Protein AF-0000000084550482 (afdb_homodimer)

pLDDT: mean 95.76, std 6.52, range [37.84, 98.94]

Solvent-accessible surface area (backbone atoms only — not comparable to full-atom values): 25188 Å² total; per-residue (Å²): 133,51,97,85,69,52,56,48,71,39,66,54,60,71,48,69,41,67,67,63,46,85,51,37,60,8,19,20,40,25,27,52,55,69,14,32,31,42,12,34,14,37,78,39,87,45,52,61,76,95,46,61,91,69,49,35,30,46,57,43,40,45,51,46,68,46,40,48,15,34,84,59,74,45,83,48,39,24,80,70,34,40,72,50,70,68,44,50,52,52,13,51,49,42,17,55,56,54,49,73,30,40,43,36,58,59,57,22,51,22,23,38,42,32,41,32,39,29,59,27,53,33,35,50,60,71,27,49,37,39,31,29,37,43,53,6,37,52,44,21,50,51,50,48,33,62,76,66,59,46,92,50,79,32,46,59,44,50,55,28,33,38,30,21,28,27,38,85,87,68,44,58,34,29,47,40,36,41,76,51,58,78,59,27,34,27,44,29,44,42,28,32,34,68,88,69,47,78,75,46,77,49,73,48,48,58,97,37,83,80,50,71,65,56,50,52,50,31,50,53,44,38,53,56,50,34,52,54,52,47,51,52,49,39,63,70,60,30,70,69,54,43,29,58,27,70,64,58,68,124,131,51,95,85,69,50,56,49,72,39,66,54,62,71,47,70,40,69,67,63,45,87,50,38,60,8,18,22,39,24,29,52,55,70,14,32,30,42,14,34,14,38,77,40,88,45,51,61,76,95,45,61,89,68,48,34,29,48,57,41,42,45,53,47,68,47,39,47,15,34,86,58,74,45,80,46,39,26,80,71,34,40,71,50,69,68,44,52,51,50,13,51,49,42,17,56,57,55,50,74,31,38,42,36,57,59,57,23,51,22,23,40,42,33,41,31,38,30,60,25,54,33,34,51,60,70,27,49,37,40,32,28,37,44,52,6,38,52,45,21,50,52,51,47,34,63,76,67,57,46,92,50,80,31,46,59,44,51,56,30,33,38,29,20,26,28,38,84,86,68,45,57,34,28,49,41,38,42,75,49,59,77,59,25,35,28,44,30,44,42,28,32,35,68,89,69,46,80,76,48,77,47,71,48,47,58,97,38,83,78,50,72,66,55,49,53,52,30,50,53,44,36,52,55,51,33,52,54,52,47,50,53,48,40,64,70,59,30,70,68,54,42,30,58,26,70,62,59,69,124

InterPro domains:
  IPR001247 Exoribonuclease, phosphorolytic domain 1 [PF01138] (10-140)
  IPR002381 Ribonuclease PH, bacterial-type [MF_00564] (14-238)
  IPR002381 Ribonuclease PH, bacterial-type [TIGR01966] (2-237)
  IPR002381 Ribonuclease PH, bacterial-type [cd11362] (10-237)
  IPR015847 Exoribonuclease, phosphorolytic domain 2 [PF03725] (158-225)
  IPR018336 Ribonuclease PH, conserved site [PS01277] (116-128)
  IPR020568 Ribosomal protein uS5 domain 2-type superfamily [SSF54211] (1-182)
  IPR027408 PNPase/RNase PH domain superfamily [G3DSA:3.30.230.70] (9-239)
  IPR036345 Exoribonuclease, PH domain 2 superfamily [SSF55666] (154-238)
  IPR050080 Ribonuclease PH [PTHR11953] (2-234)

Organism: NCBI:txid1508404

Radius of gyration: 24.58 Å; Cα contacts (8 Å, |Δi|>4): 1202; chains: 2; bounding box: 58×68×59 Å

Structure (mmCIF, N/CA/C/O backbone):
data_AF-0000000084550482-model_v1
#
loop_
_entity.id
_entity.type
_entity.pdbx_description
1 polymer 'Ribonuclease PH'
#
loop_
_atom_site.group_PDB
_atom_site.id
_atom_site.type_symbol
_atom_site.label_atom_id
_atom_site.label_alt_id
_atom_site.label_comp_id
_atom_site.label_asym_id
_atom_site.label_entity_id
_atom_site.label_seq_id
_atom_site.pdbx_PDB_ins_code
_atom_site.Cartn_x
_atom_site.Cartn_y
_atom_site.Cartn_z
_atom_site.occupancy
_atom_site.B_iso_or_equiv
_atom_site.auth_seq_id
_atom_site.auth_comp_id
_atom_site.auth_asym_id
_atom_site.auth_atom_id
_atom_site.pdbx_PDB_model_num
ATOM 1 N N . MET A 1 1 ? 26.578 20.141 -5.52 1 81.25 1 MET A N 1
ATOM 2 C CA . MET A 1 1 ? 25.391 19.922 -6.336 1 81.25 1 MET A CA 1
ATOM 3 C C . MET A 1 1 ? 24.562 18.75 -5.789 1 81.25 1 MET A C 1
ATOM 5 O O . MET A 1 1 ? 25.125 17.766 -5.309 1 81.25 1 MET A O 1
ATOM 9 N N . ARG A 1 2 ? 23.25 19.031 -5.754 1 91.94 2 ARG A N 1
ATOM 10 C CA . ARG A 1 2 ? 22.375 17.984 -5.227 1 91.94 2 ARG A CA 1
ATOM 11 C C . ARG A 1 2 ? 22.297 16.797 -6.184 1 91.94 2 ARG A C 1
ATOM 13 O O . ARG A 1 2 ? 22.406 16.969 -7.398 1 91.94 2 ARG A O 1
ATOM 20 N N . PRO A 1 3 ? 22.062 15.547 -5.703 1 89.31 3 PRO A N 1
ATOM 21 C CA . PRO A 1 3 ? 22.094 14.344 -6.539 1 89.31 3 PRO A CA 1
ATOM 22 C C . PRO A 1 3 ? 21.062 14.375 -7.66 1 89.31 3 PRO A C 1
ATOM 24 O O . PRO A 1 3 ? 21.281 13.797 -8.727 1 89.31 3 PRO A O 1
ATOM 27 N N . ASP A 1 4 ? 19.938 15.039 -7.496 1 91.44 4 ASP A N 1
ATOM 28 C CA . ASP A 1 4 ? 18.891 15.062 -8.508 1 91.44 4 ASP A CA 1
ATOM 29 C C . ASP A 1 4 ? 18.875 16.391 -9.258 1 91.44 4 ASP A C 1
ATOM 31 O O . ASP A 1 4 ? 17.891 16.719 -9.93 1 91.44 4 ASP A O 1
ATOM 35 N N . GLU A 1 5 ? 19.875 17.266 -9.055 1 92.75 5 GLU A N 1
ATOM 36 C CA . GLU A 1 5 ? 20.172 18.484 -9.797 1 92.75 5 GLU A CA 1
ATOM 37 C C . GLU A 1 5 ? 19.188 19.594 -9.43 1 92.75 5 GLU A C 1
ATOM 39 O O . GLU A 1 5 ? 19.109 20.625 -10.117 1 92.75 5 GLU A O 1
ATOM 44 N N . ARG A 1 6 ? 18.5 19.469 -8.375 1 95.81 6 ARG A N 1
ATOM 45 C CA . ARG A 1 6 ? 17.625 20.531 -7.887 1 95.81 6 ARG A CA 1
ATOM 46 C C . ARG A 1 6 ? 18.438 21.672 -7.301 1 95.81 6 ARG A C 1
ATOM 48 O O . ARG A 1 6 ? 19.531 21.469 -6.77 1 95.81 6 ARG A O 1
ATOM 55 N N . ALA A 1 7 ? 17.812 22.891 -7.473 1 95.69 7 ALA A N 1
ATOM 56 C CA . ALA A 1 7 ? 18.359 24 -6.707 1 95.69 7 ALA A CA 1
ATOM 57 C C . ALA A 1 7 ? 18.172 23.781 -5.207 1 95.69 7 ALA A C 1
ATOM 59 O O . ALA A 1 7 ? 17.359 22.953 -4.789 1 95.69 7 ALA A O 1
ATOM 60 N N . PRO A 1 8 ? 18.953 24.453 -4.328 1 95.31 8 PRO A N 1
ATOM 61 C CA . PRO A 1 8 ? 18.922 24.219 -2.883 1 95.31 8 PRO A CA 1
ATOM 62 C C . PRO A 1 8 ? 17.516 24.344 -2.303 1 95.31 8 PRO A C 1
ATOM 64 O O . PRO A 1 8 ? 17.094 23.531 -1.477 1 95.31 8 PRO A O 1
ATOM 67 N N . SER A 1 9 ? 16.703 25.312 -2.799 1 95.62 9 SER A N 1
ATOM 68 C CA . SER A 1 9 ? 15.383 25.578 -2.234 1 95.62 9 SER A CA 1
ATOM 69 C C . SER A 1 9 ? 14.281 24.969 -3.1 1 95.62 9 SER A C 1
ATOM 71 O O . SER A 1 9 ? 13.094 25.219 -2.881 1 95.62 9 SER A O 1
ATOM 73 N N . GLU A 1 10 ? 14.672 24.172 -4.039 1 97.06 10 GLU A N 1
ATOM 74 C CA . GLU A 1 10 ? 13.703 23.594 -4.961 1 97.06 10 GLU A CA 1
ATOM 75 C C . GLU A 1 10 ? 13.117 22.297 -4.395 1 97.06 10 GLU A C 1
ATOM 77 O O . GLU A 1 10 ? 13.844 21.438 -3.895 1 97.06 10 GLU A O 1
ATOM 82 N N . MET A 1 11 ? 11.812 22.234 -4.414 1 97.81 11 MET A N 1
ATOM 83 C CA . MET A 1 11 ? 11.102 21.031 -3.988 1 97.81 11 MET A CA 1
ATOM 84 C C . MET A 1 11 ? 11.219 19.922 -5.031 1 97.81 11 MET A C 1
ATOM 86 O O . MET A 1 11 ? 11.359 20.203 -6.223 1 97.81 11 MET A O 1
ATOM 90 N N . ARG A 1 12 ? 11.203 18.75 -4.594 1 98.25 12 ARG A N 1
ATOM 91 C CA . ARG A 1 12 ? 10.891 17.672 -5.543 1 98.25 12 ARG A CA 1
ATOM 92 C C . ARG A 1 12 ? 9.492 17.859 -6.125 1 98.25 12 ARG A C 1
ATOM 94 O O . ARG A 1 12 ? 8.695 18.641 -5.605 1 98.25 12 ARG A O 1
ATOM 101 N N . GLN A 1 13 ? 9.234 17.125 -7.246 1 97.94 13 GLN A N 1
ATOM 102 C CA . GLN A 1 13 ? 7.883 17.188 -7.797 1 97.94 13 GLN A CA 1
ATOM 103 C C . GLN A 1 13 ? 6.863 16.625 -6.809 1 97.94 13 GLN A C 1
ATOM 105 O O . GLN A 1 13 ? 7.035 15.531 -6.285 1 97.94 13 GLN A O 1
ATOM 110 N N . ILE A 1 14 ? 5.824 17.359 -6.527 1 98.56 14 ILE A N 1
ATOM 111 C CA . ILE A 1 14 ? 4.77 16.938 -5.609 1 98.56 14 ILE A CA 1
ATOM 112 C C . ILE A 1 14 ? 3.508 16.609 -6.395 1 98.56 14 ILE A C 1
ATOM 114 O O . ILE A 1 14 ? 3.096 17.359 -7.281 1 98.56 14 ILE A O 1
ATOM 118 N N . THR A 1 15 ? 2.945 15.469 -6.129 1 98.5 15 THR A N 1
ATOM 119 C CA . THR A 1 15 ? 1.644 15.102 -6.672 1 98.5 15 THR A CA 1
ATOM 120 C C . THR A 1 15 ? 0.736 14.547 -5.574 1 98.5 15 THR A C 1
ATOM 122 O O . THR A 1 15 ? 1.188 13.805 -4.703 1 98.5 15 THR A O 1
ATOM 125 N N . ILE A 1 16 ? -0.494 14.969 -5.559 1 98.75 16 ILE A N 1
ATOM 126 C CA . ILE A 1 16 ? -1.529 14.43 -4.684 1 98.75 16 ILE A CA 1
ATOM 127 C C . ILE A 1 16 ? -2.703 13.93 -5.523 1 98.75 16 ILE A C 1
ATOM 129 O O . ILE A 1 16 ? -3.4 14.727 -6.16 1 98.75 16 ILE A O 1
ATOM 133 N N . GLU A 1 17 ? -2.873 12.641 -5.566 1 98.69 17 GLU A N 1
ATOM 134 C CA . GLU A 1 17 ? -3.99 12.023 -6.281 1 98.69 17 GLU A CA 1
ATOM 135 C C . GLU A 1 17 ? -5.145 11.711 -5.336 1 98.69 17 GLU A C 1
ATOM 137 O O . GLU A 1 17 ? -5.047 10.797 -4.512 1 98.69 17 GLU A O 1
ATOM 142 N N . LYS A 1 18 ? -6.258 12.445 -5.41 1 98.25 18 LYS A N 1
ATOM 143 C CA . LYS A 1 18 ? -7.383 12.227 -4.508 1 98.25 18 LYS A CA 1
ATOM 144 C C . LYS A 1 18 ? -8.211 11.023 -4.941 1 98.25 18 LYS A C 1
ATOM 146 O O . LYS A 1 18 ? -8.125 10.586 -6.09 1 98.25 18 LYS A O 1
ATOM 151 N N . ASN A 1 19 ? -9.008 10.492 -4.094 1 97.88 19 ASN A N 1
ATOM 152 C CA . ASN A 1 19 ? -9.867 9.336 -4.328 1 97.88 19 ASN A CA 1
ATOM 153 C C . ASN A 1 19 ? -9.086 8.164 -4.902 1 97.88 19 ASN A C 1
ATOM 155 O O . ASN A 1 19 ? -9.523 7.523 -5.859 1 97.88 19 ASN A O 1
ATOM 159 N N . TYR A 1 20 ? -7.938 7.977 -4.363 1 98.62 20 TYR A N 1
ATOM 160 C CA . TYR A 1 20 ? -7.039 6.93 -4.824 1 98.62 20 TYR A CA 1
ATOM 161 C C . TYR A 1 20 ? -7.621 5.547 -4.555 1 98.62 20 TYR A C 1
ATOM 163 O O . TYR A 1 20 ? -7.461 4.629 -5.363 1 98.62 20 TYR A O 1
ATOM 171 N N . LEU A 1 21 ? -8.242 5.293 -3.393 1 98.56 21 LEU A N 1
ATOM 172 C CA . LEU A 1 21 ? -8.906 4.051 -3.014 1 98.56 21 LEU A CA 1
ATOM 173 C C . LEU A 1 21 ? -10.414 4.258 -2.871 1 98.56 21 LEU A C 1
ATOM 175 O O . LEU A 1 21 ? -10.859 5.355 -2.527 1 98.56 21 LEU A O 1
ATOM 179 N N . MET A 1 22 ? -11.141 3.229 -2.961 1 97.62 22 MET A N 1
ATOM 180 C CA . MET A 1 22 ? -12.578 3.404 -3.148 1 97.62 22 MET A CA 1
ATOM 181 C C . MET A 1 22 ? -13.312 3.377 -1.809 1 97.62 22 MET A C 1
ATOM 183 O O . MET A 1 22 ? -14.398 3.938 -1.681 1 97.62 22 MET A O 1
ATOM 187 N N . HIS A 1 23 ? -12.727 2.775 -0.807 1 98.31 23 HIS A N 1
ATOM 188 C CA . HIS A 1 23 ? -13.523 2.459 0.375 1 98.31 23 HIS A CA 1
ATOM 189 C C . HIS A 1 23 ? -13.469 3.596 1.391 1 98.31 23 HIS A C 1
ATOM 191 O O . HIS A 1 23 ? -14.492 3.957 1.975 1 98.31 23 HIS A O 1
ATOM 197 N N . PRO A 1 24 ? -12.297 4.191 1.678 1 98.69 24 PRO A N 1
ATOM 198 C CA . PRO A 1 24 ? -12.227 5.207 2.734 1 98.69 24 PRO A CA 1
ATOM 199 C C . PRO A 1 24 ? -13.047 6.453 2.412 1 98.69 24 PRO A C 1
ATOM 201 O O . PRO A 1 24 ? -13.242 6.781 1.239 1 98.69 24 PRO A O 1
ATOM 204 N N . GLU A 1 25 ? -13.477 7.184 3.434 1 98.75 25 GLU A N 1
ATOM 205 C CA . GLU A 1 25 ? -14.172 8.453 3.234 1 98.75 25 GLU A CA 1
ATOM 206 C C . GLU A 1 25 ? -13.266 9.477 2.555 1 98.75 25 GLU A C 1
ATOM 208 O O . GLU A 1 25 ? -13.734 10.328 1.798 1 98.75 25 GLU A O 1
ATOM 213 N N . GLY A 1 26 ? -12.039 9.461 2.797 1 98.81 26 GLY A N 1
ATOM 214 C CA . GLY A 1 26 ? -11.008 10.219 2.105 1 98.81 26 GLY A CA 1
ATOM 215 C C . GLY A 1 26 ? -9.75 9.406 1.837 1 98.81 26 GLY A C 1
ATOM 216 O O . GLY A 1 26 ? -9.32 8.625 2.686 1 98.81 26 GLY A O 1
ATOM 217 N N . SER A 1 27 ? -9.195 9.523 0.715 1 98.88 27 SER A N 1
ATOM 218 C CA . SER A 1 27 ? -7.969 8.805 0.378 1 98.88 27 SER A CA 1
ATOM 219 C C . SER A 1 27 ? -7.148 9.57 -0.659 1 98.88 27 SER A C 1
ATOM 221 O O . SER A 1 27 ? -7.711 10.172 -1.578 1 98.88 27 SER A O 1
ATOM 223 N N . VAL A 1 28 ? -5.863 9.594 -0.494 1 98.94 28 VAL A N 1
ATOM 224 C CA . VAL A 1 28 ? -4.973 10.195 -1.485 1 98.94 28 VAL A CA 1
ATOM 225 C C . VAL A 1 28 ? -3.715 9.336 -1.63 1 98.94 28 VAL A C 1
ATOM 227 O O . VAL A 1 28 ? -3.342 8.609 -0.708 1 98.94 28 VAL A O 1
ATOM 230 N N . LEU A 1 29 ? -3.131 9.281 -2.77 1 98.94 29 LEU A N 1
ATOM 231 C CA . LEU A 1 29 ? -1.728 8.938 -2.973 1 98.94 29 LEU A CA 1
ATOM 232 C C . LEU A 1 29 ? -0.872 10.195 -3.084 1 98.94 29 LEU A C 1
ATOM 234 O O . LEU A 1 29 ? -1.027 10.977 -4.027 1 98.94 29 LEU A O 1
ATOM 238 N N . VAL A 1 30 ? -0.018 10.469 -2.133 1 98.94 30 VAL A N 1
ATOM 239 C CA . VAL A 1 30 ? 0.851 11.641 -2.158 1 98.94 30 VAL A CA 1
ATOM 240 C C . VAL A 1 30 ? 2.268 11.227 -2.551 1 98.94 30 VAL A C 1
ATOM 242 O O . VAL A 1 30 ? 2.76 10.188 -2.109 1 98.94 30 VAL A O 1
ATOM 245 N N . SER A 1 31 ? 2.863 12.047 -3.363 1 98.81 31 SER A N 1
ATOM 246 C CA . SER A 1 31 ? 4.23 11.781 -3.805 1 98.81 31 SER A CA 1
ATOM 247 C C . SER A 1 31 ? 5.102 13.031 -3.682 1 98.81 31 SER A C 1
ATOM 249 O O . SER A 1 31 ? 4.672 14.133 -4.039 1 98.81 31 SER A O 1
ATOM 251 N N . PHE A 1 32 ? 6.188 12.945 -3.09 1 98.75 32 PHE A N 1
ATOM 252 C CA . PHE A 1 32 ? 7.316 13.867 -3.141 1 98.75 32 PHE A CA 1
ATOM 253 C C . PHE A 1 32 ? 8.508 13.234 -3.855 1 98.75 32 PHE A C 1
ATOM 255 O O . PHE A 1 32 ? 9.281 12.5 -3.244 1 98.75 32 PHE A O 1
ATOM 262 N N . GLY A 1 33 ? 8.672 13.57 -5.199 1 97.94 33 GLY A N 1
ATOM 263 C CA . GLY A 1 33 ? 9.625 12.797 -5.98 1 97.94 33 GLY A CA 1
ATOM 264 C C . GLY A 1 33 ? 9.336 11.305 -5.945 1 97.94 33 GLY A C 1
ATOM 265 O O . GLY A 1 33 ? 8.234 10.867 -6.27 1 97.94 33 GLY A O 1
ATOM 266 N N . ASP A 1 34 ? 10.305 10.547 -5.406 1 98.06 34 ASP A N 1
ATOM 267 C CA . ASP A 1 34 ? 10.188 9.094 -5.406 1 98.06 34 ASP A CA 1
ATOM 268 C C . ASP A 1 34 ? 9.625 8.586 -4.078 1 98.06 34 ASP A C 1
ATOM 270 O O . ASP A 1 34 ? 9.555 7.375 -3.854 1 98.06 34 ASP A O 1
ATOM 274 N N . THR A 1 35 ? 9.273 9.469 -3.203 1 98.75 35 THR A N 1
ATOM 275 C CA . THR A 1 35 ? 8.555 9.078 -1.994 1 98.75 35 THR A CA 1
ATOM 276 C C . THR A 1 35 ? 7.051 9.008 -2.254 1 98.75 35 THR A C 1
ATOM 278 O O . THR A 1 35 ? 6.461 9.961 -2.756 1 98.75 35 THR A O 1
ATOM 281 N N . LYS A 1 36 ? 6.418 7.824 -1.954 1 98.94 36 LYS A N 1
ATOM 282 C CA . LYS A 1 36 ? 4.992 7.609 -2.17 1 98.94 36 LYS A CA 1
ATOM 283 C C . LYS A 1 36 ? 4.32 7.078 -0.908 1 98.94 36 LYS A C 1
ATOM 285 O O . LYS A 1 36 ? 4.773 6.094 -0.324 1 98.94 36 LYS A O 1
ATOM 290 N N . VAL A 1 37 ? 3.252 7.777 -0.494 1 98.94 37 VAL A N 1
ATOM 291 C CA . VAL A 1 37 ? 2.508 7.383 0.696 1 98.94 37 VAL A CA 1
ATOM 292 C C . VAL A 1 37 ? 1.015 7.344 0.383 1 98.94 37 VAL A C 1
ATOM 294 O O . VAL A 1 37 ? 0.462 8.305 -0.161 1 98.94 37 VAL A O 1
ATOM 297 N N . ILE A 1 38 ? 0.369 6.172 0.658 1 98.94 38 ILE A N 1
ATOM 298 C CA . ILE A 1 38 ? -1.088 6.102 0.628 1 98.94 38 ILE A CA 1
ATOM 299 C C . ILE A 1 38 ? -1.655 6.594 1.957 1 98.94 38 ILE A C 1
ATOM 301 O O . ILE A 1 38 ? -1.332 6.051 3.016 1 98.94 38 ILE A O 1
ATOM 305 N N . CYS A 1 39 ? -2.428 7.633 1.913 1 98.94 39 CYS A N 1
ATOM 306 C CA . CYS A 1 39 ? -3.074 8.172 3.105 1 98.94 39 CYS A CA 1
ATOM 307 C C . CYS A 1 39 ? -4.59 8.008 3.025 1 98.94 39 CYS A C 1
ATOM 309 O O . CYS A 1 39 ? -5.215 8.445 2.059 1 98.94 39 CYS A O 1
ATOM 311 N N . THR A 1 40 ? -5.16 7.371 4.023 1 98.94 40 THR A N 1
ATOM 312 C CA . THR A 1 40 ? -6.605 7.199 4.074 1 98.94 40 THR A CA 1
ATOM 313 C C . THR A 1 40 ? -7.176 7.793 5.359 1 98.94 40 THR A C 1
ATOM 315 O O . THR A 1 40 ? -6.512 7.797 6.398 1 98.94 40 THR A O 1
ATOM 318 N N . ALA A 1 41 ? -8.312 8.344 5.297 1 98.94 41 ALA A N 1
ATOM 319 C CA . ALA A 1 41 ? -9.086 8.836 6.434 1 98.94 41 ALA A CA 1
ATOM 320 C C . ALA A 1 41 ? -10.414 8.094 6.559 1 98.94 41 ALA A C 1
ATOM 322 O O . ALA A 1 41 ? -11.234 8.125 5.637 1 98.94 41 ALA A O 1
ATOM 323 N N . SER A 1 42 ? -10.586 7.402 7.633 1 98.81 42 SER A N 1
ATOM 324 C CA . SER A 1 42 ? -11.812 6.688 7.961 1 98.81 42 SER A CA 1
ATOM 325 C C . SER A 1 42 ? -12.555 7.359 9.117 1 98.81 42 SER A C 1
ATOM 327 O O . SER A 1 42 ? -11.945 7.727 10.117 1 98.81 42 SER A O 1
ATOM 329 N N . VAL A 1 43 ? -13.852 7.52 8.961 1 98.62 43 VAL A N 1
ATOM 330 C CA . VAL A 1 43 ? -14.625 8.172 10.008 1 98.62 43 VAL A CA 1
ATOM 331 C C . VAL A 1 43 ? -15.492 7.145 10.727 1 98.62 43 VAL A C 1
ATOM 333 O O . VAL A 1 43 ? -16.25 6.41 10.086 1 98.62 43 VAL A O 1
ATOM 336 N N . GLU A 1 44 ? -15.336 7.094 12.016 1 97.44 44 GLU A N 1
ATOM 337 C CA . GLU A 1 44 ? -16.156 6.254 12.867 1 97.44 44 GLU A CA 1
ATOM 338 C C . GLU A 1 44 ? -17.062 7.098 13.766 1 97.44 44 GLU A C 1
ATOM 340 O O . GLU A 1 44 ? -16.625 8.086 14.352 1 97.44 44 GLU A O 1
ATOM 345 N N . GLU A 1 45 ? -18.328 6.695 13.906 1 96 45 GLU A N 1
ATOM 346 C CA . GLU A 1 45 ? -19.266 7.41 14.758 1 96 45 GLU A CA 1
ATOM 347 C C . GLU A 1 45 ? -19.125 6.969 16.219 1 96 45 GLU A C 1
ATOM 349 O O . GLU A 1 45 ? -20.125 6.613 16.859 1 96 45 GLU A O 1
ATOM 354 N N . ARG A 1 46 ? -18.078 6.938 16.672 1 95.06 46 ARG A N 1
ATOM 355 C CA . ARG A 1 46 ? -17.75 6.637 18.047 1 95.06 46 ARG A CA 1
ATOM 356 C C . ARG A 1 46 ? -16.422 7.281 18.453 1 95.06 46 ARG A C 1
ATOM 358 O O . ARG A 1 46 ? -15.602 7.609 17.594 1 95.06 46 ARG A O 1
ATOM 365 N N . VAL A 1 47 ? -16.219 7.543 19.688 1 96.31 47 VAL A N 1
ATOM 366 C CA . VAL A 1 47 ? -14.992 8.109 20.25 1 96.31 47 VAL A CA 1
ATOM 367 C C . VAL A 1 47 ? -14.422 7.176 21.312 1 96.31 47 VAL A C 1
ATOM 369 O O . VAL A 1 47 ? -15.109 6.258 21.766 1 96.31 47 VAL A O 1
ATOM 372 N N . PRO A 1 48 ? -13.148 7.363 21.656 1 93.19 48 PRO A N 1
ATOM 373 C CA . PRO A 1 48 ? -12.633 6.57 22.766 1 93.19 48 PRO A CA 1
ATOM 374 C C . PRO A 1 48 ? -13.492 6.691 24.031 1 93.19 48 PRO A C 1
ATOM 376 O O . PRO A 1 48 ? -14.109 7.73 24.25 1 93.19 48 PRO A O 1
ATOM 379 N N . PRO A 1 49 ? -13.516 5.676 24.781 1 93.69 49 PRO A N 1
ATOM 380 C CA . PRO A 1 49 ? -14.398 5.633 25.953 1 93.69 49 PRO A CA 1
ATOM 381 C C . PRO A 1 49 ? -14.25 6.855 26.859 1 93.69 49 PRO A C 1
ATOM 383 O O . PRO A 1 49 ? -15.25 7.41 27.312 1 93.69 49 PRO A O 1
ATOM 386 N N . PHE A 1 50 ? -13.078 7.316 27.109 1 92.75 50 PHE A N 1
ATOM 387 C CA . PHE A 1 50 ? -12.828 8.406 28.047 1 92.75 50 PHE A CA 1
ATOM 388 C C . PHE A 1 50 ? -13.367 9.719 27.5 1 92.75 50 PHE A C 1
ATOM 390 O O . PHE A 1 50 ? -13.484 10.703 28.234 1 92.75 50 PHE A O 1
ATOM 397 N N . MET A 1 51 ? -13.766 9.773 26.219 1 94.69 51 MET A N 1
ATOM 398 C CA . MET A 1 51 ? -14.258 10.992 25.578 1 94.69 51 MET A CA 1
ATOM 399 C C . MET A 1 51 ? -15.766 10.938 25.391 1 94.69 51 MET A C 1
ATOM 401 O O . MET A 1 51 ? -16.375 11.922 24.953 1 94.69 51 MET A O 1
ATOM 405 N N . ARG A 1 52 ? -16.375 9.828 25.688 1 94.44 52 ARG A N 1
ATOM 406 C CA . ARG A 1 52 ? -17.797 9.641 25.453 1 94.44 52 ARG A CA 1
ATOM 407 C C . ARG A 1 52 ? -18.625 10.656 26.234 1 94.44 52 ARG A C 1
ATOM 409 O O . ARG A 1 52 ? -18.375 10.875 27.422 1 94.44 52 ARG A O 1
ATOM 416 N N . GLY A 1 53 ? -19.594 11.273 25.547 1 95 53 GLY A N 1
ATOM 417 C CA . GLY A 1 53 ? -20.484 12.203 26.219 1 95 53 GLY A CA 1
ATOM 418 C C . GLY A 1 53 ? -19.969 13.633 26.219 1 95 53 GLY A C 1
ATOM 419 O O . GLY A 1 53 ? -20.688 14.555 26.625 1 95 53 GLY A O 1
ATOM 420 N N . GLN A 1 54 ? -18.781 13.867 25.828 1 95.88 54 GLN A N 1
ATOM 421 C CA . GLN A 1 54 ? -18.172 15.188 25.875 1 95.88 54 GLN A CA 1
ATOM 422 C C . GLN A 1 54 ? -18.531 16.016 24.641 1 95.88 54 GLN A C 1
ATOM 424 O O . GLN A 1 54 ? -18.297 17.219 24.609 1 95.88 54 GLN A O 1
ATOM 429 N N . GLY A 1 55 ? -19.047 15.375 23.594 1 95.19 55 GLY A N 1
ATOM 430 C CA . GLY A 1 55 ? -19.453 16.078 22.391 1 95.19 55 GLY A CA 1
ATOM 431 C C . GLY A 1 55 ? -18.297 16.469 21.484 1 95.19 55 GLY A C 1
ATOM 432 O O . GLY A 1 55 ? -18.469 17.234 20.547 1 95.19 55 GLY A O 1
ATOM 433 N N . LYS A 1 56 ? -17.156 15.93 21.766 1 96.5 56 LYS A N 1
ATOM 434 C CA . LYS A 1 56 ? -15.938 16.266 21.031 1 96.5 56 LYS A CA 1
ATOM 435 C C . LYS A 1 56 ? -15.461 15.094 20.188 1 96.5 56 LYS A C 1
ATOM 437 O O . LYS A 1 56 ? -15.57 13.938 20.594 1 96.5 56 LYS A O 1
ATOM 442 N N . GLY A 1 57 ? -14.922 15.406 19.031 1 97.88 57 GLY A N 1
ATOM 443 C CA . GLY A 1 57 ? -14.352 14.375 18.172 1 97.88 57 GLY A CA 1
ATOM 444 C C . GLY A 1 57 ? -12.891 14.094 18.484 1 97.88 57 GLY A C 1
ATOM 445 O O . GLY A 1 57 ? -12.328 14.648 19.422 1 97.88 57 GLY A O 1
ATOM 446 N N . TRP A 1 58 ? -12.352 13.188 17.703 1 98.25 58 TRP A N 1
ATOM 447 C CA . TRP A 1 58 ? -10.953 12.805 17.875 1 98.25 58 TRP A CA 1
ATOM 448 C C . TRP A 1 58 ? -10.305 12.453 16.547 1 98.25 58 TRP A C 1
ATOM 450 O O . TRP A 1 58 ? -10.992 12.016 15.609 1 98.25 58 TRP A O 1
ATOM 460 N N . ILE A 1 59 ? -9.031 12.727 16.469 1 98.69 59 ILE A N 1
ATOM 461 C CA . ILE A 1 59 ? -8.234 12.344 15.305 1 98.69 59 ILE A CA 1
ATOM 462 C C . ILE A 1 59 ? -7.016 11.539 15.75 1 98.69 59 ILE A C 1
ATOM 464 O O . ILE A 1 59 ? -6.273 11.969 16.641 1 98.69 59 ILE A O 1
ATOM 468 N N . THR A 1 60 ? -6.836 10.422 15.258 1 98.25 60 THR A N 1
ATOM 469 C CA . THR A 1 60 ? -5.68 9.578 15.547 1 98.25 60 THR A CA 1
ATOM 470 C C . THR A 1 60 ? -5.109 8.977 14.266 1 98.25 60 THR A C 1
ATOM 472 O O . THR A 1 60 ? -5.766 9 13.219 1 98.25 60 THR A O 1
ATOM 475 N N . ALA A 1 61 ? -3.852 8.578 14.336 1 98.75 61 ALA A N 1
ATOM 476 C CA . ALA A 1 61 ? -3.182 8.156 13.109 1 98.75 61 ALA A CA 1
ATOM 477 C C . ALA A 1 61 ? -2.359 6.895 13.344 1 98.75 61 ALA A C 1
ATOM 479 O O . ALA A 1 61 ? -1.872 6.656 14.453 1 98.75 61 ALA A O 1
ATOM 480 N N . GLU A 1 62 ? -2.262 6.094 12.352 1 98.69 62 GLU A N 1
ATOM 481 C CA . GLU A 1 62 ? -1.297 5 12.258 1 98.69 62 GLU A CA 1
ATOM 482 C C . GLU A 1 62 ? -0.379 5.184 11.055 1 98.69 62 GLU A C 1
ATOM 484 O O . GLU A 1 62 ? -0.768 5.793 10.055 1 98.69 62 GLU A O 1
ATOM 489 N N . TYR A 1 63 ? 0.777 4.73 11.195 1 98.69 63 TYR A N 1
ATOM 490 C CA . TYR A 1 63 ? 1.844 4.832 10.203 1 98.69 63 TYR A CA 1
ATOM 491 C C . TYR A 1 63 ? 2.512 3.48 9.977 1 98.69 63 TYR A C 1
ATOM 493 O O . TYR A 1 63 ? 2.748 2.734 10.93 1 98.69 63 TYR A O 1
ATOM 501 N N . ALA A 1 64 ? 2.74 3.156 8.742 1 98.38 64 ALA A N 1
ATOM 502 C CA . ALA A 1 64 ? 3.457 1.922 8.438 1 98.38 64 ALA A CA 1
ATOM 503 C C . ALA A 1 64 ? 4.281 2.066 7.156 1 98.38 64 ALA A C 1
ATOM 505 O O . ALA A 1 64 ? 3.902 2.814 6.25 1 98.38 64 ALA A O 1
ATOM 506 N N . MET A 1 65 ? 5.355 1.384 7.133 1 98 65 MET A N 1
ATOM 507 C CA . MET A 1 65 ? 6.145 1.231 5.914 1 98 65 MET A CA 1
ATOM 508 C C . MET A 1 65 ? 6.059 -0.195 5.383 1 98 65 MET A C 1
ATOM 510 O O . MET A 1 65 ? 6.234 -1.154 6.137 1 98 65 MET A O 1
ATOM 514 N N . LEU A 1 66 ? 5.688 -0.345 4.102 1 98.38 66 LEU A N 1
ATOM 515 C CA . LEU A 1 66 ? 5.695 -1.68 3.514 1 98.38 66 LEU A CA 1
ATOM 516 C C . LEU A 1 66 ? 7.098 -2.273 3.529 1 98.38 66 LEU A C 1
ATOM 518 O O . LEU A 1 66 ? 8.086 -1.54 3.512 1 98.38 66 LEU A O 1
ATOM 522 N N . PRO A 1 67 ? 7.273 -3.57 3.52 1 97.94 67 PRO A N 1
ATOM 523 C CA . PRO A 1 67 ? 8.57 -4.219 3.729 1 97.94 67 PRO A CA 1
ATOM 524 C C . PRO A 1 67 ? 9.633 -3.748 2.734 1 97.94 67 PRO A C 1
ATOM 526 O O . PRO A 1 67 ? 10.797 -3.594 3.102 1 97.94 67 PRO A O 1
ATOM 529 N N . ARG A 1 68 ? 9.266 -3.547 1.548 1 98.25 68 ARG A N 1
ATOM 530 C CA . ARG A 1 68 ? 10.266 -3.203 0.545 1 98.25 68 ARG A CA 1
ATOM 531 C C . ARG A 1 68 ? 10.078 -1.773 0.051 1 98.25 68 ARG A C 1
ATOM 533 O O . ARG A 1 68 ? 10.391 -1.463 -1.102 1 98.25 68 ARG A O 1
ATOM 540 N N . ALA A 1 69 ? 9.562 -0.942 0.891 1 98.38 69 ALA A N 1
ATOM 541 C CA . ALA A 1 69 ? 9.43 0.477 0.572 1 98.38 69 ALA A CA 1
ATOM 542 C C . ALA A 1 69 ? 10.797 1.14 0.426 1 98.38 69 ALA A C 1
ATOM 544 O O . ALA A 1 69 ? 10.922 2.18 -0.226 1 98.38 69 ALA A O 1
ATOM 545 N N . THR A 1 70 ? 11.805 0.571 1.023 1 97.38 70 THR A N 1
ATOM 546 C CA . THR A 1 70 ? 13.156 1.128 1.016 1 97.38 70 THR A CA 1
ATOM 547 C C . THR A 1 70 ? 14.102 0.246 0.204 1 97.38 70 THR A C 1
ATOM 549 O O . THR A 1 70 ? 13.68 -0.771 -0.353 1 97.38 70 THR A O 1
ATOM 552 N N . GLY A 1 71 ? 15.328 0.654 0.164 1 95.88 71 GLY A N 1
ATOM 553 C CA . GLY A 1 71 ? 16.344 -0.043 -0.621 1 95.88 71 GLY A CA 1
ATOM 554 C C . GLY A 1 71 ? 16.562 -1.477 -0.174 1 95.88 71 GLY A C 1
ATOM 555 O O . GLY A 1 71 ? 16.875 -2.344 -0.987 1 95.88 71 GLY A O 1
ATOM 556 N N . GLN A 1 72 ? 16.375 -1.714 1.06 1 96.12 72 GLN A N 1
ATOM 557 C CA . GLN A 1 72 ? 16.469 -3.053 1.635 1 96.12 72 GLN A CA 1
ATOM 558 C C . GLN A 1 72 ? 15.133 -3.467 2.262 1 96.12 72 GLN A C 1
ATOM 560 O O . GLN A 1 72 ? 14.461 -2.65 2.893 1 96.12 72 GLN A O 1
ATOM 565 N N . ARG A 1 73 ? 14.789 -4.754 2.064 1 97.81 73 ARG A N 1
ATOM 566 C CA . ARG A 1 73 ? 13.539 -5.242 2.645 1 97.81 73 ARG A CA 1
ATOM 567 C C . ARG A 1 73 ? 13.602 -5.238 4.168 1 97.81 73 ARG A C 1
ATOM 569 O O . ARG A 1 73 ? 14.609 -5.648 4.754 1 97.81 73 ARG A O 1
ATOM 576 N N . THR A 1 74 ? 12.586 -4.812 4.758 1 96.94 74 THR A N 1
ATOM 577 C CA . THR A 1 74 ? 12.492 -4.82 6.215 1 96.94 74 THR A CA 1
ATOM 578 C C . THR A 1 74 ? 11.453 -5.832 6.684 1 96.94 74 THR A C 1
ATOM 580 O O . THR A 1 74 ? 10.5 -6.133 5.961 1 96.94 74 THR A O 1
ATOM 583 N N . ILE A 1 75 ? 11.641 -6.332 7.832 1 95.94 75 ILE A N 1
ATOM 584 C CA . ILE A 1 75 ? 10.68 -7.262 8.414 1 95.94 75 ILE A CA 1
ATOM 585 C C . ILE A 1 75 ? 9.391 -6.516 8.766 1 95.94 75 ILE A C 1
ATOM 587 O O . ILE A 1 75 ? 9.438 -5.438 9.359 1 95.94 75 ILE A O 1
ATOM 591 N N . ARG A 1 76 ? 8.258 -7.098 8.383 1 96.12 76 ARG A N 1
ATOM 592 C CA . ARG A 1 76 ? 6.969 -6.508 8.742 1 96.12 76 ARG A CA 1
ATOM 593 C C . ARG A 1 76 ? 6.82 -6.391 10.25 1 96.12 76 ARG A C 1
ATOM 595 O O . ARG A 1 76 ? 7.117 -7.336 10.984 1 96.12 76 ARG A O 1
ATOM 602 N N . GLU A 1 77 ? 6.297 -5.266 10.68 1 95.88 77 GLU A N 1
ATOM 603 C CA . GLU A 1 77 ? 6.086 -5.086 12.109 1 95.88 77 GLU A CA 1
ATOM 604 C C . GLU A 1 77 ? 5.074 -6.094 12.648 1 95.88 77 GLU A C 1
ATOM 606 O O . GLU A 1 77 ? 5.172 -6.516 13.805 1 95.88 77 GLU A O 1
ATOM 611 N N . SER A 1 78 ? 4.09 -6.48 11.797 1 95.88 78 SER A N 1
ATOM 612 C CA . SER A 1 78 ? 3.137 -7.508 12.211 1 95.88 78 SER A CA 1
ATOM 613 C C . SER A 1 78 ? 3.838 -8.828 12.5 1 95.88 78 SER A C 1
ATOM 615 O O . SER A 1 78 ? 3.475 -9.539 13.438 1 95.88 78 SER A O 1
ATOM 617 N N . SER A 1 79 ? 4.812 -9.195 11.68 1 94.88 79 SER A N 1
ATOM 618 C CA . SER A 1 79 ? 5.586 -10.414 11.875 1 94.88 79 SER A CA 1
ATOM 619 C C . SER A 1 79 ? 6.488 -10.312 13.102 1 94.88 79 SER A C 1
ATOM 621 O O . SER A 1 79 ? 6.727 -11.305 13.789 1 94.88 79 SER A O 1
ATOM 623 N N . LYS A 1 80 ? 6.98 -9.07 13.359 1 93.44 80 LYS A N 1
ATOM 624 C CA . LYS A 1 80 ? 7.789 -8.82 14.547 1 93.44 80 LYS A CA 1
ATOM 625 C C . LYS A 1 80 ? 6.941 -8.867 15.812 1 93.44 80 LYS A C 1
ATOM 627 O O . LYS A 1 80 ? 7.453 -9.117 16.906 1 93.44 80 LYS A O 1
ATOM 632 N N . GLY A 1 81 ? 5.691 -8.555 15.703 1 92.5 81 GLY A N 1
ATOM 633 C CA . GLY A 1 81 ? 4.75 -8.625 16.812 1 92.5 81 GLY A CA 1
ATOM 634 C C . GLY A 1 81 ? 4.633 -7.328 17.594 1 92.5 81 GLY A C 1
ATOM 635 O O . GLY A 1 81 ? 4.062 -7.301 18.672 1 92.5 81 GLY A O 1
ATOM 636 N N . LYS A 1 82 ? 5.309 -6.309 17.031 1 93 82 LYS A N 1
ATOM 637 C CA . LYS A 1 82 ? 5.215 -5.027 17.734 1 93 82 LYS A CA 1
ATOM 638 C C . LYS A 1 82 ? 5.512 -3.865 16.781 1 93 82 LYS A C 1
ATOM 640 O O . LYS A 1 82 ? 6.238 -4.027 15.805 1 93 82 LYS A O 1
ATOM 645 N N . VAL A 1 83 ? 4.945 -2.754 17.141 1 95.06 83 VAL A N 1
ATOM 646 C CA . VAL A 1 83 ? 5.223 -1.503 16.438 1 95.06 83 VAL A CA 1
ATOM 647 C C . VAL A 1 83 ? 6.531 -0.903 16.969 1 95.06 83 VAL A C 1
ATOM 649 O O . VAL A 1 83 ? 6.762 -0.857 18.172 1 95.06 83 VAL A O 1
ATOM 652 N N . SER A 1 84 ? 7.363 -0.508 16.172 1 96.25 84 SER A N 1
ATOM 653 C CA . SER A 1 84 ? 8.648 0.055 16.562 1 96.25 84 SER A CA 1
ATOM 654 C C . SER A 1 84 ? 8.484 1.438 17.188 1 96.25 84 SER A C 1
ATOM 656 O O . SER A 1 84 ? 7.445 2.08 17.016 1 96.25 84 SER A O 1
ATOM 658 N N . GLY A 1 85 ? 9.477 1.876 17.938 1 96.06 85 GLY A N 1
ATOM 659 C CA . GLY A 1 85 ? 9.461 3.205 18.516 1 96.06 85 GLY A CA 1
ATOM 660 C C . GLY A 1 85 ? 9.312 4.312 17.5 1 96.06 85 GLY A C 1
ATOM 661 O O . GLY A 1 85 ? 8.531 5.246 17.688 1 96.06 85 GLY A O 1
ATOM 662 N N . ARG A 1 86 ? 10.023 4.238 16.422 1 95.56 86 ARG A N 1
ATOM 663 C CA . ARG A 1 86 ? 9.938 5.246 15.367 1 95.56 86 ARG A CA 1
ATOM 664 C C . ARG A 1 86 ? 8.531 5.328 14.797 1 95.56 86 ARG A C 1
ATOM 666 O O . ARG A 1 86 ? 7.988 6.422 14.625 1 95.56 86 ARG A O 1
ATOM 673 N N . THR A 1 87 ? 7.949 4.156 14.469 1 97.5 87 THR A N 1
ATOM 674 C CA . THR A 1 87 ? 6.582 4.102 13.961 1 97.5 87 THR A CA 1
ATOM 675 C C . THR A 1 87 ? 5.613 4.762 14.938 1 97.5 87 THR A C 1
ATOM 677 O O . THR A 1 87 ? 4.777 5.574 14.539 1 97.5 87 THR A O 1
ATOM 680 N N . MET A 1 88 ? 5.801 4.512 16.203 1 97.69 88 MET A N 1
ATOM 681 C CA . MET A 1 88 ? 4.945 5.094 17.234 1 97.69 88 MET A CA 1
ATOM 682 C C . MET A 1 88 ? 5.078 6.613 17.25 1 97.69 88 MET A C 1
ATOM 684 O O . MET A 1 88 ? 4.078 7.328 17.328 1 97.69 88 MET A O 1
ATOM 688 N N . GLU A 1 89 ? 6.242 7.008 17.25 1 97.31 89 GLU A N 1
ATOM 689 C CA . GLU A 1 89 ? 6.516 8.445 17.266 1 97.31 89 GLU A CA 1
ATOM 690 C C . GLU A 1 89 ? 5.855 9.148 16.094 1 97.31 89 GLU A C 1
ATOM 692 O O . GLU A 1 89 ? 5.227 10.195 16.25 1 97.31 89 GLU A O 1
ATOM 697 N N . ILE A 1 90 ? 5.965 8.633 14.922 1 98 90 ILE A N 1
ATOM 698 C CA . ILE A 1 90 ? 5.449 9.258 13.711 1 98 90 ILE A CA 1
ATOM 699 C C . ILE A 1 90 ? 3.924 9.289 13.75 1 98 90 ILE A C 1
ATOM 701 O O . ILE A 1 90 ? 3.305 10.297 13.406 1 98 90 ILE A O 1
ATOM 705 N N . GLN A 1 91 ? 3.344 8.18 14.242 1 98.25 91 GLN A N 1
ATOM 706 C CA . GLN A 1 91 ? 1.891 8.117 14.367 1 98.25 91 GLN A CA 1
ATOM 707 C C . GLN A 1 91 ? 1.374 9.227 15.273 1 98.25 91 GLN A C 1
ATOM 709 O O . GLN A 1 91 ? 0.409 9.914 14.938 1 98.25 91 GLN A O 1
ATOM 714 N N . ARG A 1 92 ? 1.993 9.375 16.312 1 97.88 92 ARG A N 1
ATOM 715 C CA . ARG A 1 92 ? 1.589 10.383 17.281 1 97.88 92 ARG A CA 1
ATOM 716 C C . ARG A 1 92 ? 1.737 11.789 16.703 1 97.88 92 ARG A C 1
ATOM 718 O O . ARG A 1 92 ? 0.866 12.641 16.891 1 97.88 92 ARG A O 1
ATOM 725 N N . LEU A 1 93 ? 2.844 12.008 16.016 1 98.12 93 LEU A N 1
ATOM 726 C CA . LEU A 1 93 ? 3.102 13.297 15.383 1 98.12 93 LEU A CA 1
ATOM 727 C C . LEU A 1 93 ? 2.01 13.641 14.375 1 98.12 93 LEU A C 1
ATOM 729 O O . LEU A 1 93 ? 1.501 14.766 14.367 1 98.12 93 LEU A O 1
ATOM 733 N N . ILE A 1 94 ? 1.651 12.695 13.523 1 98.81 94 ILE A N 1
ATOM 734 C CA . ILE A 1 94 ? 0.62 12.922 12.516 1 98.81 94 ILE A CA 1
ATOM 735 C C . ILE A 1 94 ? -0.693 13.305 13.195 1 98.81 94 ILE A C 1
ATOM 737 O O . ILE A 1 94 ? -1.321 14.305 12.836 1 98.81 94 ILE A O 1
ATOM 741 N N . GLY A 1 95 ? -1.09 12.531 14.195 1 98.62 95 GLY A N 1
ATOM 742 C CA . GLY A 1 95 ? -2.32 12.812 14.922 1 98.62 95 GLY A CA 1
ATOM 743 C C . GLY A 1 95 ? -2.332 14.188 15.555 1 98.62 95 GLY A C 1
ATOM 744 O O . GLY A 1 95 ? -3.295 14.945 15.398 1 98.62 95 GLY A O 1
ATOM 745 N N . ARG A 1 96 ? -1.265 14.508 16.281 1 98.31 96 ARG A N 1
ATOM 746 C CA . ARG A 1 96 ? -1.153 15.797 16.953 1 98.31 96 ARG A CA 1
ATOM 747 C C . ARG A 1 96 ? -1.202 16.938 15.945 1 98.31 96 ARG A C 1
ATOM 749 O O . ARG A 1 96 ? -1.88 17.953 16.172 1 98.31 96 ARG A O 1
ATOM 756 N N . ALA A 1 97 ? -0.477 16.797 14.859 1 98.69 97 ALA A N 1
ATOM 757 C CA . ALA A 1 97 ? -0.423 17.844 13.836 1 98.69 97 ALA A CA 1
ATOM 758 C C . ALA A 1 97 ? -1.809 18.109 13.258 1 98.69 97 ALA A C 1
ATOM 760 O O . ALA A 1 97 ? -2.221 19.266 13.133 1 98.69 97 ALA A O 1
ATOM 761 N N . LEU A 1 98 ? -2.518 17.062 12.93 1 98.88 98 LEU A N 1
ATOM 762 C CA . LEU A 1 98 ? -3.824 17.219 12.297 1 98.88 98 LEU A CA 1
ATOM 763 C C . LEU A 1 98 ? -4.828 17.828 13.273 1 98.88 98 LEU A C 1
ATOM 765 O O . LEU A 1 98 ? -5.66 18.656 12.875 1 98.88 98 LEU A O 1
ATOM 769 N N . ARG A 1 99 ? -4.773 17.438 14.523 1 98.62 99 ARG A N 1
ATOM 770 C CA . ARG A 1 99 ? -5.699 17.969 15.516 1 98.62 99 ARG A CA 1
ATOM 771 C C . ARG A 1 99 ? -5.504 19.469 15.695 1 98.62 99 ARG A C 1
ATOM 773 O O . ARG A 1 99 ? -6.434 20.172 16.094 1 98.62 99 ARG A O 1
ATOM 780 N N . ALA A 1 100 ? -4.379 20.016 15.375 1 98.38 100 ALA A N 1
ATOM 781 C CA . ALA A 1 100 ? -4.07 21.422 15.555 1 98.38 100 ALA A CA 1
ATOM 782 C C . ALA A 1 100 ? -4.914 22.297 14.633 1 98.38 100 ALA A C 1
ATOM 784 O O . ALA A 1 100 ? -5.051 23.5 14.859 1 98.38 100 ALA A O 1
ATOM 785 N N . VAL A 1 101 ? -5.473 21.688 13.602 1 98.62 101 VAL A N 1
ATOM 786 C CA . VAL A 1 101 ? -6.164 22.531 12.633 1 98.62 101 VAL A CA 1
ATOM 787 C C . VAL A 1 101 ? -7.621 22.094 12.516 1 98.62 101 VAL A C 1
ATOM 789 O O . VAL A 1 101 ? -8.297 22.422 11.539 1 98.62 101 VAL A O 1
ATOM 792 N N . VAL A 1 102 ? -8.125 21.328 13.406 1 98.69 102 VAL A N 1
ATOM 793 C CA . VAL A 1 102 ? -9.508 20.844 13.367 1 98.69 102 VAL A CA 1
ATOM 794 C C . VAL A 1 102 ? -10.234 21.266 14.641 1 98.69 102 VAL A C 1
ATOM 796 O O . VAL A 1 102 ? -9.688 21.156 15.742 1 98.69 102 VAL A O 1
ATOM 799 N N . ASP A 1 103 ? -11.359 21.891 14.5 1 98.25 103 ASP A N 1
ATOM 800 C CA . ASP A 1 103 ? -12.242 22.125 15.633 1 98.25 103 ASP A CA 1
ATOM 801 C C . ASP A 1 103 ? -12.953 20.844 16.062 1 98.25 103 ASP A C 1
ATOM 803 O O . ASP A 1 103 ? -13.969 20.453 15.469 1 98.25 103 ASP A O 1
ATOM 807 N N . LEU A 1 104 ? -12.492 20.219 17.094 1 98 104 LEU A N 1
ATOM 808 C CA . LEU A 1 104 ? -12.961 18.891 17.5 1 98 104 LEU A CA 1
ATOM 809 C C . LEU A 1 104 ? -14.383 18.969 18.047 1 98 104 LEU A C 1
ATOM 811 O O . LEU A 1 104 ? -15.109 17.969 18.031 1 98 104 LEU A O 1
ATOM 815 N N . ASP A 1 105 ? -14.773 20.109 18.578 1 97.5 105 ASP A N 1
ATOM 816 C CA . ASP A 1 105 ? -16.156 20.297 19.016 1 97.5 105 ASP A CA 1
ATOM 817 C C . ASP A 1 105 ? -17.109 20.25 17.828 1 97.5 105 ASP A C 1
ATOM 819 O O . ASP A 1 105 ? -18.141 19.562 17.891 1 97.5 105 ASP A O 1
ATOM 823 N N . SER A 1 106 ? -16.766 20.891 16.781 1 97.44 106 SER A N 1
ATOM 824 C CA . SER A 1 106 ? -17.609 20.938 15.594 1 97.44 106 SER A CA 1
ATOM 825 C C . SER A 1 106 ? -17.641 19.578 14.898 1 97.44 106 SER A C 1
ATOM 827 O O . SER A 1 106 ? -18.594 19.266 14.18 1 97.44 106 SER A O 1
ATOM 829 N N . LEU A 1 107 ? -16.625 18.766 15.047 1 97.75 107 LEU A N 1
ATOM 830 C CA . LEU A 1 107 ? -16.562 17.438 14.469 1 97.75 107 LEU A CA 1
ATOM 831 C C . LEU A 1 107 ? -17.578 16.516 15.133 1 97.75 107 LEU A C 1
ATOM 833 O O . LEU A 1 107 ? -18.078 15.578 14.5 1 97.75 107 LEU A O 1
ATOM 837 N N . GLY A 1 108 ? -17.953 16.875 16.391 1 96.69 108 GLY A N 1
ATOM 838 C CA . GLY A 1 108 ? -18.844 16 17.141 1 96.69 108 GLY A CA 1
ATOM 839 C C . GLY A 1 108 ? -18.203 14.688 17.547 1 96.69 108 GLY A C 1
ATOM 840 O O . GLY A 1 108 ? -17.031 14.453 17.266 1 96.69 108 GLY A O 1
ATOM 841 N N . GLU A 1 109 ? -18.938 13.812 18.172 1 97.06 109 GLU A N 1
ATOM 842 C CA . GLU A 1 109 ? -18.391 12.57 18.688 1 97.06 109 GLU A CA 1
ATOM 843 C C . GLU A 1 109 ? -18.125 11.57 17.562 1 97.06 109 GLU A C 1
ATOM 845 O O . GLU A 1 109 ? -18.859 10.578 17.422 1 97.06 109 GLU A O 1
ATOM 850 N N . ARG A 1 110 ? -17.094 11.852 16.875 1 97.94 110 ARG A N 1
ATOM 851 C CA . ARG A 1 110 ? -16.594 11.016 15.781 1 97.94 110 ARG A CA 1
ATOM 852 C C . ARG A 1 110 ? -15.078 10.883 15.852 1 97.94 110 ARG A C 1
ATOM 854 O O . ARG A 1 110 ? -14.391 11.773 16.359 1 97.94 110 ARG A O 1
ATOM 861 N N . THR A 1 111 ? -14.625 9.797 15.445 1 98.56 111 THR A N 1
ATOM 862 C CA . THR A 1 111 ? -13.188 9.609 15.328 1 98.56 111 THR A CA 1
ATOM 863 C C . THR A 1 111 ? -12.766 9.547 13.867 1 98.56 111 THR A C 1
ATOM 865 O O . THR A 1 111 ? -13.367 8.82 13.07 1 98.56 111 THR A O 1
ATOM 868 N N . VAL A 1 112 ? -11.867 10.383 13.484 1 98.81 112 VAL A N 1
ATOM 869 C CA . VAL A 1 112 ? -11.219 10.25 12.188 1 98.81 112 VAL A CA 1
ATOM 870 C C . VAL A 1 112 ? -9.922 9.461 12.336 1 98.81 112 VAL A C 1
ATOM 872 O O . VAL A 1 112 ? -8.984 9.906 13 1 98.81 112 VAL A O 1
ATOM 875 N N . TRP A 1 113 ? -9.859 8.242 11.773 1 98.81 113 TRP A N 1
ATOM 876 C CA . TRP A 1 113 ? -8.672 7.395 11.75 1 98.81 113 TRP A CA 1
ATOM 877 C C . TRP A 1 113 ? -7.848 7.648 10.492 1 98.81 113 TRP A C 1
ATOM 879 O O . TRP A 1 113 ? -8.328 7.465 9.375 1 98.81 113 TRP A O 1
ATOM 889 N N . ILE A 1 114 ? -6.648 8.055 10.719 1 98.94 114 ILE A N 1
ATOM 890 C CA . ILE A 1 114 ? -5.734 8.289 9.602 1 98.94 114 ILE A CA 1
ATOM 891 C C . ILE A 1 114 ? -4.777 7.105 9.469 1 98.94 114 ILE A C 1
ATOM 893 O O . ILE A 1 114 ? -4.137 6.707 10.445 1 98.94 114 ILE A O 1
ATOM 897 N N . ASP A 1 115 ? -4.723 6.52 8.32 1 98.94 115 ASP A N 1
ATOM 898 C CA . ASP A 1 115 ? -3.721 5.5 8.023 1 98.94 115 ASP A CA 1
ATOM 899 C C . ASP A 1 115 ? -2.758 5.973 6.938 1 98.94 115 ASP A C 1
ATOM 901 O O . ASP A 1 115 ? -3.184 6.32 5.832 1 98.94 115 ASP A O 1
ATOM 905 N N . CYS A 1 116 ? -1.497 6.055 7.234 1 98.94 1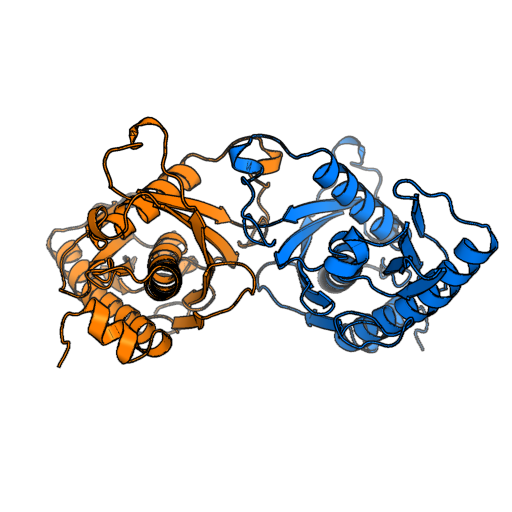16 CYS A N 1
ATOM 906 C CA . CYS A 1 116 ? -0.449 6.402 6.281 1 98.94 116 CYS A CA 1
ATOM 907 C C . CYS A 1 116 ? 0.448 5.203 5.996 1 98.94 116 CYS A C 1
ATOM 909 O O . CYS A 1 116 ? 1.148 4.719 6.887 1 98.94 116 CYS A O 1
ATOM 911 N N . ASP A 1 117 ? 0.438 4.715 4.82 1 98.88 117 ASP A N 1
ATOM 912 C CA . ASP A 1 117 ? 1.224 3.555 4.406 1 98.88 117 ASP A CA 1
ATOM 913 C C . ASP A 1 117 ? 2.264 3.941 3.359 1 98.88 117 ASP A C 1
ATOM 915 O O . ASP A 1 117 ? 1.919 4.23 2.211 1 98.88 117 ASP A O 1
ATOM 919 N N . VAL A 1 118 ? 3.537 3.932 3.75 1 98.88 118 VAL A N 1
ATOM 920 C CA . VAL A 1 118 ? 4.625 4.246 2.832 1 98.88 118 VAL A CA 1
ATOM 921 C C . VAL A 1 118 ? 4.875 3.061 1.901 1 98.88 118 VAL A C 1
ATOM 923 O O . VAL A 1 118 ? 5.277 1.983 2.352 1 98.88 118 VAL A O 1
ATOM 926 N N . ILE A 1 119 ? 4.637 3.268 0.592 1 98.88 119 ILE A N 1
ATOM 927 C CA . ILE A 1 119 ? 4.812 2.156 -0.339 1 98.88 119 ILE A CA 1
ATOM 928 C C . ILE A 1 119 ? 6.156 2.287 -1.052 1 98.88 119 ILE A C 1
ATOM 930 O O . ILE A 1 119 ? 6.688 1.303 -1.573 1 98.88 119 ILE A O 1
ATOM 934 N N . GLN A 1 120 ? 6.711 3.463 -1.053 1 98.88 120 GLN A N 1
ATOM 935 C CA . GLN A 1 120 ? 8.039 3.76 -1.587 1 98.88 120 GLN A CA 1
ATOM 936 C C . GLN A 1 120 ? 8.695 4.898 -0.815 1 98.88 120 GLN A C 1
ATOM 938 O O . GLN A 1 120 ? 8.078 5.934 -0.575 1 98.88 120 GLN A O 1
ATOM 943 N N . ALA A 1 121 ? 9.953 4.695 -0.43 1 98.62 121 ALA A N 1
ATOM 944 C CA . ALA A 1 121 ? 10.609 5.684 0.421 1 98.62 121 ALA A CA 1
ATOM 945 C C . ALA A 1 121 ? 11.898 6.191 -0.227 1 98.62 121 ALA A C 1
ATOM 947 O O . ALA A 1 121 ? 12.773 5.406 -0.589 1 98.62 121 ALA A O 1
ATOM 948 N N . ASP A 1 122 ? 12.031 7.508 -0.379 1 98.06 122 ASP A N 1
ATOM 949 C CA . ASP A 1 122 ? 13.242 8.188 -0.829 1 98.06 122 ASP A CA 1
ATOM 950 C C . ASP A 1 122 ? 13.469 9.477 -0.046 1 98.06 122 ASP A C 1
ATOM 952 O O . ASP A 1 122 ? 13.719 10.531 -0.636 1 98.06 122 ASP A O 1
ATOM 956 N N . GLY A 1 123 ? 13.211 9.422 1.272 1 96.94 123 GLY A N 1
ATOM 957 C CA . GLY A 1 123 ? 13.367 10.57 2.143 1 96.94 123 GLY A CA 1
ATOM 958 C C . GLY A 1 123 ? 12.07 11.32 2.379 1 96.94 123 GLY A C 1
ATOM 959 O O . GLY A 1 123 ? 11.211 11.383 1.495 1 96.94 123 GLY A O 1
ATOM 960 N N . GLY A 1 124 ? 11.906 11.836 3.607 1 97.31 124 GLY A N 1
ATOM 961 C CA . GLY A 1 124 ? 10.789 12.719 3.912 1 97.31 124 GLY A CA 1
ATOM 962 C C . GLY A 1 124 ? 9.469 11.984 4.043 1 97.31 124 GLY A C 1
ATOM 963 O O . GLY A 1 124 ? 8.414 12.539 3.723 1 97.31 124 GLY A O 1
ATOM 964 N N . THR A 1 125 ? 9.445 10.695 4.41 1 98.5 125 THR A N 1
ATOM 965 C CA . THR A 1 125 ? 8.203 9.93 4.5 1 98.5 125 THR A CA 1
ATOM 966 C C . THR A 1 125 ? 7.301 10.5 5.59 1 98.5 125 THR A C 1
ATOM 968 O O . THR A 1 125 ? 6.078 10.555 5.422 1 98.5 125 THR A O 1
ATOM 971 N N . ARG A 1 126 ? 7.914 10.945 6.695 1 98.19 126 ARG A N 1
ATOM 972 C CA . ARG A 1 126 ? 7.176 11.539 7.809 1 98.19 126 ARG A CA 1
ATOM 973 C C . ARG A 1 126 ? 6.418 12.781 7.359 1 98.19 126 ARG A C 1
ATOM 975 O O . ARG A 1 126 ? 5.215 12.906 7.605 1 98.19 126 ARG A O 1
ATOM 982 N N . THR A 1 127 ? 7.082 13.688 6.727 1 98.75 127 THR A N 1
ATOM 983 C CA . THR A 1 127 ? 6.477 14.953 6.32 1 98.75 127 THR A CA 1
ATOM 984 C C . THR A 1 127 ? 5.492 14.742 5.172 1 98.75 127 THR A C 1
ATOM 986 O O . THR A 1 127 ? 4.438 15.375 5.125 1 98.75 127 THR A O 1
ATOM 989 N N . ALA A 1 128 ? 5.848 13.82 4.223 1 98.88 128 ALA A N 1
ATOM 990 C CA . ALA A 1 128 ? 4.902 13.469 3.166 1 98.88 128 ALA A CA 1
ATOM 991 C C . ALA A 1 128 ? 3.602 12.93 3.754 1 98.88 128 ALA A C 1
ATOM 993 O O . ALA A 1 128 ? 2.514 13.266 3.281 1 98.88 128 ALA A O 1
ATOM 994 N N . SER A 1 129 ? 3.678 12.109 4.754 1 98.94 129 SER A N 1
ATOM 995 C CA . SER A 1 129 ? 2.518 11.523 5.414 1 98.94 129 SER A CA 1
ATOM 996 C C . SER A 1 129 ? 1.626 12.602 6.023 1 98.94 129 SER A C 1
ATOM 998 O O . SER A 1 129 ? 0.402 12.555 5.883 1 98.94 129 SER A O 1
ATOM 1000 N N . ILE A 1 130 ? 2.238 13.547 6.711 1 98.94 130 ILE A N 1
ATOM 1001 C CA . ILE A 1 130 ? 1.47 14.617 7.344 1 98.94 130 ILE A CA 1
ATOM 1002 C C . ILE A 1 130 ? 0.702 15.398 6.281 1 98.94 130 ILE A C 1
ATOM 1004 O O . ILE A 1 130 ? -0.497 15.648 6.43 1 98.94 130 ILE A O 1
ATOM 1008 N N . SER A 1 131 ? 1.373 15.766 5.207 1 98.94 131 SER A N 1
ATOM 1009 C CA . SER A 1 131 ? 0.771 16.578 4.152 1 98.94 131 SER A CA 1
ATOM 1010 C C . SER A 1 131 ? -0.33 15.82 3.428 1 98.94 131 SER A C 1
ATOM 1012 O O . SER A 1 131 ? -1.388 16.375 3.129 1 98.94 131 SER A O 1
ATOM 1014 N N . GLY A 1 132 ? -0.032 14.555 3.098 1 98.94 132 GLY A N 1
ATOM 1015 C CA . GLY A 1 132 ? -1.05 13.719 2.482 1 98.94 132 GLY A CA 1
ATOM 1016 C C . GLY A 1 132 ? -2.221 13.422 3.402 1 98.94 132 GLY A C 1
ATOM 1017 O O . GLY A 1 132 ? -3.373 13.414 2.967 1 98.94 132 GLY A O 1
ATOM 1018 N N . ALA A 1 133 ? -1.941 13.156 4.648 1 98.94 133 ALA A N 1
ATOM 1019 C CA . ALA A 1 133 ? -2.967 12.867 5.648 1 98.94 133 ALA A CA 1
ATOM 1020 C C . ALA A 1 133 ? -3.939 14.039 5.793 1 98.94 133 ALA A C 1
ATOM 1022 O O . ALA A 1 133 ? -5.145 13.828 5.945 1 98.94 133 ALA A O 1
ATOM 1023 N N . PHE A 1 134 ? -3.416 15.258 5.773 1 98.94 134 PHE A N 1
ATOM 1024 C CA . PHE A 1 134 ? -4.289 16.422 5.84 1 98.94 134 PHE A CA 1
ATOM 1025 C C . PHE A 1 134 ? -5.305 16.406 4.703 1 98.94 134 PHE A C 1
ATOM 1027 O O . PHE A 1 134 ? -6.5 16.609 4.93 1 98.94 134 PHE A O 1
ATOM 1034 N N . ALA A 1 135 ? -4.801 16.172 3.465 1 98.94 135 ALA A N 1
ATOM 1035 C CA . ALA A 1 135 ? -5.684 16.156 2.305 1 98.94 135 ALA A CA 1
ATOM 1036 C C . ALA A 1 135 ? -6.754 15.078 2.436 1 98.94 135 ALA A C 1
ATOM 1038 O O . ALA A 1 135 ? -7.938 15.336 2.195 1 98.94 135 ALA A O 1
ATOM 1039 N N . ALA A 1 136 ? -6.332 13.883 2.818 1 98.94 136 ALA A N 1
ATOM 1040 C CA . ALA A 1 136 ? -7.273 12.789 3.018 1 98.94 136 ALA A CA 1
ATOM 1041 C C . ALA A 1 136 ? -8.312 13.141 4.078 1 98.94 136 ALA A C 1
ATOM 1043 O O . ALA A 1 136 ? -9.508 12.883 3.9 1 98.94 136 ALA A O 1
ATOM 1044 N N . MET A 1 137 ? -7.852 13.727 5.129 1 98.94 137 MET A N 1
ATOM 1045 C CA . MET A 1 137 ? -8.727 14.102 6.234 1 98.94 137 MET A CA 1
ATOM 1046 C C . MET A 1 137 ? -9.75 15.141 5.785 1 98.94 137 MET A C 1
ATOM 1048 O O . MET A 1 137 ? -10.938 15.031 6.102 1 98.94 137 MET A O 1
ATOM 1052 N N . ALA A 1 138 ? -9.289 16.141 5.094 1 98.94 138 ALA A N 1
ATOM 1053 C CA . ALA A 1 138 ? -10.18 17.203 4.617 1 98.94 138 ALA A CA 1
ATOM 1054 C C . ALA A 1 138 ? -11.281 16.625 3.732 1 98.94 138 ALA A C 1
ATOM 1056 O O . ALA A 1 138 ? -12.445 17 3.855 1 98.94 138 ALA A O 1
ATOM 1057 N N . LEU A 1 139 ? -10.906 15.719 2.857 1 98.88 139 LEU A N 1
ATOM 1058 C CA . LEU A 1 139 ? -11.883 15.062 1.992 1 98.88 139 LEU A CA 1
ATOM 1059 C C . LEU A 1 139 ? -12.898 14.273 2.816 1 98.88 139 LEU A C 1
ATOM 1061 O O . LEU A 1 139 ? -14.102 14.344 2.557 1 98.88 139 LEU A O 1
ATOM 1065 N N . ALA A 1 140 ? -12.422 13.547 3.791 1 98.88 140 ALA A N 1
ATOM 1066 C CA . ALA A 1 140 ? -13.281 12.719 4.633 1 98.88 140 ALA A CA 1
ATOM 1067 C C . ALA A 1 140 ? -14.266 13.578 5.426 1 98.88 140 ALA A C 1
ATOM 1069 O O . ALA A 1 140 ? -15.453 13.273 5.496 1 98.88 140 ALA A O 1
ATOM 1070 N N . ILE A 1 141 ? -13.727 14.617 6.035 1 98.75 141 ILE A N 1
ATOM 1071 C CA . ILE A 1 141 ? -14.562 15.477 6.863 1 98.75 141 ILE A CA 1
ATOM 1072 C C . ILE A 1 141 ? -15.594 16.188 5.992 1 98.75 141 ILE A C 1
ATOM 1074 O O . ILE A 1 141 ? -16.734 16.406 6.41 1 98.75 141 ILE A O 1
ATOM 1078 N N . GLN A 1 142 ? -15.203 16.609 4.793 1 98.62 142 GLN A N 1
ATOM 1079 C CA . GLN A 1 142 ? -16.172 17.188 3.865 1 98.62 142 GLN A CA 1
ATOM 1080 C C . GLN A 1 142 ? -17.312 16.234 3.59 1 98.62 142 GLN A C 1
ATOM 1082 O O . GLN A 1 142 ? -18.484 16.625 3.621 1 98.62 142 GLN A O 1
ATOM 1087 N N . LYS A 1 143 ? -17 15.031 3.309 1 98.12 143 LYS A N 1
ATOM 1088 C CA . LYS A 1 143 ? -18.016 14.016 3.045 1 98.12 143 LYS A CA 1
ATOM 1089 C C . LYS A 1 143 ? -18.969 13.875 4.23 1 98.12 143 LYS A C 1
ATOM 1091 O O . LYS A 1 143 ? -20.188 13.852 4.055 1 98.12 143 LYS A O 1
ATOM 1096 N N . VAL A 1 144 ? -18.438 13.789 5.391 1 97.81 144 VAL A N 1
ATOM 1097 C CA . VAL A 1 144 ? -19.219 13.602 6.605 1 97.81 144 VAL A CA 1
ATOM 1098 C C . VAL A 1 144 ? -20.062 14.844 6.871 1 97.81 144 VAL A C 1
ATOM 1100 O O . VAL A 1 144 ? -21.219 14.742 7.324 1 97.81 144 VAL A O 1
ATOM 1103 N N . THR A 1 145 ? -19.484 16.016 6.66 1 97.81 145 THR A N 1
ATOM 1104 C CA . THR A 1 145 ? -20.203 17.266 6.859 1 97.81 145 THR A CA 1
ATOM 1105 C C . THR A 1 145 ? -21.469 17.312 6.004 1 97.81 145 THR A C 1
ATOM 1107 O O . THR A 1 145 ? -22.531 17.719 6.48 1 97.81 145 THR A O 1
ATOM 1110 N N . VAL A 1 146 ? -21.359 16.906 4.809 1 97.44 146 VAL A N 1
ATOM 1111 C CA . VAL A 1 146 ? -22.5 16.906 3.895 1 97.44 146 VAL A CA 1
ATOM 1112 C C . VAL A 1 146 ? -23.5 15.828 4.316 1 97.44 146 VAL A C 1
ATOM 1114 O O . VAL A 1 146 ? -24.688 16.094 4.445 1 97.44 146 VAL A O 1
ATOM 1117 N N . GLU A 1 147 ? -23.031 14.664 4.559 1 97.19 147 GLU A N 1
ATOM 1118 C CA . GLU A 1 147 ? -23.875 13.516 4.875 1 97.19 147 GLU A CA 1
ATOM 1119 C C . GLU A 1 147 ? -24.641 13.742 6.18 1 97.19 147 GLU A C 1
ATOM 1121 O O . GLU A 1 147 ? -25.797 13.336 6.301 1 97.19 147 GLU A O 1
ATOM 1126 N N . LYS A 1 148 ? -23.984 14.359 7.145 1 96.44 148 LYS A N 1
ATOM 1127 C CA . LYS A 1 148 ? -24.562 14.5 8.469 1 96.44 148 LYS A CA 1
ATOM 1128 C C . LYS A 1 148 ? -25.062 15.93 8.695 1 96.44 148 LYS A C 1
ATOM 1130 O O . LYS A 1 148 ? -25.531 16.266 9.789 1 96.44 148 LYS A O 1
ATOM 1135 N N . GLU A 1 149 ? -24.906 16.719 7.672 1 95.94 149 GLU A N 1
ATOM 1136 C CA . GLU A 1 149 ? -25.344 18.109 7.715 1 95.94 149 GLU A CA 1
ATOM 1137 C C . GLU A 1 149 ? -24.781 18.844 8.93 1 95.94 149 GLU A C 1
ATOM 1139 O O . GLU A 1 149 ? -25.516 19.438 9.703 1 95.94 149 GLU A O 1
ATOM 1144 N N . LEU A 1 150 ? -23.516 18.75 9.094 1 95.94 150 LEU A N 1
ATOM 1145 C CA . LEU A 1 150 ? -22.875 19.453 10.195 1 95.94 150 LEU A CA 1
ATOM 1146 C C . LEU A 1 150 ? -23.047 20.969 10.055 1 95.94 150 LEU A C 1
ATOM 1148 O O . LEU A 1 150 ? -22.984 21.5 8.945 1 95.94 150 LEU A O 1
ATOM 1152 N N . PRO A 1 151 ? -23.266 21.609 11.148 1 94.19 151 PRO A N 1
ATOM 1153 C CA . PRO A 1 151 ? -23.547 23.047 11.078 1 94.19 151 PRO A CA 1
ATOM 1154 C C . PRO A 1 151 ? -22.328 23.859 10.656 1 94.19 151 PRO A C 1
ATOM 1156 O O . PRO A 1 151 ? -22.469 24.906 10.008 1 94.19 151 PRO A O 1
ATOM 1159 N N . VAL A 1 152 ? -21.172 23.422 11.086 1 95.38 152 VAL A N 1
ATOM 1160 C CA . VAL A 1 152 ? -19.922 24.109 10.781 1 95.38 152 VAL A CA 1
ATOM 1161 C C . VAL A 1 152 ? -18.906 23.125 10.234 1 95.38 152 VAL A C 1
ATOM 1163 O O . VAL A 1 152 ? -18.797 21.984 10.727 1 95.38 152 VAL A O 1
ATOM 1166 N N . PHE A 1 153 ? -18.156 23.578 9.203 1 97.94 153 PHE A N 1
ATOM 1167 C CA . PHE A 1 153 ? -17.078 22.734 8.719 1 97.94 153 PHE A CA 1
ATOM 1168 C C . PHE A 1 153 ? -15.914 22.719 9.711 1 97.94 153 PHE A C 1
ATOM 1170 O O . PHE A 1 153 ? -15.359 23.766 10.047 1 97.94 153 PHE A O 1
ATOM 1177 N N . PRO A 1 154 ? -15.469 21.547 10.133 1 98.38 154 PRO A N 1
ATOM 1178 C CA . PRO A 1 154 ? -14.594 21.453 11.305 1 98.38 154 PRO A CA 1
ATOM 1179 C C . PRO A 1 154 ? -13.148 21.844 10.984 1 98.38 154 PRO A C 1
ATOM 1181 O O . PRO A 1 154 ? -12.391 22.203 11.891 1 98.38 154 PRO A O 1
ATOM 1184 N N . VAL A 1 155 ? -12.68 21.719 9.758 1 98.81 155 VAL A N 1
ATOM 1185 C CA . VAL A 1 155 ? -11.289 22.016 9.43 1 98.81 155 VAL A CA 1
ATOM 1186 C C . VAL A 1 155 ? -11.086 23.531 9.344 1 98.81 155 VAL A C 1
ATOM 1188 O O . VAL A 1 155 ? -11.75 24.203 8.547 1 98.81 155 VAL A O 1
ATOM 1191 N N . LYS A 1 156 ? -10.086 24.062 10.102 1 98.12 156 LYS A N 1
ATOM 1192 C CA . LYS A 1 156 ? -10.031 25.5 10.312 1 98.12 156 LYS A CA 1
ATOM 1193 C C . LYS A 1 156 ? -8.867 26.125 9.547 1 98.12 156 LYS A C 1
ATOM 1195 O O . LYS A 1 156 ? -8.789 27.344 9.406 1 98.12 156 LYS A O 1
ATOM 1200 N N . ASP A 1 157 ? -7.934 25.281 9.156 1 98.56 157 ASP A N 1
ATOM 1201 C CA . ASP A 1 157 ? -6.75 25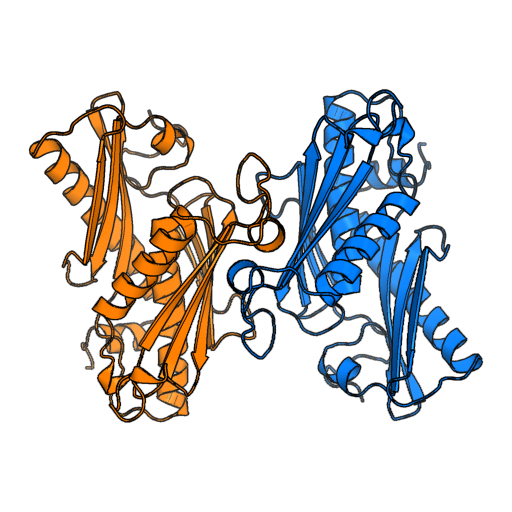.766 8.445 1 98.56 157 ASP A CA 1
ATOM 1202 C C . ASP A 1 157 ? -6.078 24.641 7.672 1 98.56 157 ASP A C 1
ATOM 1204 O O . ASP A 1 157 ? -6.371 23.469 7.902 1 98.56 157 ASP A O 1
ATOM 1208 N N . PHE A 1 158 ? -5.281 25.031 6.688 1 98.81 158 PHE A N 1
ATOM 1209 C CA . PHE A 1 158 ? -4.438 24.062 5.996 1 98.81 158 PHE A CA 1
ATOM 1210 C C . PHE A 1 158 ? -3.271 23.641 6.875 1 98.81 158 PHE A C 1
ATOM 1212 O O . PHE A 1 158 ? -2.936 24.312 7.848 1 98.81 158 PHE A O 1
ATOM 1219 N N . LEU A 1 159 ? -2.67 22.562 6.562 1 98.88 159 LEU A N 1
ATOM 1220 C CA . LEU A 1 159 ? -1.522 22 7.273 1 98.88 159 LEU A CA 1
ATOM 1221 C C . LEU A 1 159 ? -0.594 21.266 6.316 1 98.88 159 LEU A C 1
ATOM 1223 O O . LEU A 1 159 ? -1.051 20.469 5.496 1 98.88 159 LEU A O 1
ATOM 1227 N N . ALA A 1 160 ? 0.644 21.516 6.43 1 98.94 160 ALA A N 1
ATOM 1228 C CA . ALA A 1 160 ? 1.634 20.812 5.613 1 98.94 160 ALA A CA 1
ATOM 1229 C C . ALA A 1 160 ? 2.957 20.672 6.359 1 98.94 160 ALA A C 1
ATOM 1231 O O . ALA A 1 160 ? 3.172 21.312 7.387 1 98.94 160 ALA A O 1
ATOM 1232 N N . ALA A 1 161 ? 3.764 19.781 5.883 1 98.88 161 ALA A N 1
ATOM 1233 C CA . ALA A 1 161 ? 5.074 19.531 6.473 1 98.88 161 ALA A CA 1
ATOM 1234 C C . ALA A 1 161 ? 6.125 19.297 5.391 1 98.88 161 ALA A C 1
ATOM 1236 O O . ALA A 1 161 ? 5.816 18.797 4.312 1 98.88 161 ALA A O 1
ATOM 1237 N N . VAL A 1 162 ? 7.359 19.688 5.723 1 98.75 162 VAL A N 1
ATOM 1238 C CA . VAL A 1 162 ? 8.461 19.484 4.785 1 98.75 162 VAL A CA 1
ATOM 1239 C C . VAL A 1 162 ? 9.781 19.375 5.551 1 98.75 162 VAL A C 1
ATOM 1241 O O . VAL A 1 162 ? 9.875 19.828 6.695 1 98.75 162 VAL A O 1
ATOM 1244 N N . SER A 1 163 ? 10.703 18.719 4.953 1 98 163 SER A N 1
ATOM 1245 C CA . SER A 1 163 ? 12.031 18.609 5.547 1 98 163 SER A CA 1
ATOM 1246 C C . SER A 1 163 ? 12.961 19.688 5.008 1 98 163 SER A C 1
ATOM 1248 O O . SER A 1 163 ? 12.789 20.156 3.881 1 98 163 SER A O 1
ATOM 1250 N N . ALA A 1 164 ? 13.859 20.094 5.777 1 97.62 164 ALA A N 1
ATOM 1251 C CA . ALA A 1 164 ? 14.977 20.969 5.43 1 97.62 164 ALA A CA 1
ATOM 1252 C C . ALA A 1 164 ? 16.266 20.531 6.125 1 97.62 164 ALA A C 1
ATOM 1254 O O . ALA A 1 164 ? 16.219 19.781 7.105 1 97.62 164 ALA A O 1
ATOM 1255 N N . GLY A 1 165 ? 17.359 20.859 5.547 1 95.81 165 GLY A N 1
ATOM 1256 C CA . GLY A 1 165 ? 18.641 20.5 6.152 1 95.81 165 GLY A CA 1
ATOM 1257 C C . GLY A 1 165 ? 19.781 21.391 5.719 1 95.81 165 GLY A C 1
ATOM 1258 O O . GLY A 1 165 ? 19.578 22.344 4.957 1 95.81 165 GLY A O 1
ATOM 1259 N N . ILE A 1 166 ? 20.922 21.203 6.395 1 94.75 166 ILE A N 1
ATOM 1260 C CA . ILE A 1 166 ? 22.172 21.828 5.996 1 94.75 166 ILE A CA 1
ATOM 1261 C C . ILE A 1 166 ? 23.125 20.766 5.445 1 94.75 166 ILE A C 1
ATOM 1263 O O . ILE A 1 166 ? 23.438 19.781 6.129 1 94.75 166 ILE A O 1
ATOM 1267 N N . ASN A 1 167 ? 23.5 20.938 4.184 1 92.06 167 ASN A N 1
ATOM 1268 C CA . ASN A 1 167 ? 24.375 19.938 3.598 1 92.06 167 ASN A CA 1
ATOM 1269 C C . ASN A 1 167 ? 25.812 20.094 4.082 1 92.06 167 ASN A C 1
ATOM 1271 O O . ASN A 1 167 ? 26.094 20.953 4.91 1 92.06 167 ASN A O 1
ATOM 1275 N N . ALA A 1 168 ? 26.688 19.234 3.645 1 87.25 168 ALA A N 1
ATOM 1276 C CA . ALA A 1 168 ? 28.078 19.188 4.098 1 87.25 168 ALA A CA 1
ATOM 1277 C C . ALA A 1 168 ? 28.781 20.5 3.781 1 87.25 168 ALA A C 1
ATOM 1279 O O . ALA A 1 168 ? 29.75 20.875 4.453 1 87.25 168 ALA A O 1
ATOM 1280 N N . GLU A 1 169 ? 28.344 21.25 2.799 1 89.19 169 GLU A N 1
ATOM 1281 C CA . GLU A 1 169 ? 28.953 22.516 2.385 1 89.19 169 GLU A CA 1
ATOM 1282 C C . GLU A 1 169 ? 28.375 23.688 3.166 1 89.19 169 GLU A C 1
ATOM 1284 O O . GLU A 1 169 ? 28.734 24.844 2.922 1 89.19 169 GLU A O 1
ATOM 1289 N N . GLY A 1 170 ? 27.453 23.406 4.02 1 89.88 170 GLY A N 1
ATOM 1290 C CA . GLY A 1 170 ? 26.875 24.453 4.848 1 89.88 170 GLY A CA 1
ATOM 1291 C C . GLY A 1 170 ? 25.688 25.156 4.188 1 89.88 170 GLY A C 1
ATOM 1292 O O . GLY A 1 170 ? 25.25 26.203 4.652 1 89.88 170 GLY A O 1
ATOM 1293 N N . GLN A 1 171 ? 25.188 24.641 3.17 1 93.75 171 GLN A N 1
ATOM 1294 C CA . GLN A 1 171 ? 24.094 25.234 2.424 1 93.75 171 GLN A CA 1
ATOM 1295 C C . GLN A 1 171 ? 22.75 24.656 2.857 1 93.75 171 GLN A C 1
ATOM 1297 O O . GLN A 1 171 ? 22.609 23.438 2.967 1 93.75 171 GLN A O 1
ATOM 1302 N N . PRO A 1 172 ? 21.781 25.578 3.139 1 96.44 172 PRO A N 1
ATOM 1303 C CA . PRO A 1 172 ? 20.438 25.062 3.408 1 96.44 172 PRO A CA 1
ATOM 1304 C C . PRO A 1 172 ? 19.812 24.406 2.186 1 96.44 172 PRO A C 1
ATOM 1306 O O . PRO A 1 172 ? 19.891 24.938 1.078 1 96.44 172 PRO A O 1
ATOM 1309 N N . ILE A 1 173 ? 19.219 23.203 2.41 1 97.38 173 ILE A N 1
ATOM 1310 C CA . ILE A 1 173 ? 18.547 22.5 1.318 1 97.38 173 ILE A CA 1
ATOM 1311 C C . ILE A 1 173 ? 17.141 22.094 1.753 1 97.38 173 ILE A C 1
ATOM 1313 O O . ILE A 1 173 ? 16.922 21.781 2.926 1 97.38 173 ILE A O 1
ATOM 1317 N N . LEU A 1 174 ? 16.219 22.109 0.787 1 98.12 174 LEU A N 1
ATOM 1318 C CA . LEU A 1 174 ? 14.812 21.844 1.03 1 98.12 174 LEU A CA 1
ATOM 1319 C C . LEU A 1 174 ? 14.43 20.453 0.519 1 98.12 174 LEU A C 1
ATOM 1321 O O . LEU A 1 174 ? 14.914 20.016 -0.528 1 98.12 174 LEU A O 1
ATOM 1325 N N . ASP A 1 175 ? 13.484 19.766 1.277 1 98.25 175 ASP A N 1
ATOM 1326 C CA . ASP A 1 175 ? 12.852 18.531 0.799 1 98.25 175 ASP A CA 1
ATOM 1327 C C . ASP A 1 175 ? 13.906 17.484 0.438 1 98.25 175 ASP A C 1
ATOM 1329 O O . ASP A 1 175 ? 14.031 17.109 -0.727 1 98.25 175 ASP A O 1
ATOM 1333 N N . LEU A 1 176 ? 14.539 17.031 1.457 1 96.81 176 LEU A N 1
ATOM 1334 C CA . LEU A 1 176 ? 15.68 16.141 1.295 1 96.81 176 LEU A CA 1
ATOM 1335 C C . LEU A 1 176 ? 15.227 14.773 0.798 1 96.81 176 LEU A C 1
ATOM 1337 O O . LEU A 1 176 ? 14.266 14.203 1.318 1 96.81 176 LEU A O 1
ATOM 1341 N N . ASN A 1 177 ? 15.875 14.258 -0.247 1 96.25 177 ASN A N 1
ATOM 1342 C CA . ASN A 1 177 ? 15.734 12.836 -0.54 1 96.25 177 ASN A CA 1
ATOM 1343 C C . ASN A 1 177 ? 16.609 11.984 0.382 1 96.25 177 ASN A C 1
ATOM 1345 O O . ASN A 1 177 ? 17.266 12.508 1.285 1 96.25 177 ASN A O 1
ATOM 1349 N N . TYR A 1 178 ? 16.562 10.695 0.145 1 94.94 178 TYR A N 1
ATOM 1350 C CA . TYR A 1 178 ? 17.234 9.797 1.075 1 94.94 178 TYR A CA 1
ATOM 1351 C C . TYR A 1 178 ? 18.75 10.047 1.086 1 94.94 178 TYR A C 1
ATOM 1353 O O . TYR A 1 178 ? 19.359 10.133 2.152 1 94.94 178 TYR A O 1
ATOM 1361 N N . ALA A 1 179 ? 19.391 10.133 -0.046 1 93.69 179 ALA A N 1
ATOM 1362 C CA . ALA A 1 179 ? 20.828 10.344 -0.16 1 93.69 179 ALA A CA 1
ATOM 1363 C C . ALA A 1 179 ? 21.266 11.617 0.563 1 93.69 179 ALA A C 1
ATOM 1365 O O . ALA A 1 179 ? 22.281 11.633 1.242 1 93.69 179 ALA A O 1
ATOM 1366 N N . GLU A 1 180 ? 20.516 12.648 0.438 1 93.38 180 GLU A N 1
ATOM 1367 C CA . GLU A 1 180 ? 20.797 13.922 1.088 1 93.38 180 GLU A CA 1
ATOM 1368 C C . GLU A 1 180 ? 20.609 13.82 2.6 1 93.38 180 GLU A C 1
ATOM 1370 O O . GLU A 1 180 ? 21.438 14.328 3.365 1 93.38 180 GLU A O 1
ATOM 1375 N N . ASP A 1 181 ? 19.5 13.219 3.027 1 90.38 181 ASP A N 1
ATOM 1376 C CA . ASP A 1 181 ? 19.172 13.078 4.445 1 90.38 181 ASP A CA 1
ATOM 1377 C C . ASP A 1 181 ? 20.25 12.281 5.18 1 90.38 181 ASP A C 1
ATOM 1379 O O . ASP A 1 181 ? 20.609 12.617 6.309 1 90.38 181 ASP A O 1
ATOM 1383 N N . SER A 1 182 ? 20.812 11.273 4.523 1 88.5 182 SER A N 1
ATOM 1384 C CA . SER A 1 182 ? 21.797 10.383 5.137 1 88.5 182 SER A CA 1
ATOM 1385 C C . SER A 1 182 ? 23.156 11.062 5.273 1 88.5 182 SER A C 1
ATOM 1387 O O . SER A 1 182 ? 24 10.617 6.043 1 88.5 182 SER A O 1
ATOM 1389 N N . THR A 1 183 ? 23.328 12.156 4.574 1 87.06 183 THR A N 1
ATOM 1390 C CA . THR A 1 183 ? 24.641 12.773 4.574 1 87.06 183 THR A CA 1
ATOM 1391 C C . THR A 1 183 ? 24.578 14.188 5.145 1 87.06 183 THR A C 1
ATOM 1393 O O . THR A 1 183 ? 25.609 14.828 5.359 1 87.06 183 THR A O 1
ATOM 1396 N N . ALA A 1 184 ? 23.359 14.664 5.348 1 87.69 184 ALA A N 1
ATOM 1397 C CA . ALA A 1 184 ? 23.188 16.031 5.832 1 87.69 184 ALA A CA 1
ATOM 1398 C C . ALA A 1 184 ? 23.75 16.188 7.25 1 87.69 184 ALA A C 1
ATOM 1400 O O . ALA A 1 184 ? 23.594 15.281 8.078 1 87.69 184 ALA A O 1
ATOM 1401 N N . ASP A 1 185 ? 24.281 17.328 7.559 1 88.56 185 ASP A N 1
ATOM 1402 C CA . ASP A 1 185 ? 24.797 17.625 8.891 1 88.56 185 ASP A CA 1
ATOM 1403 C C . ASP A 1 185 ? 23.656 17.828 9.883 1 88.56 185 ASP A C 1
ATOM 1405 O O . ASP A 1 185 ? 23.766 17.453 11.055 1 88.56 185 ASP A O 1
ATOM 1409 N N . VAL A 1 186 ? 22.672 18.484 9.352 1 90.25 186 VAL A N 1
ATOM 1410 C CA . VAL A 1 186 ? 21.469 18.781 10.133 1 90.25 186 VAL A CA 1
ATOM 1411 C C . VAL A 1 186 ? 20.219 18.516 9.289 1 90.25 186 VAL A C 1
ATOM 1413 O O . VAL A 1 186 ? 20.219 18.781 8.086 1 90.25 186 VAL A O 1
ATOM 1416 N N . ASP A 1 187 ? 19.219 17.906 9.922 1 91.94 187 ASP A N 1
ATOM 1417 C CA . ASP A 1 187 ? 17.906 17.766 9.273 1 91.94 187 ASP A CA 1
ATOM 1418 C C . ASP A 1 187 ? 16.797 18.266 10.188 1 91.94 187 ASP A C 1
ATOM 1420 O O . ASP A 1 187 ? 16.922 18.234 11.414 1 91.94 187 ASP A O 1
ATOM 1424 N N . MET A 1 188 ? 15.781 18.781 9.578 1 95.56 188 MET A N 1
ATOM 1425 C CA . MET A 1 188 ? 14.672 19.359 10.328 1 95.56 188 MET A CA 1
ATOM 1426 C C . MET A 1 188 ? 13.344 19.062 9.633 1 95.56 188 MET A C 1
ATOM 1428 O O . MET A 1 188 ? 13.234 19.188 8.414 1 95.56 188 MET A O 1
ATOM 1432 N N . ASN A 1 189 ? 12.398 18.609 10.391 1 97.44 189 ASN A N 1
ATOM 1433 C CA . ASN A 1 189 ? 11.016 18.531 9.93 1 97.44 189 ASN A CA 1
ATOM 1434 C C . ASN A 1 189 ? 10.203 19.734 10.367 1 97.44 189 ASN A C 1
ATOM 1436 O O . ASN A 1 189 ? 10.172 20.078 11.547 1 97.44 189 ASN A O 1
ATOM 1440 N N . ILE A 1 190 ? 9.602 20.359 9.484 1 98.44 190 ILE A N 1
ATOM 1441 C CA . ILE A 1 190 ? 8.859 21.594 9.734 1 98.44 190 ILE A CA 1
ATOM 1442 C C . ILE A 1 190 ? 7.379 21.359 9.43 1 98.44 190 ILE A C 1
ATOM 1444 O O . ILE A 1 190 ? 7.016 20.969 8.32 1 98.44 190 ILE A O 1
ATOM 1448 N N . VAL A 1 191 ? 6.504 21.547 10.367 1 98.81 191 VAL A N 1
ATOM 1449 C CA . VAL A 1 191 ? 5.055 21.469 10.211 1 98.81 191 VAL A CA 1
ATOM 1450 C C . VAL A 1 191 ? 4.426 22.828 10.445 1 98.81 191 VAL A C 1
ATOM 1452 O O . VAL A 1 191 ? 4.617 23.438 11.5 1 98.81 191 VAL A O 1
ATOM 1455 N N . MET A 1 192 ? 3.705 23.344 9.492 1 98.69 192 MET A N 1
ATOM 1456 C CA . MET A 1 192 ? 3.113 24.672 9.602 1 98.69 192 MET A CA 1
ATOM 1457 C C . MET A 1 192 ? 1.672 24.672 9.102 1 98.69 192 MET A C 1
ATOM 1459 O O . MET A 1 192 ? 1.297 23.828 8.281 1 98.69 192 MET A O 1
ATOM 1463 N N . THR A 1 193 ? 0.921 25.625 9.586 1 98.5 193 THR A N 1
ATOM 1464 C CA . THR A 1 193 ? -0.438 25.828 9.102 1 98.5 193 THR A CA 1
ATOM 1465 C C . THR A 1 193 ? -0.438 26.719 7.867 1 98.5 193 THR A C 1
ATOM 1467 O O . THR A 1 193 ? 0.578 27.344 7.539 1 98.5 193 THR A O 1
ATOM 1470 N N . GLY A 1 194 ? -1.569 26.766 7.199 1 97.5 194 GLY A N 1
ATOM 1471 C CA . GLY A 1 194 ? -1.738 27.656 6.059 1 97.5 194 GLY A CA 1
ATOM 1472 C C . GLY A 1 194 ? -1.566 29.125 6.418 1 97.5 194 GLY A C 1
ATOM 1473 O O . GLY A 1 194 ? -1.173 29.938 5.574 1 97.5 194 GLY A O 1
ATOM 1474 N N . SER A 1 195 ? -1.842 29.469 7.602 1 96.25 195 SER A N 1
ATOM 1475 C CA . SER A 1 195 ? -1.739 30.844 8.078 1 96.25 195 SER A CA 1
ATOM 1476 C C . SER A 1 195 ? -0.308 31.188 8.477 1 96.25 195 SER A C 1
ATOM 1478 O O . SER A 1 195 ? -0.023 32.312 8.875 1 96.25 195 SER A O 1
ATOM 1480 N N . GLY A 1 196 ? 0.541 30.156 8.438 1 95.69 196 GLY A N 1
ATOM 1481 C CA . GLY A 1 196 ? 1.954 30.422 8.648 1 95.69 196 GLY A CA 1
ATOM 1482 C C . GLY A 1 196 ? 2.402 30.172 10.078 1 95.69 196 GLY A C 1
ATOM 1483 O O . GLY A 1 196 ? 3.506 30.562 10.461 1 95.69 196 GLY A O 1
ATOM 1484 N N . GLU A 1 197 ? 1.584 29.531 10.867 1 96.81 197 GLU A N 1
ATOM 1485 C CA . GLU A 1 197 ? 1.953 29.188 12.242 1 96.81 197 GLU A CA 1
ATOM 1486 C C . GLU A 1 197 ? 2.674 27.844 12.305 1 96.81 197 GLU A C 1
ATOM 1488 O O . GLU A 1 197 ? 2.324 26.906 11.578 1 96.81 197 GLU A O 1
ATOM 1493 N N . PHE A 1 198 ? 3.635 27.75 13.195 1 97.31 198 PHE A N 1
ATOM 1494 C CA . PHE A 1 198 ? 4.336 26.484 13.414 1 97.31 198 PHE A CA 1
ATOM 1495 C C . PHE A 1 198 ? 3.518 25.547 14.305 1 97.31 198 PHE A C 1
ATOM 1497 O O . PHE A 1 198 ? 3 25.969 15.336 1 97.31 198 PHE A O 1
ATOM 1504 N N . VAL A 1 199 ? 3.369 24.359 13.891 1 97.19 199 VAL A N 1
ATOM 1505 C CA . VAL A 1 199 ? 2.723 23.344 14.703 1 97.19 199 VAL A CA 1
ATOM 1506 C C . VAL A 1 199 ? 3.783 22.5 15.414 1 97.19 199 VAL A C 1
ATOM 1508 O O . VAL A 1 199 ? 3.627 22.156 16.594 1 97.19 199 VAL A O 1
ATOM 1511 N N . GLU A 1 200 ? 4.824 22.156 14.688 1 95.25 200 GLU A N 1
ATOM 1512 C CA . GLU A 1 200 ? 5.922 21.375 15.258 1 95.25 200 GLU A CA 1
ATOM 1513 C C . GLU A 1 200 ? 7.215 21.594 14.477 1 95.25 200 GLU A C 1
ATOM 1515 O O . GLU A 1 200 ? 7.195 21.734 13.258 1 95.25 200 GLU A O 1
ATOM 1520 N N . LEU A 1 201 ? 8.273 21.703 15.172 1 94.81 201 LEU A N 1
ATOM 1521 C CA . LEU A 1 201 ? 9.633 21.719 14.633 1 94.81 201 LEU A CA 1
ATOM 1522 C C . LEU A 1 201 ? 10.484 20.641 15.289 1 94.81 201 LEU A C 1
ATOM 1524 O O . LEU A 1 201 ? 10.508 20.5 16.516 1 94.81 201 LEU A O 1
ATOM 1528 N N . GLN A 1 202 ? 11.023 19.906 14.484 1 92.62 202 GLN A N 1
ATOM 1529 C CA . GLN A 1 202 ? 11.945 18.891 14.992 1 92.62 202 GLN A CA 1
ATOM 1530 C C . GLN A 1 202 ? 13.266 18.906 14.227 1 92.62 202 GLN A C 1
ATOM 1532 O O . GLN A 1 202 ? 13.312 18.562 13.047 1 92.62 202 GLN A O 1
ATOM 1537 N N . GLY A 1 203 ? 14.258 19.344 14.867 1 90.44 203 GLY A N 1
ATOM 1538 C CA . GLY A 1 203 ? 15.578 19.406 14.258 1 90.44 203 GLY A CA 1
ATOM 1539 C C . GLY A 1 203 ? 16.625 18.609 15.016 1 90.44 203 GLY A C 1
ATOM 1540 O O . GLY A 1 203 ? 16.625 18.594 16.25 1 90.44 203 GLY A O 1
ATOM 1541 N N . THR A 1 204 ? 17.406 17.891 14.297 1 84.69 204 THR A N 1
ATOM 1542 C CA . THR A 1 204 ? 18.469 17.109 14.922 1 84.69 204 THR A CA 1
ATOM 1543 C C . THR A 1 204 ? 19.797 17.297 14.18 1 84.69 204 THR A C 1
ATOM 1545 O O . THR A 1 204 ? 19.828 17.219 12.945 1 84.69 204 THR A O 1
ATOM 1548 N N . GLY A 1 205 ? 20.828 17.688 14.883 1 82.81 205 GLY A N 1
ATOM 1549 C CA . GLY A 1 205 ? 22.172 17.625 14.336 1 82.81 205 GLY A CA 1
ATOM 1550 C C . GLY A 1 205 ? 22.781 16.234 14.383 1 82.81 205 GLY A C 1
ATOM 1551 O O . GLY A 1 205 ? 22.844 15.617 15.445 1 82.81 205 GLY A O 1
ATOM 1552 N N . GLU A 1 206 ? 22.953 15.633 13.156 1 72.56 206 GLU A N 1
ATOM 1553 C CA . GLU A 1 206 ? 23.672 14.359 13.172 1 72.56 206 GLU A CA 1
ATOM 1554 C C . GLU A 1 206 ? 25.156 14.578 13.469 1 72.56 206 GLU A C 1
ATOM 1556 O O . GLU A 1 206 ? 25.906 15.062 12.609 1 72.56 206 GLU A O 1
ATOM 1561 N N . GLU A 1 207 ? 25.641 14.266 14.508 1 69.62 207 GLU A N 1
ATOM 1562 C CA . GLU A 1 207 ? 27 14.461 14.969 1 69.62 207 GLU A CA 1
ATOM 1563 C C . GLU A 1 207 ? 27.438 15.914 14.812 1 69.62 207 GLU A C 1
ATOM 1565 O O . GLU A 1 207 ? 28.625 16.188 14.625 1 69.62 207 GLU A O 1
ATOM 1570 N N . ALA A 1 208 ? 2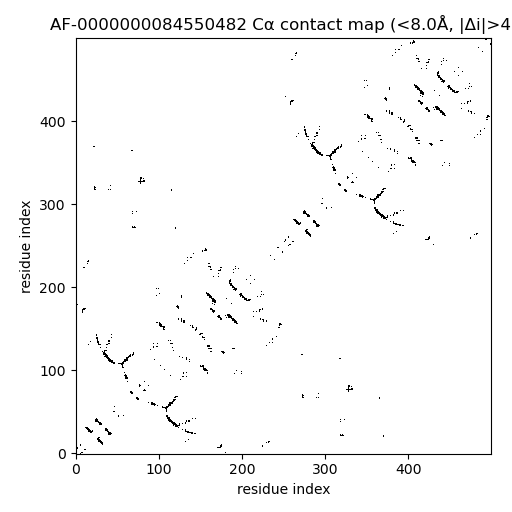6.547 16.781 14.547 1 76 208 ALA A N 1
ATOM 1571 C CA . ALA A 1 208 ? 26.875 18.203 14.391 1 76 208 ALA A CA 1
ATOM 1572 C C . ALA A 1 208 ? 25.859 19.078 15.117 1 76 208 ALA A C 1
ATOM 1574 O O . ALA A 1 208 ? 24.812 18.594 15.547 1 76 208 ALA A O 1
ATOM 1575 N N . SER A 1 209 ? 26.25 20.219 15.469 1 83.69 209 SER A N 1
ATOM 1576 C CA . SER A 1 209 ? 25.359 21.281 15.938 1 83.69 209 SER A CA 1
ATOM 1577 C C . SER A 1 209 ? 25.047 22.281 14.82 1 83.69 209 SER A C 1
ATOM 1579 O O . SER A 1 209 ? 25.578 22.156 13.711 1 83.69 209 SER A O 1
ATOM 1581 N N . PHE A 1 210 ? 24 23.016 14.953 1 89.31 210 PHE A N 1
ATOM 1582 C CA . PHE A 1 210 ? 23.703 24.047 13.961 1 89.31 210 PHE A CA 1
ATOM 1583 C C . PHE A 1 210 ? 23.484 25.391 14.633 1 89.31 210 PHE A C 1
ATOM 1585 O O . PHE A 1 210 ? 23.094 25.453 15.805 1 89.31 210 PHE A O 1
ATOM 1592 N N . THR A 1 211 ? 23.766 26.422 13.922 1 91.62 211 THR A N 1
ATOM 1593 C CA . THR A 1 211 ? 23.719 27.781 14.453 1 91.62 211 THR A CA 1
ATOM 1594 C C . THR A 1 211 ? 22.297 28.344 14.375 1 91.62 211 THR A C 1
ATOM 1596 O O . THR A 1 211 ? 21.438 27.781 13.68 1 91.62 211 THR A O 1
ATOM 1599 N N . HIS A 1 212 ? 22.172 29.391 15.117 1 94.56 212 HIS A N 1
ATOM 1600 C CA . HIS A 1 212 ? 20.906 30.125 15.047 1 94.56 212 HIS A CA 1
ATOM 1601 C C . HIS A 1 212 ? 20.609 30.562 13.617 1 94.56 212 HIS A C 1
ATOM 1603 O O . HIS A 1 212 ? 19.469 30.469 13.148 1 94.56 212 HIS A O 1
ATOM 1609 N N . GLN A 1 213 ? 21.609 31.062 12.961 1 95 213 GLN A N 1
ATOM 1610 C CA . GLN A 1 213 ? 21.422 31.516 11.586 1 95 213 GLN A CA 1
ATOM 1611 C C . GLN A 1 213 ? 21.016 30.359 10.68 1 95 213 GLN A C 1
ATOM 1613 O O . GLN A 1 213 ? 20.156 30.516 9.82 1 95 213 GLN A O 1
ATOM 1618 N N . GLU A 1 214 ? 21.656 29.25 10.836 1 92.75 214 GLU A N 1
ATOM 1619 C CA . GLU A 1 214 ? 21.297 28.062 10.062 1 92.75 214 GLU A CA 1
ATOM 1620 C C . GLU A 1 214 ? 19.828 27.672 10.305 1 92.75 214 GLU A C 1
ATOM 1622 O O . GLU A 1 214 ? 19.141 27.266 9.375 1 92.75 214 GLU A O 1
ATOM 1627 N N . LEU A 1 215 ? 19.438 27.75 11.539 1 94.5 215 LEU A N 1
ATOM 1628 C CA . LEU A 1 215 ? 18.031 27.5 11.867 1 94.5 215 LEU A CA 1
ATOM 1629 C C . LEU A 1 215 ? 17.125 28.438 11.094 1 94.5 215 LEU A C 1
ATOM 1631 O O . LEU A 1 215 ? 16.156 27.984 10.453 1 94.5 215 LEU A O 1
ATOM 1635 N N . LEU A 1 216 ? 17.438 29.672 11.109 1 96.44 216 LEU A N 1
ATOM 1636 C CA . LEU A 1 216 ? 16.609 30.672 10.422 1 96.44 216 LEU A CA 1
ATOM 1637 C C . LEU A 1 216 ? 16.562 30.391 8.922 1 96.44 216 LEU A C 1
ATOM 1639 O O . LEU A 1 216 ? 15.508 30.516 8.297 1 96.44 216 LEU A O 1
ATOM 1643 N N . ASP A 1 217 ? 17.688 30.078 8.375 1 96.62 217 ASP A N 1
ATOM 1644 C CA . ASP A 1 217 ? 17.766 29.766 6.949 1 96.62 217 ASP A CA 1
ATOM 1645 C C . ASP A 1 217 ? 16.891 28.562 6.598 1 96.62 217 ASP A C 1
ATOM 1647 O O . ASP A 1 217 ? 16.172 28.562 5.594 1 96.62 217 ASP A O 1
ATOM 1651 N N . MET A 1 218 ? 16.922 27.484 7.426 1 96.5 218 MET A N 1
ATOM 1652 C CA . MET A 1 218 ? 16.109 26.297 7.215 1 96.5 218 MET A CA 1
ATOM 1653 C C . MET A 1 218 ? 14.625 26.625 7.316 1 96.5 218 MET A C 1
ATOM 1655 O O . MET A 1 218 ? 13.82 26.156 6.52 1 96.5 218 MET A O 1
ATOM 1659 N N . LEU A 1 219 ? 14.312 27.469 8.289 1 97.38 219 LEU A N 1
ATOM 1660 C CA . LEU A 1 219 ? 12.914 27.859 8.477 1 97.38 219 LEU A CA 1
ATOM 1661 C C . LEU A 1 219 ? 12.406 28.656 7.281 1 97.38 219 LEU A C 1
ATOM 1663 O O . LEU A 1 219 ? 11.258 28.484 6.855 1 97.38 219 LEU A O 1
ATOM 1667 N N . GLN A 1 220 ? 13.242 29.516 6.781 1 97.5 220 GLN A N 1
ATOM 1668 C CA . GLN A 1 220 ? 12.852 30.328 5.641 1 97.5 220 GLN A CA 1
ATOM 1669 C C . GLN A 1 220 ? 12.547 29.469 4.422 1 97.5 220 GLN A C 1
ATOM 1671 O O . GLN A 1 220 ? 11.484 29.609 3.805 1 97.5 220 GLN A O 1
ATOM 1676 N N . ILE A 1 221 ? 13.43 28.594 4.031 1 97.56 221 ILE A N 1
ATOM 1677 C CA . ILE A 1 221 ? 13.203 27.766 2.852 1 97.56 221 ILE A CA 1
ATOM 1678 C C . ILE A 1 221 ? 12.07 26.781 3.117 1 97.56 221 ILE A C 1
ATOM 1680 O O . ILE A 1 221 ? 11.32 26.438 2.203 1 97.56 221 ILE A O 1
ATOM 1684 N N . GLY A 1 222 ? 11.93 26.344 4.406 1 97.94 222 GLY A N 1
ATOM 1685 C CA . GLY A 1 222 ? 10.82 25.484 4.789 1 97.94 222 GLY A CA 1
ATOM 1686 C C . GLY A 1 222 ? 9.469 26.141 4.578 1 97.94 222 GLY A C 1
ATOM 1687 O O . GLY A 1 222 ? 8.539 25.5 4.074 1 97.94 222 GLY A O 1
ATOM 1688 N N . GLN A 1 223 ? 9.414 27.375 5 1 97.94 223 GLN A N 1
ATOM 1689 C CA . GLN A 1 223 ? 8.172 28.125 4.84 1 97.94 223 GLN A CA 1
ATOM 1690 C C . GLN A 1 223 ? 7.777 28.234 3.371 1 97.94 223 GLN A C 1
ATOM 1692 O O . GLN A 1 223 ? 6.602 28.094 3.025 1 97.94 223 GLN A O 1
ATOM 1697 N N . GLU A 1 224 ? 8.734 28.484 2.547 1 97.38 224 GLU A N 1
ATOM 1698 C CA . GLU A 1 224 ? 8.477 28.547 1.111 1 97.38 224 GLU A CA 1
ATOM 1699 C C . GLU A 1 224 ? 7.992 27.203 0.576 1 97.38 224 GLU A C 1
ATOM 1701 O O . GLU A 1 224 ? 7.066 27.141 -0.233 1 97.38 224 GLU A O 1
ATOM 1706 N N . GLY A 1 225 ? 8.617 26.125 0.994 1 98.31 225 GLY A N 1
ATOM 1707 C CA . GLY A 1 225 ? 8.195 24.781 0.604 1 98.31 225 GLY A CA 1
ATOM 1708 C C . GLY A 1 225 ? 6.781 24.453 1.05 1 98.31 225 GLY A C 1
ATOM 1709 O O . GLY A 1 225 ? 5.996 23.891 0.279 1 98.31 225 GLY A O 1
ATOM 1710 N N . ILE A 1 226 ? 6.469 24.859 2.254 1 98.62 226 ILE A N 1
ATOM 1711 C CA . ILE A 1 226 ? 5.141 24.609 2.809 1 98.62 226 ILE A CA 1
ATOM 1712 C C . ILE A 1 226 ? 4.09 25.312 1.953 1 98.62 226 ILE A C 1
ATOM 1714 O O . ILE A 1 226 ? 3.033 24.75 1.67 1 98.62 226 ILE A O 1
ATOM 1718 N N . GLY A 1 227 ? 4.402 26.516 1.603 1 98.25 227 GLY A N 1
ATOM 1719 C CA . GLY A 1 227 ? 3.506 27.234 0.713 1 98.25 227 GLY A CA 1
ATOM 1720 C C . GLY A 1 227 ? 3.191 26.469 -0.561 1 98.25 227 GLY A C 1
ATOM 1721 O O . GLY A 1 227 ? 2.037 26.422 -0.993 1 98.25 227 GLY A O 1
ATOM 1722 N N . ARG A 1 228 ? 4.145 25.875 -1.172 1 98.25 228 ARG A N 1
ATOM 1723 C CA . ARG A 1 228 ? 3.969 25.109 -2.402 1 98.25 228 ARG A CA 1
ATOM 1724 C C . ARG A 1 228 ? 3.107 23.875 -2.16 1 98.25 228 ARG A C 1
ATOM 1726 O O . ARG A 1 228 ? 2.26 23.531 -2.984 1 98.25 228 ARG A O 1
ATOM 1733 N N . ILE A 1 229 ? 3.344 23.172 -1.067 1 98.88 229 ILE A N 1
ATOM 1734 C CA . ILE A 1 229 ? 2.572 21.984 -0.713 1 98.88 229 ILE A CA 1
ATOM 1735 C C . ILE A 1 229 ? 1.104 22.359 -0.532 1 98.88 229 ILE A C 1
ATOM 1737 O O . ILE A 1 229 ? 0.215 21.672 -1.044 1 98.88 229 ILE A O 1
ATOM 1741 N N . ILE A 1 230 ? 0.879 23.469 0.158 1 98.75 230 ILE A N 1
ATOM 1742 C CA . ILE A 1 230 ? -0.483 23.922 0.435 1 98.75 230 ILE A CA 1
ATOM 1743 C C . ILE A 1 230 ? -1.181 24.281 -0.871 1 98.75 230 ILE A C 1
ATOM 1745 O O . ILE A 1 230 ? -2.375 24.031 -1.039 1 98.75 230 ILE A O 1
ATOM 1749 N N . GLN A 1 231 ? -0.44 24.859 -1.774 1 98.38 231 GLN A N 1
ATOM 1750 C CA . GLN A 1 231 ? -1.019 25.156 -3.08 1 98.38 231 GLN A CA 1
ATOM 1751 C C . GLN A 1 231 ? -1.463 23.875 -3.789 1 98.38 231 GLN A C 1
ATOM 1753 O O . GLN A 1 231 ? -2.523 23.844 -4.418 1 98.38 231 GLN A O 1
ATOM 1758 N N . GLU A 1 232 ? -0.656 22.859 -3.748 1 98.56 232 GLU A N 1
ATOM 1759 C CA . GLU A 1 232 ? -1.039 21.578 -4.332 1 98.56 232 GLU A CA 1
ATOM 1760 C C . GLU A 1 232 ? -2.275 21.016 -3.646 1 98.56 232 GLU A C 1
ATOM 1762 O O . GLU A 1 232 ? -3.168 20.484 -4.309 1 98.56 232 GLU A O 1
ATOM 1767 N N . GLN A 1 233 ? -2.336 21.094 -2.305 1 98.81 233 GLN A N 1
ATOM 1768 C CA . GLN A 1 233 ? -3.504 20.656 -1.548 1 98.81 233 GLN A CA 1
ATOM 1769 C C . GLN A 1 233 ? -4.762 21.391 -2.006 1 98.81 233 GLN A C 1
ATOM 1771 O O . GLN A 1 233 ? -5.797 20.766 -2.246 1 98.81 233 GLN A O 1
ATOM 1776 N N . LYS A 1 234 ? -4.641 22.703 -2.129 1 98.56 234 LYS A N 1
ATOM 1777 C CA . LYS A 1 234 ? -5.77 23.516 -2.584 1 98.56 234 LYS A CA 1
ATOM 1778 C C . LYS A 1 234 ? -6.242 23.078 -3.965 1 98.56 234 LYS A C 1
ATOM 1780 O O . LYS A 1 234 ? -7.445 22.984 -4.219 1 98.56 234 LYS A O 1
ATOM 1785 N N . SER A 1 235 ? -5.32 22.844 -4.801 1 98.38 235 SER A N 1
ATOM 1786 C CA . SER A 1 235 ? -5.633 22.453 -6.172 1 98.38 235 SER A CA 1
ATOM 1787 C C . SER A 1 235 ? -6.48 21.188 -6.211 1 98.38 235 SER A C 1
ATOM 1789 O O . SER A 1 235 ? -7.477 21.125 -6.934 1 98.38 235 SER A O 1
ATOM 1791 N N . ILE A 1 236 ? -6.164 20.188 -5.445 1 98.12 236 ILE A N 1
ATOM 1792 C CA . ILE A 1 236 ? -6.855 18.906 -5.531 1 98.12 236 ILE A CA 1
ATOM 1793 C C . ILE A 1 236 ? -8.164 18.969 -4.742 1 98.12 236 ILE A C 1
ATOM 1795 O O . ILE A 1 236 ? -9.125 18.281 -5.066 1 98.12 236 ILE A O 1
ATOM 1799 N N . LEU A 1 237 ? -8.211 19.781 -3.682 1 98.38 237 LEU A N 1
ATOM 1800 C CA . LEU A 1 237 ? -9.406 19.891 -2.852 1 98.38 237 LEU A CA 1
ATOM 1801 C C . LEU A 1 237 ? -10.469 20.75 -3.531 1 98.38 237 LEU A C 1
ATOM 1803 O O . LEU A 1 237 ? -11.664 20.609 -3.248 1 98.38 237 LEU A O 1
ATOM 1807 N N . GLY A 1 238 ? -10.016 21.734 -4.371 1 97.88 238 GLY A N 1
ATOM 1808 C CA . GLY A 1 238 ? -10.945 22.562 -5.125 1 97.88 238 GLY A CA 1
ATOM 1809 C C . GLY A 1 238 ? -11.312 23.844 -4.41 1 97.88 238 GLY A C 1
ATOM 1810 O O . GLY A 1 238 ? -11.109 23.969 -3.199 1 97.88 238 GLY A O 1
ATOM 1811 N N . GLU A 1 239 ? -11.93 24.719 -5.129 1 97 239 GLU A N 1
ATOM 1812 C CA . GLU A 1 239 ? -12.211 26.062 -4.652 1 97 239 GLU A CA 1
ATOM 1813 C C . GLU A 1 239 ? -13.234 26.062 -3.516 1 97 239 GLU A C 1
ATOM 1815 O O . GLU A 1 239 ? -13.086 26.797 -2.537 1 97 239 GLU A O 1
ATOM 1820 N N . GLU A 1 240 ? -14.195 25.234 -3.66 1 96.19 240 GLU A N 1
ATOM 1821 C CA . GLU A 1 240 ? -15.266 25.203 -2.668 1 96.19 240 GLU A CA 1
ATOM 1822 C C . GLU A 1 240 ? -14.742 24.766 -1.305 1 96.19 240 GLU A C 1
ATOM 1824 O O . GLU A 1 240 ? -14.977 25.438 -0.297 1 96.19 240 GLU A O 1
ATOM 1829 N N . LEU A 1 241 ? -14.031 23.641 -1.258 1 97.69 241 LEU A N 1
ATOM 1830 C CA . LEU A 1 241 ? -13.5 23.141 0.001 1 97.69 241 LEU A CA 1
ATOM 1831 C C . LEU A 1 241 ? -12.422 24.062 0.547 1 97.69 241 LEU A C 1
ATOM 1833 O O . LEU A 1 241 ? -12.328 24.281 1.76 1 97.69 241 LEU A O 1
ATOM 1837 N N . THR A 1 242 ? -11.625 24.656 -0.305 1 97.94 242 THR A N 1
ATOM 1838 C CA . THR A 1 242 ? -10.617 25.625 0.096 1 97.94 242 THR A CA 1
ATOM 1839 C C . THR A 1 242 ? -11.266 26.812 0.794 1 97.94 242 THR A C 1
ATOM 1841 O O . THR A 1 242 ? -10.773 27.281 1.825 1 97.94 242 THR A O 1
ATOM 1844 N N . ALA A 1 243 ? -12.344 27.25 0.233 1 96.81 243 ALA A N 1
ATOM 1845 C CA . ALA A 1 243 ? -13.055 28.391 0.809 1 96.81 243 ALA A CA 1
ATOM 1846 C C . ALA A 1 243 ? -13.602 28.047 2.191 1 96.81 243 ALA A C 1
ATOM 1848 O O . ALA A 1 243 ? -13.586 28.875 3.098 1 96.81 243 ALA A O 1
ATOM 1849 N N . LYS A 1 244 ? -14.078 26.859 2.314 1 96.38 244 LYS A N 1
ATOM 1850 C CA . LYS A 1 244 ? -14.586 26.422 3.611 1 96.38 244 LYS A CA 1
ATOM 1851 C C . LYS A 1 244 ? -13.492 26.438 4.672 1 96.38 244 LYS A C 1
ATOM 1853 O O . LYS A 1 244 ? -13.727 26.844 5.812 1 96.38 244 LYS A O 1
ATOM 1858 N N . ILE A 1 245 ? -12.328 26.031 4.297 1 97.62 245 ILE A N 1
ATOM 1859 C CA . ILE A 1 245 ? -11.219 25.891 5.23 1 97.62 245 ILE A CA 1
ATOM 1860 C C . ILE A 1 245 ? -10.672 27.281 5.582 1 97.62 245 ILE A C 1
ATOM 1862 O O . ILE A 1 245 ? -10.328 27.547 6.738 1 97.62 245 ILE A O 1
ATOM 1866 N N . THR A 1 246 ? -10.586 28.219 4.641 1 93.62 246 THR A N 1
ATOM 1867 C CA . THR A 1 246 ? -9.977 29.516 4.859 1 93.62 246 THR A CA 1
ATOM 1868 C C . THR A 1 246 ? -11.008 30.516 5.402 1 93.62 246 THR A C 1
ATOM 1870 O O . THR A 1 246 ? -10.648 31.594 5.871 1 93.62 246 THR A O 1
ATOM 1873 N N . GLY A 1 247 ? -12.234 30.141 5.555 1 85 247 GLY A N 1
ATOM 1874 C CA . GLY A 1 247 ? -13.289 31.016 6.039 1 85 247 GLY A CA 1
ATOM 1875 C C . GLY A 1 247 ? -13.656 32.125 5.055 1 85 247 GLY A C 1
ATOM 1876 O O . GLY A 1 247 ? -14.25 33.125 5.438 1 85 247 GLY A O 1
ATOM 1877 N N . GLU A 1 248 ? -13.086 32.156 3.863 1 67.12 248 GLU A N 1
ATOM 1878 C CA . GLU A 1 248 ? -13.43 33.188 2.877 1 67.12 248 GLU A CA 1
ATOM 1879 C C . GLU A 1 248 ? -14.828 32.969 2.314 1 67.12 248 GLU A C 1
ATOM 1881 O O . GLU A 1 248 ? -15.195 33.531 1.293 1 67.12 248 GLU A O 1
ATOM 1886 N N . GLN A 1 249 ? -15.688 32.344 2.887 1 48.94 249 GLN A N 1
ATOM 1887 C CA . GLN A 1 249 ? -17.047 32.25 2.355 1 48.94 249 GLN A CA 1
ATOM 1888 C C . GLN A 1 249 ? -17.562 33.656 1.956 1 48.94 249 GLN A C 1
ATOM 1890 O O . GLN A 1 249 ? -17.484 34.594 2.738 1 48.94 249 GLN A O 1
ATOM 1895 N N . SER A 1 250 ? -17.406 33.844 0.585 1 38.06 250 SER A N 1
ATOM 1896 C CA . SER A 1 250 ? -18.172 34.938 0.042 1 38.06 250 SER A CA 1
ATOM 1897 C C . SER A 1 250 ? -19.609 34.938 0.556 1 38.06 250 SER A C 1
ATOM 1899 O O . SER A 1 250 ? -20.172 33.844 0.796 1 38.06 250 SER A O 1
ATOM 1901 N N . MET B 1 1 ? -28.781 -12.008 -12.344 1 81.06 1 MET B N 1
ATOM 1902 C CA . MET B 1 1 ? -27.812 -11.109 -12.969 1 81.06 1 MET B CA 1
ATOM 1903 C C . MET B 1 1 ? -26.766 -10.672 -11.953 1 81.06 1 MET B C 1
ATOM 1905 O O . MET B 1 1 ? -27.062 -10.445 -10.781 1 81.06 1 MET B O 1
ATOM 1909 N N . ARG B 1 2 ? -25.516 -10.734 -12.453 1 91.94 2 ARG B N 1
ATOM 1910 C CA . ARG B 1 2 ? -24.422 -10.352 -11.555 1 91.94 2 ARG B CA 1
ATOM 1911 C C . ARG B 1 2 ? -24.453 -8.852 -11.273 1 91.94 2 ARG B C 1
ATOM 1913 O O . ARG B 1 2 ? -24.859 -8.062 -12.133 1 91.94 2 ARG B O 1
ATOM 1920 N N . PRO B 1 3 ? -23.969 -8.359 -10.094 1 89.12 3 PRO B N 1
ATOM 1921 C CA . PRO B 1 3 ? -24.062 -6.953 -9.703 1 89.12 3 PRO B CA 1
ATOM 1922 C C . PRO B 1 3 ? -23.328 -6.016 -10.656 1 89.12 3 PRO B C 1
ATOM 1924 O O . PRO B 1 3 ? -23.734 -4.859 -10.828 1 89.12 3 PRO B O 1
ATOM 1927 N N . ASP B 1 4 ? -22.297 -6.445 -11.32 1 91.25 4 ASP B N 1
ATOM 1928 C CA . ASP B 1 4 ? -21.516 -5.582 -12.211 1 91.25 4 ASP B CA 1
ATOM 1929 C C . ASP B 1 4 ? -21.828 -5.887 -13.672 1 91.25 4 ASP B C 1
ATOM 1931 O O . ASP B 1 4 ? -21.078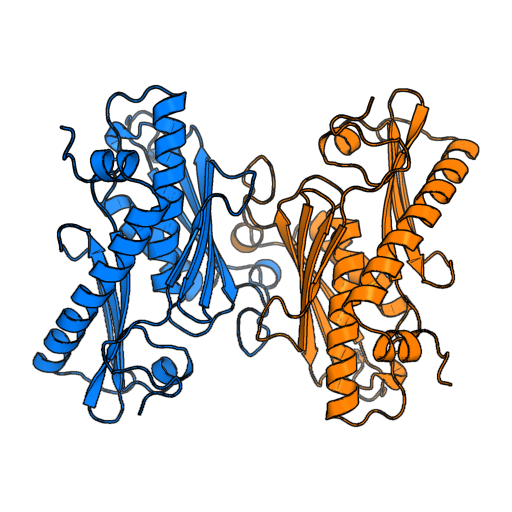 -5.492 -14.57 1 91.25 4 ASP B O 1
ATOM 1935 N N . GLU B 1 5 ? -22.844 -6.703 -13.969 1 92.56 5 GLU B N 1
ATOM 1936 C CA . GLU B 1 5 ? -23.438 -6.973 -15.273 1 92.56 5 GLU B CA 1
ATOM 1937 C C . GLU B 1 5 ? -22.516 -7.859 -16.109 1 92.56 5 GLU B C 1
ATOM 1939 O O . GLU B 1 5 ? -22.719 -7.992 -17.328 1 92.56 5 GLU B O 1
ATOM 1944 N N . ARG B 1 6 ? -21.594 -8.5 -15.516 1 95.75 6 ARG B N 1
ATOM 1945 C CA . ARG B 1 6 ? -20.75 -9.469 -16.219 1 95.75 6 ARG B CA 1
ATOM 1946 C C . ARG B 1 6 ? -21.531 -10.742 -16.531 1 95.75 6 ARG B C 1
ATOM 1948 O O . ARG B 1 6 ? -22.438 -11.125 -15.789 1 95.75 6 ARG B O 1
ATOM 1955 N N . ALA B 1 7 ? -21.094 -11.328 -17.703 1 95.69 7 ALA B N 1
ATOM 1956 C CA . ALA B 1 7 ? -21.562 -12.695 -17.938 1 95.69 7 ALA B CA 1
ATOM 1957 C C . ALA B 1 7 ? -21.016 -13.656 -16.891 1 95.69 7 ALA B C 1
ATOM 1959 O O . ALA B 1 7 ? -20.031 -13.344 -16.219 1 95.69 7 ALA B O 1
ATOM 1960 N N . PRO B 1 8 ? -21.641 -14.852 -16.672 1 95.25 8 PRO B N 1
ATOM 1961 C CA . PRO B 1 8 ? -21.234 -15.773 -15.609 1 95.25 8 PRO B CA 1
ATOM 1962 C C . PRO B 1 8 ? -19.75 -16.141 -15.688 1 95.25 8 PRO B C 1
ATOM 1964 O O . PRO B 1 8 ? -19.062 -16.188 -14.656 1 95.25 8 PRO B O 1
ATOM 1967 N N . SER B 1 9 ? -19.188 -16.312 -16.906 1 95.56 9 SER B N 1
ATOM 1968 C CA . SER B 1 9 ? -17.797 -16.75 -17.062 1 95.56 9 SER B CA 1
ATOM 1969 C C . SER B 1 9 ? -16.891 -15.578 -17.406 1 95.56 9 SER B C 1
ATOM 1971 O O . SER B 1 9 ? -15.719 -15.781 -17.75 1 95.56 9 SER B O 1
ATOM 1973 N N . GLU B 1 10 ? -17.406 -14.406 -17.312 1 97 10 GLU B N 1
ATOM 1974 C CA . GLU B 1 10 ? -16.625 -13.219 -17.656 1 97 10 GLU B CA 1
ATOM 1975 C C . GLU B 1 10 ? -15.781 -12.742 -16.484 1 97 10 GLU B C 1
ATOM 1977 O O . GLU B 1 10 ? -16.281 -12.641 -15.359 1 97 10 GLU B O 1
ATOM 1982 N N . MET B 1 11 ? -14.523 -12.539 -16.75 1 97.75 11 MET B N 1
ATOM 1983 C CA . MET B 1 11 ? -13.602 -12 -15.758 1 97.75 11 MET B CA 1
ATOM 1984 C C . MET B 1 11 ? -13.844 -10.516 -15.539 1 97.75 11 MET B C 1
ATOM 1986 O O . MET B 1 11 ? -14.281 -9.812 -16.453 1 97.75 11 MET B O 1
ATOM 1990 N N . ARG B 1 12 ? -13.586 -10.062 -14.383 1 98.25 12 ARG B N 1
ATOM 1991 C CA . ARG B 1 12 ? -13.391 -8.625 -14.234 1 98.25 12 ARG B CA 1
ATOM 1992 C C . ARG B 1 12 ? -12.203 -8.141 -15.062 1 98.25 12 ARG B C 1
ATOM 1994 O O . ARG B 1 12 ? -11.391 -8.953 -15.523 1 98.25 12 ARG B O 1
ATOM 2001 N N . GLN B 1 13 ? -12.141 -6.805 -15.258 1 97.94 13 GLN B N 1
ATOM 2002 C CA . GLN B 1 13 ? -10.977 -6.277 -15.961 1 97.94 13 GLN B CA 1
ATOM 2003 C C . GLN B 1 13 ? -9.695 -6.547 -15.188 1 97.94 13 GLN B C 1
ATOM 2005 O O . GLN B 1 13 ? -9.609 -6.254 -13.992 1 97.94 13 GLN B O 1
ATOM 2010 N N . ILE B 1 14 ? -8.703 -7.117 -15.812 1 98.56 14 ILE B N 1
ATOM 2011 C CA . ILE B 1 14 ? -7.422 -7.418 -15.188 1 98.56 14 ILE B CA 1
ATOM 2012 C C . ILE B 1 14 ? -6.352 -6.461 -15.703 1 98.56 14 ILE B C 1
ATOM 2014 O O . ILE B 1 14 ? -6.25 -6.23 -16.922 1 98.56 14 ILE B O 1
ATOM 2018 N N . THR B 1 15 ? -5.629 -5.863 -14.828 1 98.5 15 THR B N 1
ATOM 2019 C CA . THR B 1 15 ? -4.461 -5.062 -15.188 1 98.5 15 THR B CA 1
ATOM 2020 C C . THR B 1 15 ? -3.266 -5.43 -14.312 1 98.5 15 THR B C 1
ATOM 2022 O O . THR B 1 15 ? -3.414 -5.652 -13.109 1 98.5 15 THR B O 1
ATOM 2025 N N . ILE B 1 16 ? -2.119 -5.586 -14.914 1 98.75 16 ILE B N 1
ATOM 2026 C CA . ILE B 1 16 ? -0.853 -5.777 -14.211 1 98.75 16 ILE B CA 1
ATOM 2027 C C . ILE B 1 16 ? 0.137 -4.691 -14.633 1 98.75 16 ILE B C 1
ATOM 2029 O O . ILE B 1 16 ? 0.573 -4.652 -15.781 1 98.75 16 ILE B O 1
ATOM 2033 N N . GLU B 1 17 ? 0.426 -3.801 -13.727 1 98.69 17 GLU B N 1
ATOM 2034 C CA . GLU B 1 17 ? 1.4 -2.74 -13.961 1 98.69 17 GLU B CA 1
ATOM 2035 C C . GLU B 1 17 ? 2.775 -3.121 -13.422 1 98.69 17 GLU B C 1
ATOM 2037 O O . GLU B 1 17 ? 2.98 -3.16 -12.211 1 98.69 17 GLU B O 1
ATOM 2042 N N . LYS B 1 18 ? 3.746 -3.424 -14.289 1 98.25 18 LYS B N 1
ATOM 2043 C CA . LYS B 1 18 ? 5.07 -3.84 -13.836 1 98.25 18 LYS B CA 1
ATOM 2044 C C . LYS B 1 18 ? 5.902 -2.639 -13.398 1 98.25 18 LYS B C 1
ATOM 2046 O O . LYS B 1 18 ? 5.598 -1.499 -13.758 1 98.25 18 LYS B O 1
ATOM 2051 N N . ASN B 1 19 ? 6.93 -2.84 -12.664 1 97.94 19 ASN B N 1
ATOM 2052 C CA . ASN B 1 19 ? 7.832 -1.819 -12.141 1 97.94 19 ASN B CA 1
ATOM 2053 C C . ASN B 1 19 ? 7.074 -0.709 -11.422 1 97.94 19 ASN B C 1
ATOM 2055 O O . ASN B 1 19 ? 7.348 0.474 -11.633 1 97.94 19 ASN B O 1
ATOM 2059 N N . TYR B 1 20 ? 6.117 -1.122 -10.688 1 98.62 20 TYR B N 1
ATOM 2060 C CA . TYR B 1 20 ? 5.254 -0.192 -9.969 1 98.62 20 TYR B CA 1
ATOM 2061 C C . TYR B 1 20 ? 6.035 0.562 -8.898 1 98.62 20 TYR B C 1
ATOM 2063 O O . TYR B 1 20 ? 5.793 1.749 -8.664 1 98.62 20 TYR B O 1
ATOM 2071 N N . LEU B 1 21 ? 6.938 -0.086 -8.148 1 98.62 21 LEU B N 1
ATOM 2072 C CA . LEU B 1 21 ? 7.805 0.505 -7.141 1 98.62 21 LEU B CA 1
ATOM 2073 C C . LEU B 1 21 ? 9.266 0.425 -7.562 1 98.62 21 LEU B C 1
ATOM 2075 O O . LEU B 1 21 ? 9.656 -0.497 -8.281 1 98.62 21 LEU B O 1
ATOM 2079 N N . MET B 1 22 ? 10.07 1.249 -7.012 1 97.62 22 MET B N 1
ATOM 2080 C CA . MET B 1 22 ? 11.391 1.436 -7.598 1 97.62 22 MET B CA 1
ATOM 2081 C C . MET B 1 22 ? 12.414 0.523 -6.934 1 97.62 22 MET B C 1
ATOM 2083 O O . MET B 1 22 ? 13.438 0.182 -7.535 1 97.62 22 MET B O 1
ATOM 2087 N N . HIS B 1 23 ? 12.156 0.089 -5.719 1 98.31 23 HIS B N 1
ATOM 2088 C CA . HIS B 1 23 ? 13.242 -0.504 -4.945 1 98.31 23 HIS B CA 1
ATOM 2089 C C . HIS B 1 23 ? 13.312 -2.014 -5.16 1 98.31 23 HIS B C 1
ATOM 2091 O O . HIS B 1 23 ? 14.398 -2.572 -5.312 1 98.31 23 HIS B O 1
ATOM 2097 N N . PRO B 1 24 ? 12.18 -2.74 -5.156 1 98.69 24 PRO B N 1
ATOM 2098 C CA . PRO B 1 24 ? 12.25 -4.199 -5.254 1 98.69 24 PRO B CA 1
ATOM 2099 C C . PRO B 1 24 ? 12.828 -4.676 -6.586 1 98.69 24 PRO B C 1
ATOM 2101 O O . PRO B 1 24 ? 12.703 -3.984 -7.598 1 98.69 24 PRO B O 1
ATOM 2104 N N . GLU B 1 25 ? 13.406 -5.871 -6.605 1 98.75 25 GLU B N 1
ATOM 2105 C CA . GLU B 1 25 ? 13.891 -6.469 -7.848 1 98.75 25 GLU B CA 1
ATOM 2106 C C . GLU B 1 25 ? 12.734 -6.719 -8.82 1 98.75 25 GLU B C 1
ATOM 2108 O O . GLU B 1 25 ? 12.922 -6.652 -10.039 1 98.75 25 GLU B O 1
ATOM 2113 N N . GLY B 1 26 ? 11.617 -7.023 -8.367 1 98.81 26 GLY B N 1
ATOM 2114 C CA . GLY B 1 26 ? 10.375 -7.105 -9.117 1 98.81 26 GLY B CA 1
ATOM 2115 C C . GLY B 1 26 ? 9.188 -6.52 -8.375 1 98.81 26 GLY B C 1
ATOM 2116 O O . GLY B 1 26 ? 9.055 -6.703 -7.164 1 98.81 26 GLY B O 1
ATOM 2117 N N . SER B 1 27 ? 8.367 -5.805 -9.023 1 98.88 27 SER B N 1
ATOM 2118 C CA . SER B 1 27 ? 7.184 -5.223 -8.398 1 98.88 27 SER B CA 1
ATOM 2119 C C . SER B 1 27 ? 6.062 -5.031 -9.414 1 98.88 27 SER B C 1
ATOM 2121 O O . SER B 1 27 ? 6.32 -4.664 -10.57 1 98.88 27 SER B O 1
ATOM 2123 N N . VAL B 1 28 ? 4.859 -5.312 -9.023 1 98.94 28 VAL B N 1
ATOM 2124 C CA . VAL B 1 28 ? 3.697 -5.055 -9.867 1 98.94 28 VAL B CA 1
ATOM 2125 C C . VAL B 1 28 ? 2.543 -4.535 -9.016 1 98.94 28 VAL B C 1
ATOM 2127 O O . VAL B 1 28 ? 2.484 -4.797 -7.812 1 98.94 28 VAL B O 1
ATOM 2130 N N . LEU B 1 29 ? 1.713 -3.709 -9.539 1 98.94 29 LEU B N 1
ATOM 2131 C CA . LEU B 1 29 ? 0.348 -3.492 -9.07 1 98.94 29 LEU B CA 1
ATOM 2132 C C . LEU B 1 29 ? -0.643 -4.32 -9.883 1 98.94 29 LEU B C 1
ATOM 2134 O O . LEU B 1 29 ? -0.801 -4.098 -11.086 1 98.94 29 LEU B O 1
ATOM 2138 N N . VAL B 1 30 ? -1.261 -5.309 -9.297 1 98.94 30 VAL B N 1
ATOM 2139 C CA . VAL B 1 30 ? -2.234 -6.145 -9.992 1 98.94 30 VAL B CA 1
ATOM 2140 C C . VAL B 1 30 ? -3.648 -5.738 -9.586 1 98.94 30 VAL B C 1
ATOM 2142 O O . VAL B 1 30 ? -3.906 -5.453 -8.414 1 98.94 30 VAL B O 1
ATOM 2145 N N . SER B 1 31 ? -4.508 -5.727 -10.562 1 98.81 31 SER B N 1
ATOM 2146 C CA . SER B 1 31 ? -5.902 -5.371 -10.312 1 98.81 31 SER B CA 1
ATOM 2147 C C . SER B 1 31 ? -6.852 -6.367 -10.969 1 98.81 31 SER B C 1
ATOM 2149 O O . SER B 1 31 ? -6.645 -6.77 -12.117 1 98.81 31 SER B O 1
ATOM 2151 N N . PHE B 1 32 ? -7.758 -6.875 -10.289 1 98.75 32 PHE B N 1
ATOM 2152 C CA . PHE B 1 32 ? -8.961 -7.562 -10.742 1 98.75 32 PHE B CA 1
ATOM 2153 C C . PHE B 1 32 ? -10.203 -6.742 -10.422 1 98.75 32 PHE B C 1
ATOM 2155 O O . PHE B 1 32 ? -10.727 -6.812 -9.312 1 98.75 32 PHE B O 1
ATOM 2162 N N . GLY B 1 33 ? -10.727 -5.977 -11.469 1 97.88 33 GLY B N 1
ATOM 2163 C CA . GLY B 1 33 ? -11.742 -4.988 -11.141 1 97.88 33 GLY B CA 1
ATOM 2164 C C . GLY B 1 33 ? -11.305 -4.016 -10.062 1 97.88 33 GLY B C 1
ATOM 2165 O O . GLY B 1 33 ? -10.266 -3.363 -10.195 1 97.88 33 GLY B O 1
ATOM 2166 N N . ASP B 1 34 ? -12.016 -4.043 -8.922 1 98 34 ASP B N 1
ATOM 2167 C CA . ASP B 1 34 ? -11.75 -3.086 -7.855 1 98 34 ASP B CA 1
ATOM 2168 C C . ASP B 1 34 ? -10.844 -3.697 -6.789 1 98 34 ASP B C 1
ATOM 2170 O O . ASP B 1 34 ? -10.594 -3.082 -5.75 1 98 34 ASP B O 1
ATOM 2174 N N . THR B 1 35 ? -10.375 -4.891 -7.008 1 98.75 35 THR B N 1
ATOM 2175 C CA . THR B 1 35 ? -9.359 -5.469 -6.141 1 98.75 35 THR B CA 1
ATOM 2176 C C . THR B 1 35 ? -7.961 -5.059 -6.602 1 98.75 35 THR B C 1
ATOM 2178 O O . THR B 1 35 ? -7.613 -5.238 -7.773 1 98.75 35 THR B O 1
ATOM 2181 N N . LYS B 1 36 ? -7.148 -4.441 -5.68 1 98.94 36 LYS B N 1
ATOM 2182 C CA . LYS B 1 36 ? -5.801 -3.979 -5.992 1 98.94 36 LYS B CA 1
ATOM 2183 C C . LYS B 1 36 ? -4.789 -4.508 -4.977 1 98.94 36 LYS B C 1
ATOM 2185 O O . LYS B 1 36 ? -4.984 -4.359 -3.766 1 98.94 36 LYS B O 1
ATOM 2190 N N . VAL B 1 37 ? -3.74 -5.152 -5.496 1 98.94 37 VAL B N 1
ATOM 2191 C CA . VAL B 1 37 ? -2.695 -5.707 -4.645 1 98.94 37 VAL B CA 1
ATOM 2192 C C . VAL B 1 37 ? -1.324 -5.281 -5.16 1 98.94 37 VAL B C 1
ATOM 2194 O O . VAL B 1 37 ? -1.027 -5.43 -6.348 1 98.94 37 VAL B O 1
ATOM 2197 N N . ILE B 1 38 ? -0.506 -4.656 -4.266 1 98.94 38 ILE B N 1
ATOM 2198 C CA . ILE B 1 38 ? 0.9 -4.426 -4.578 1 98.94 38 ILE B CA 1
ATOM 2199 C C . ILE B 1 38 ? 1.71 -5.684 -4.27 1 98.94 38 ILE B C 1
ATOM 2201 O O . ILE B 1 38 ? 1.712 -6.16 -3.131 1 98.94 38 ILE B O 1
ATOM 2205 N N . CYS B 1 39 ? 2.334 -6.242 -5.254 1 98.94 39 CYS B N 1
ATOM 2206 C CA . CYS B 1 39 ? 3.184 -7.414 -5.078 1 98.94 39 CYS B CA 1
ATOM 2207 C C . CYS B 1 39 ? 4.641 -7.078 -5.367 1 98.94 39 CYS B C 1
ATOM 2209 O O . CYS B 1 39 ? 4.965 -6.57 -6.441 1 98.94 39 CYS B O 1
ATOM 2211 N N . THR B 1 40 ? 5.496 -7.348 -4.406 1 98.94 40 THR B N 1
ATOM 2212 C CA . THR B 1 40 ? 6.922 -7.109 -4.586 1 98.94 40 THR B CA 1
ATOM 2213 C C . THR B 1 40 ? 7.715 -8.398 -4.383 1 98.94 40 THR B C 1
ATOM 2215 O O . THR B 1 40 ? 7.32 -9.258 -3.586 1 98.94 40 THR B O 1
ATOM 2218 N N . ALA B 1 41 ? 8.734 -8.586 -5.105 1 98.94 41 ALA B N 1
ATOM 2219 C CA . ALA B 1 41 ? 9.695 -9.672 -4.965 1 98.94 41 ALA B CA 1
ATOM 2220 C C . ALA B 1 41 ? 11.086 -9.141 -4.648 1 98.94 41 ALA B C 1
ATOM 2222 O O . ALA B 1 41 ? 11.656 -8.375 -5.426 1 98.94 41 ALA B O 1
ATOM 2223 N N . SER B 1 42 ? 11.586 -9.484 -3.506 1 98.81 42 SER B N 1
ATOM 2224 C CA . SER B 1 42 ? 12.93 -9.133 -3.062 1 98.81 42 SER B CA 1
ATOM 2225 C C . SER B 1 42 ? 13.836 -10.352 -3.035 1 98.81 42 SER B C 1
ATOM 2227 O O . SER B 1 42 ? 13.445 -11.422 -2.562 1 98.81 42 SER B O 1
ATOM 2229 N N . VAL B 1 43 ? 15.039 -10.195 -3.549 1 98.62 43 VAL B N 1
ATOM 2230 C CA . VAL B 1 43 ? 15.961 -11.32 -3.584 1 98.62 43 VAL B CA 1
ATOM 2231 C C . VAL B 1 43 ? 17.094 -11.102 -2.58 1 98.62 43 VAL B C 1
ATOM 2233 O O . VAL B 1 43 ? 17.75 -10.055 -2.598 1 98.62 43 VAL B O 1
ATOM 2236 N N . GLU B 1 44 ? 17.25 -12.055 -1.715 1 97.5 44 GLU B N 1
ATOM 2237 C CA . GLU B 1 44 ? 18.344 -12.062 -0.756 1 97.5 44 GLU B CA 1
ATOM 2238 C C . GLU B 1 44 ? 19.328 -13.18 -1.056 1 97.5 44 GLU B C 1
ATOM 2240 O O . GLU B 1 44 ? 18.938 -14.312 -1.343 1 97.5 44 GLU B O 1
ATOM 2245 N N . GLU B 1 45 ? 20.625 -12.891 -0.959 1 95.94 45 GLU B N 1
ATOM 2246 C CA . GLU B 1 45 ? 21.656 -13.891 -1.188 1 95.94 45 GLU B CA 1
ATOM 2247 C C . GLU B 1 45 ? 21.922 -14.711 0.074 1 95.94 45 GLU B C 1
ATOM 2249 O O . GLU B 1 45 ? 23.062 -14.844 0.508 1 95.94 45 GLU B O 1
ATOM 2254 N N . ARG B 1 46 ? 21.016 -15.148 0.617 1 95.19 46 ARG B N 1
ATOM 2255 C CA . ARG B 1 46 ? 21.047 -16.031 1.78 1 95.19 46 ARG B CA 1
ATOM 2256 C C . ARG B 1 46 ? 19.797 -16.906 1.848 1 95.19 46 ARG B C 1
ATOM 2258 O O . ARG B 1 46 ? 18.781 -16.562 1.257 1 95.19 46 ARG B O 1
ATOM 2265 N N . VAL B 1 47 ? 19.875 -18.031 2.467 1 96.25 47 VAL B N 1
ATOM 2266 C CA . VAL B 1 47 ? 18.766 -18.953 2.666 1 96.25 47 VAL B CA 1
ATOM 2267 C C . VAL B 1 47 ? 18.578 -19.219 4.16 1 96.25 47 VAL B C 1
ATOM 2269 O O . VAL B 1 47 ? 19.438 -18.891 4.969 1 96.25 47 VAL B O 1
ATOM 2272 N N . PRO B 1 48 ? 17.391 -19.734 4.523 1 93.12 48 PRO B N 1
ATOM 2273 C CA . PRO B 1 48 ? 17.25 -20.109 5.93 1 93.12 48 PRO B CA 1
ATOM 2274 C C . PRO B 1 48 ? 18.359 -21.047 6.406 1 93.12 48 PRO B C 1
ATOM 2276 O O . PRO B 1 48 ? 18.906 -21.828 5.617 1 93.12 48 PRO B O 1
ATOM 2279 N N . PRO B 1 49 ? 18.688 -20.953 7.629 1 93.56 49 PRO B N 1
ATOM 2280 C CA . PRO B 1 49 ? 19.828 -21.688 8.164 1 93.56 49 PRO B CA 1
ATOM 2281 C C . PRO B 1 49 ? 19.766 -23.188 7.836 1 93.56 49 PRO B C 1
ATOM 2283 O O . PRO B 1 49 ? 20.781 -23.781 7.469 1 93.56 49 PRO B O 1
ATOM 2286 N N . PHE B 1 50 ? 18.641 -23.812 7.91 1 92.62 50 PHE B N 1
ATOM 2287 C CA . PHE B 1 50 ? 18.5 -25.25 7.719 1 92.62 50 PHE B CA 1
ATOM 2288 C C . PHE B 1 50 ? 18.75 -25.625 6.262 1 92.62 50 PHE B C 1
ATOM 2290 O O . PHE B 1 50 ? 18.922 -26.812 5.941 1 92.62 50 PHE B O 1
ATOM 2297 N N . MET B 1 51 ? 18.828 -24.656 5.344 1 94.56 51 MET B N 1
ATOM 2298 C CA . MET B 1 51 ? 19.016 -24.906 3.918 1 94.56 51 MET B CA 1
ATOM 2299 C C . MET B 1 51 ? 20.438 -24.547 3.484 1 94.56 51 MET B C 1
ATOM 2301 O O . MET B 1 51 ? 20.812 -24.797 2.338 1 94.56 51 MET B O 1
ATOM 2305 N N . ARG B 1 52 ? 21.203 -23.984 4.355 1 94.19 52 ARG B N 1
ATOM 2306 C CA . ARG B 1 52 ? 22.547 -23.531 4.016 1 94.19 52 ARG B CA 1
ATOM 2307 C C . ARG B 1 52 ? 23.422 -24.688 3.539 1 94.19 52 ARG B C 1
ATOM 2309 O O . ARG B 1 52 ? 23.438 -25.75 4.16 1 94.19 52 ARG B O 1
ATOM 2316 N N . GLY B 1 53 ? 24.109 -24.453 2.434 1 94.88 53 GLY B N 1
ATOM 2317 C CA . GLY B 1 53 ? 25.031 -25.453 1.922 1 94.88 53 GLY B CA 1
ATOM 2318 C C . GLY B 1 53 ? 24.391 -26.438 0.975 1 94.88 53 GLY B C 1
ATOM 2319 O O . GLY B 1 53 ? 25.062 -27.266 0.358 1 94.88 53 GLY B O 1
ATOM 2320 N N . GLN B 1 54 ? 23.125 -26.438 0.837 1 95.81 54 GLN B N 1
ATOM 2321 C CA . GLN B 1 54 ? 22.406 -27.406 0.022 1 95.81 54 GLN B CA 1
ATOM 2322 C C . GLN B 1 54 ? 22.359 -26.984 -1.441 1 95.81 54 GLN B C 1
ATOM 2324 O O . GLN B 1 54 ? 22 -27.766 -2.314 1 95.81 54 GLN B O 1
ATOM 2329 N N . GLY B 1 55 ? 22.688 -25.719 -1.721 1 95.12 55 GLY B N 1
ATOM 2330 C CA . GLY B 1 55 ? 22.719 -25.234 -3.09 1 95.12 55 GLY B CA 1
ATOM 2331 C C . GLY B 1 55 ? 21.344 -24.938 -3.654 1 95.12 55 GLY B C 1
ATOM 2332 O O . GLY B 1 55 ? 21.188 -24.719 -4.859 1 95.12 55 GLY B O 1
ATOM 2333 N N . LYS B 1 56 ? 20.359 -24.922 -2.816 1 96.5 56 LYS B N 1
ATOM 2334 C CA . LYS B 1 56 ? 18.969 -24.719 -3.225 1 96.5 56 LYS B CA 1
ATOM 2335 C C . LYS B 1 56 ? 18.438 -23.375 -2.744 1 96.5 56 LYS B C 1
ATOM 2337 O O . LYS B 1 56 ? 18.766 -22.938 -1.641 1 96.5 56 LYS B O 1
ATOM 2342 N N . GLY B 1 57 ? 17.609 -22.781 -3.551 1 97.88 57 GLY B N 1
ATOM 2343 C CA . GLY B 1 57 ? 16.969 -21.531 -3.158 1 97.88 57 GLY B CA 1
ATOM 2344 C C . GLY B 1 57 ? 15.664 -21.734 -2.418 1 97.88 57 GLY B C 1
ATOM 2345 O O . GLY B 1 57 ? 15.281 -22.875 -2.119 1 97.88 57 GLY B O 1
ATOM 2346 N N . TRP B 1 58 ? 15.055 -20.625 -2.102 1 98.25 58 TRP B N 1
ATOM 2347 C CA . TRP B 1 58 ? 13.797 -20.672 -1.369 1 98.25 58 TRP B CA 1
ATOM 2348 C C . TRP B 1 58 ? 12.891 -19.5 -1.772 1 98.25 58 TRP B C 1
ATOM 2350 O O . TRP B 1 58 ? 13.375 -18.453 -2.178 1 98.25 58 TRP B O 1
ATOM 2360 N N . ILE B 1 59 ? 11.609 -19.766 -1.722 1 98.62 59 ILE B N 1
ATOM 2361 C CA . ILE B 1 59 ? 10.609 -18.734 -1.959 1 98.62 59 ILE B CA 1
ATOM 2362 C C . ILE B 1 59 ? 9.625 -18.688 -0.788 1 98.62 59 ILE B C 1
ATOM 2364 O O . ILE B 1 59 ? 9.078 -19.719 -0.388 1 98.62 59 ILE B O 1
ATOM 2368 N N . THR B 1 60 ? 9.453 -17.594 -0.209 1 98.25 60 THR B N 1
ATOM 2369 C CA . THR B 1 60 ? 8.5 -17.406 0.875 1 98.25 60 THR B CA 1
ATOM 2370 C C . THR B 1 60 ? 7.711 -16.109 0.671 1 98.25 60 THR B C 1
ATOM 2372 O O . THR B 1 60 ? 8.086 -15.273 -0.146 1 98.25 60 THR B O 1
ATOM 2375 N N . ALA B 1 61 ? 6.559 -16.047 1.317 1 98.75 61 ALA B N 1
ATOM 2376 C CA . ALA B 1 61 ? 5.664 -14.93 1.038 1 98.75 61 ALA B CA 1
ATOM 2377 C C . ALA B 1 61 ? 5.059 -14.375 2.326 1 98.75 61 ALA B C 1
ATOM 2379 O O . ALA B 1 61 ? 4.875 -15.109 3.299 1 98.75 61 ALA B O 1
ATOM 2380 N N . GLU B 1 62 ? 4.812 -13.125 2.346 1 98.62 62 GLU B N 1
ATOM 2381 C CA . GLU B 1 62 ? 3.979 -12.453 3.336 1 98.62 62 GLU B CA 1
ATOM 2382 C C . GLU B 1 62 ? 2.785 -11.766 2.68 1 98.62 62 GLU B C 1
ATOM 2384 O O . GLU B 1 62 ? 2.854 -11.375 1.512 1 98.62 62 GLU B O 1
ATOM 2389 N N . TYR B 1 63 ? 1.757 -11.688 3.391 1 98.69 63 TYR B N 1
ATOM 2390 C CA . TYR B 1 63 ? 0.481 -11.133 2.957 1 98.69 63 TYR B CA 1
ATOM 2391 C C . TYR B 1 63 ? -0.069 -10.156 3.996 1 98.69 63 TYR B C 1
ATOM 2393 O O . TYR B 1 63 ? 0.012 -10.414 5.199 1 98.69 63 TYR B O 1
ATOM 2401 N N . ALA B 1 64 ? -0.546 -9.055 3.531 1 98.38 64 ALA B N 1
ATOM 2402 C CA . ALA B 1 64 ? -1.175 -8.102 4.441 1 98.38 64 ALA B CA 1
ATOM 2403 C C . ALA B 1 64 ? -2.289 -7.324 3.744 1 98.38 64 ALA B C 1
ATOM 2405 O O . ALA B 1 64 ? -2.227 -7.09 2.533 1 98.38 64 ALA B O 1
ATOM 2406 N N . MET B 1 65 ? -3.258 -6.973 4.504 1 97.94 65 MET B N 1
ATOM 2407 C CA . MET B 1 65 ? -4.293 -6.047 4.059 1 97.94 65 MET B CA 1
ATOM 2408 C C . MET B 1 65 ? -4.176 -4.707 4.781 1 97.94 65 MET B C 1
ATOM 2410 O O . MET B 1 65 ? -4.059 -4.668 6.008 1 97.94 65 MET B O 1
ATOM 2414 N N . LEU B 1 66 ? -4.102 -3.611 4.016 1 98.31 66 LEU B N 1
ATOM 2415 C CA . LEU B 1 66 ? -4.102 -2.301 4.656 1 98.31 66 LEU B CA 1
ATOM 2416 C C . LEU B 1 66 ? -5.387 -2.082 5.449 1 98.31 66 LEU B C 1
ATOM 2418 O O . LEU B 1 66 ? -6.426 -2.652 5.125 1 98.31 66 LEU B O 1
ATOM 2422 N N . PRO B 1 67 ? -5.414 -1.247 6.465 1 97.94 67 PRO B N 1
ATOM 2423 C CA . PRO B 1 67 ? -6.543 -1.126 7.391 1 97.94 67 PRO B CA 1
ATOM 2424 C C . PRO B 1 67 ? -7.855 -0.805 6.676 1 97.94 67 PRO B C 1
ATOM 2426 O O . PRO B 1 67 ? -8.914 -1.311 7.066 1 97.94 67 PRO B O 1
ATOM 2429 N N . ARG B 1 68 ? -7.809 -0.001 5.707 1 98.19 68 ARG B N 1
ATOM 2430 C CA . ARG B 1 68 ? -9.055 0.415 5.07 1 98.19 68 ARG B CA 1
ATOM 2431 C C . ARG B 1 68 ? -9.141 -0.121 3.645 1 98.19 68 ARG B C 1
ATOM 2433 O O . ARG B 1 68 ? -9.742 0.512 2.773 1 98.19 68 ARG B O 1
ATOM 2440 N N . ALA B 1 69 ? -8.539 -1.24 3.42 1 98.44 69 ALA B N 1
ATOM 2441 C CA . ALA B 1 69 ? -8.641 -1.908 2.125 1 98.44 69 ALA B CA 1
ATOM 2442 C C . ALA B 1 69 ? -10.062 -2.385 1.864 1 98.44 69 ALA B C 1
ATOM 2444 O O . ALA B 1 69 ? -10.453 -2.604 0.714 1 98.44 69 ALA B O 1
ATOM 2445 N N . THR B 1 70 ? -10.836 -2.568 2.9 1 97.38 70 THR B N 1
ATOM 2446 C CA . THR B 1 70 ? -12.203 -3.072 2.801 1 97.38 70 THR B CA 1
ATOM 2447 C C . THR B 1 70 ? -13.211 -1.994 3.197 1 97.38 70 THR B C 1
ATOM 2449 O O . THR B 1 70 ? -12.82 -0.872 3.529 1 97.38 70 THR B O 1
ATOM 2452 N N . GLY B 1 71 ? -14.453 -2.361 3.15 1 95.88 71 GLY B N 1
ATOM 2453 C CA . GLY B 1 71 ? -15.531 -1.429 3.438 1 95.88 71 GLY B CA 1
ATOM 2454 C C . GLY B 1 71 ? -15.477 -0.867 4.848 1 95.88 71 GLY B C 1
ATOM 2455 O O . GLY B 1 71 ? -15.883 0.271 5.082 1 95.88 71 GLY B O 1
ATOM 2456 N N . GLN B 1 72 ? -14.977 -1.619 5.734 1 96.12 72 GLN B N 1
ATOM 2457 C CA . GLN B 1 72 ? -14.773 -1.199 7.117 1 96.12 72 GLN B CA 1
ATOM 2458 C C . GLN B 1 72 ? -13.297 -1.25 7.496 1 96.12 72 GLN B C 1
ATOM 2460 O O . GLN B 1 72 ? -12.586 -2.176 7.109 1 96.12 72 GLN B O 1
ATOM 2465 N N . ARG B 1 73 ? -12.867 -0.227 8.258 1 97.81 73 ARG B N 1
ATOM 2466 C CA . ARG B 1 73 ? -11.469 -0.202 8.68 1 97.81 73 ARG B CA 1
ATOM 2467 C C . ARG B 1 73 ? -11.164 -1.36 9.625 1 97.81 73 ARG B C 1
ATOM 2469 O O . ARG B 1 73 ? -11.953 -1.65 10.531 1 97.81 73 ARG B O 1
ATOM 2476 N N . THR B 1 74 ? -10.094 -1.96 9.43 1 96.88 74 THR B N 1
ATOM 2477 C CA . THR B 1 74 ? -9.648 -3.039 10.305 1 96.88 74 THR B CA 1
ATOM 2478 C C . THR B 1 74 ? -8.414 -2.617 11.102 1 96.88 74 THR B C 1
ATOM 2480 O O . THR B 1 74 ? -7.633 -1.779 10.648 1 96.88 74 THR B O 1
ATOM 2483 N N . ILE B 1 75 ? -8.266 -3.17 12.234 1 95.94 75 ILE B N 1
ATOM 2484 C CA . ILE B 1 75 ? -7.094 -2.898 13.062 1 95.94 75 ILE B CA 1
ATOM 2485 C C . ILE B 1 75 ? -5.855 -3.516 12.414 1 95.94 75 ILE B C 1
ATOM 2487 O O . ILE B 1 75 ? -5.883 -4.672 11.984 1 95.94 75 ILE B O 1
ATOM 2491 N N . ARG B 1 76 ? -4.781 -2.74 12.328 1 96.25 76 ARG B N 1
ATOM 2492 C CA . ARG B 1 76 ? -3.525 -3.264 11.805 1 96.25 76 ARG B CA 1
ATOM 2493 C C . ARG B 1 76 ? -3.047 -4.461 12.609 1 96.25 76 ARG B C 1
ATOM 2495 O O . ARG B 1 76 ? -3.057 -4.43 13.844 1 96.25 76 ARG B O 1
ATOM 2502 N N . GLU B 1 77 ? -2.572 -5.449 11.906 1 95.94 77 GLU B N 1
ATOM 2503 C CA . GLU B 1 77 ? -2.053 -6.617 12.602 1 95.94 77 GLU B CA 1
ATOM 2504 C C . GLU B 1 77 ? -0.836 -6.258 13.453 1 95.94 77 GLU B C 1
ATOM 2506 O O . GLU B 1 77 ? -0.608 -6.855 14.508 1 95.94 77 GLU B O 1
ATOM 2511 N N . SER B 1 78 ? -0.044 -5.258 13 1 95.88 78 SER B N 1
ATOM 2512 C CA . SER B 1 78 ? 1.088 -4.789 13.789 1 95.88 78 SER B CA 1
ATOM 2513 C C . SER B 1 78 ? 0.627 -4.223 15.125 1 95.88 78 SER B C 1
ATOM 2515 O O . SER B 1 78 ? 1.28 -4.43 16.156 1 95.88 78 SER B O 1
ATOM 2517 N N . SER B 1 79 ? -0.466 -3.475 15.125 1 95 79 SER B N 1
ATOM 2518 C CA . SER B 1 79 ? -1.029 -2.906 16.344 1 95 79 SER B CA 1
ATOM 2519 C C . SER B 1 79 ? -1.626 -3.99 17.234 1 95 79 SER B C 1
ATOM 2521 O O . SER B 1 79 ? -1.578 -3.889 18.469 1 95 79 SER B O 1
ATOM 2523 N N . LYS B 1 80 ? -2.18 -5.047 16.578 1 93.5 80 LYS B N 1
ATOM 2524 C CA . LYS B 1 80 ? -2.717 -6.188 17.312 1 93.5 80 LYS B CA 1
ATOM 2525 C C . LYS B 1 80 ? -1.598 -7.027 17.922 1 93.5 80 LYS B C 1
ATOM 2527 O O . LYS B 1 80 ? -1.813 -7.738 18.906 1 93.5 80 LYS B O 1
ATOM 2532 N N . GLY B 1 81 ? -0.45 -7.02 17.328 1 92.56 81 GLY B N 1
ATOM 2533 C CA . GLY B 1 81 ? 0.724 -7.703 17.844 1 92.56 81 GLY B CA 1
ATOM 2534 C C . GLY B 1 81 ? 0.872 -9.117 17.312 1 92.56 81 GLY B C 1
ATOM 2535 O O . GLY B 1 81 ? 1.676 -9.898 17.828 1 92.56 81 GLY B O 1
ATOM 2536 N N . LYS B 1 82 ? -0.008 -9.438 16.344 1 92.94 82 LYS B N 1
ATOM 2537 C CA . LYS B 1 82 ? 0.102 -10.781 15.789 1 92.94 82 LYS B CA 1
ATOM 2538 C C . LYS B 1 82 ? -0.535 -10.852 14.406 1 92.94 82 LYS B C 1
ATOM 2540 O O . LYS B 1 82 ? -1.448 -10.086 14.094 1 92.94 82 LYS B O 1
ATOM 2545 N N . VAL B 1 83 ? -0.027 -11.781 13.656 1 95 83 VAL B N 1
ATOM 2546 C CA . VAL B 1 83 ? -0.599 -12.102 12.352 1 95 83 VAL B CA 1
ATOM 2547 C C . VAL B 1 83 ? -1.799 -13.023 12.531 1 95 83 VAL B C 1
ATOM 2549 O O . VAL B 1 83 ? -1.738 -13.992 13.289 1 95 83 VAL B O 1
ATOM 2552 N N . SER B 1 84 ? -2.84 -12.781 11.938 1 96.12 84 SER B N 1
ATOM 2553 C CA . SER B 1 84 ? -4.047 -13.586 12.062 1 96.12 84 SER B CA 1
ATOM 2554 C C . SER B 1 84 ? -3.889 -14.938 11.359 1 96.12 84 SER B C 1
ATOM 2556 O O . SER B 1 84 ? -3.002 -15.102 10.523 1 96.12 84 SER B O 1
ATOM 2558 N N . GLY B 1 85 ? -4.719 -15.898 11.727 1 96 85 GLY B N 1
ATOM 2559 C CA . GLY B 1 85 ? -4.711 -17.203 11.086 1 96 85 GLY B CA 1
ATOM 2560 C C . GLY B 1 85 ? -4.93 -17.125 9.586 1 96 85 GLY B C 1
ATOM 2561 O O . GLY B 1 85 ? -4.23 -17.797 8.82 1 96 85 GLY B O 1
ATOM 2562 N N . ARG B 1 86 ? -5.863 -16.359 9.148 1 95.44 86 ARG B N 1
ATOM 2563 C CA . ARG B 1 86 ? -6.145 -16.203 7.723 1 95.44 86 ARG B CA 1
ATOM 2564 C C . ARG B 1 86 ? -4.93 -15.68 6.973 1 95.44 86 ARG B C 1
ATOM 2566 O O . ARG B 1 86 ? -4.566 -16.188 5.914 1 95.44 86 ARG B O 1
ATOM 2573 N N . THR B 1 87 ? -4.32 -14.602 7.523 1 97.5 87 THR B N 1
ATOM 2574 C CA . THR B 1 87 ? -3.119 -14.031 6.926 1 97.5 87 THR B CA 1
ATOM 2575 C C . THR B 1 87 ? -2.023 -15.086 6.801 1 97.5 87 THR B C 1
ATOM 2577 O O . THR B 1 87 ? -1.396 -15.211 5.75 1 97.5 87 THR B O 1
ATOM 2580 N N . MET B 1 88 ? -1.868 -15.891 7.816 1 97.62 88 MET B N 1
ATOM 2581 C CA . MET B 1 88 ? -0.863 -16.953 7.809 1 97.62 88 MET B CA 1
ATOM 2582 C C . MET B 1 88 ? -1.151 -17.969 6.711 1 97.62 88 MET B C 1
ATOM 2584 O O . MET B 1 88 ? -0.245 -18.375 5.984 1 97.62 88 MET B O 1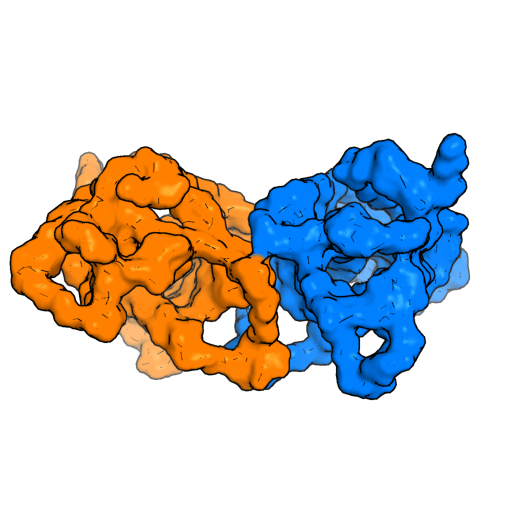
ATOM 2588 N N . GLU B 1 89 ? -2.312 -18.359 6.676 1 97.25 89 GLU B N 1
ATOM 2589 C CA . GLU B 1 89 ? -2.727 -19.328 5.676 1 97.25 89 GLU B CA 1
ATOM 2590 C C . GLU B 1 89 ? -2.451 -18.828 4.262 1 97.25 89 GLU B C 1
ATOM 2592 O O . GLU B 1 89 ? -1.922 -19.562 3.426 1 97.25 89 GLU B O 1
ATOM 2597 N N . ILE B 1 90 ? -2.789 -17.625 3.967 1 98 90 ILE B N 1
ATOM 2598 C CA . ILE B 1 90 ? -2.648 -17.062 2.627 1 98 90 ILE B CA 1
ATOM 2599 C C . ILE B 1 90 ? -1.169 -16.938 2.271 1 98 90 ILE B C 1
ATOM 2601 O O . ILE B 1 90 ? -0.766 -17.266 1.15 1 98 90 ILE B O 1
ATOM 2605 N N . GLN B 1 91 ? -0.371 -16.516 3.27 1 98.25 91 GLN B N 1
ATOM 2606 C CA . GLN B 1 91 ? 1.068 -16.422 3.053 1 98.25 91 GLN B CA 1
ATOM 2607 C C . GLN B 1 91 ? 1.66 -17.766 2.648 1 98.25 91 GLN B C 1
ATOM 2609 O O . GLN B 1 91 ? 2.436 -17.844 1.695 1 98.25 91 GLN B O 1
ATOM 2614 N N . ARG B 1 92 ? 1.292 -18.703 3.326 1 97.88 92 ARG B N 1
ATOM 2615 C CA . ARG B 1 92 ? 1.8 -20.047 3.061 1 97.88 92 ARG B CA 1
ATOM 2616 C C . ARG B 1 92 ? 1.364 -20.531 1.683 1 97.88 92 ARG B C 1
ATOM 2618 O O . ARG B 1 92 ? 2.156 -21.141 0.953 1 97.88 92 ARG B O 1
ATOM 2625 N N . LEU B 1 93 ? 0.109 -20.281 1.353 1 98.06 93 LEU B N 1
ATOM 2626 C CA . LEU B 1 93 ? -0.431 -20.672 0.056 1 98.06 93 LEU B CA 1
ATOM 2627 C C . LEU B 1 93 ? 0.348 -20.016 -1.079 1 98.06 93 LEU B C 1
ATOM 2629 O O . LEU B 1 93 ? 0.714 -20.688 -2.053 1 98.06 93 LEU B O 1
ATOM 2633 N N . ILE B 1 94 ? 0.593 -18.719 -0.979 1 98.81 94 ILE B N 1
ATOM 2634 C CA . ILE B 1 94 ? 1.325 -18 -2.014 1 98.81 94 ILE B CA 1
ATOM 2635 C C . ILE B 1 94 ? 2.711 -18.609 -2.189 1 98.81 94 ILE B C 1
ATOM 2637 O O . ILE B 1 94 ? 3.123 -18.922 -3.311 1 98.81 94 ILE B O 1
ATOM 2641 N N . GLY B 1 95 ? 3.42 -18.812 -1.084 1 98.56 95 GLY B N 1
ATOM 2642 C CA . GLY B 1 95 ? 4.746 -19.406 -1.15 1 98.56 95 GLY B CA 1
ATOM 2643 C C . GLY B 1 95 ? 4.758 -20.781 -1.797 1 98.56 95 GLY B C 1
ATOM 2644 O O . GLY B 1 95 ? 5.566 -21.047 -2.688 1 98.56 95 GLY B O 1
ATOM 2645 N N . ARG B 1 96 ? 3.863 -21.641 -1.337 1 98.31 96 ARG B N 1
ATOM 2646 C CA . ARG B 1 96 ? 3.77 -23 -1.872 1 98.31 96 ARG B CA 1
ATOM 2647 C C . ARG B 1 96 ? 3.453 -22.984 -3.363 1 98.31 96 ARG B C 1
ATOM 2649 O O . ARG B 1 96 ? 4.051 -23.734 -4.141 1 98.31 96 ARG B O 1
ATOM 2656 N N . ALA B 1 97 ? 2.512 -22.156 -3.752 1 98.69 97 ALA B N 1
ATOM 2657 C CA . ALA B 1 97 ? 2.104 -22.062 -5.152 1 98.69 97 ALA B CA 1
ATOM 2658 C C . ALA B 1 97 ? 3.271 -21.656 -6.039 1 98.69 97 ALA B C 1
ATOM 2660 O O . ALA B 1 97 ? 3.514 -22.266 -7.086 1 98.69 97 ALA B O 1
ATOM 2661 N N . LEU B 1 98 ? 3.984 -20.641 -5.629 1 98.88 98 LEU B N 1
ATOM 2662 C CA . LEU B 1 98 ? 5.082 -20.125 -6.434 1 98.88 98 LEU B CA 1
ATOM 2663 C C . LEU B 1 98 ? 6.211 -21.141 -6.539 1 98.88 98 LEU B C 1
ATOM 2665 O O . LEU B 1 98 ? 6.828 -21.281 -7.598 1 98.88 98 LEU B O 1
ATOM 2669 N N . ARG B 1 99 ? 6.508 -21.828 -5.449 1 98.62 99 ARG B N 1
ATOM 2670 C CA . ARG B 1 99 ? 7.578 -22.828 -5.453 1 98.62 99 ARG B CA 1
ATOM 2671 C C . ARG B 1 99 ? 7.27 -23.953 -6.426 1 98.62 99 ARG B C 1
ATOM 2673 O O . ARG B 1 99 ? 8.18 -24.625 -6.93 1 98.62 99 ARG B O 1
ATOM 2680 N N . ALA B 1 100 ? 6.047 -24.188 -6.785 1 98.38 100 ALA B N 1
ATOM 2681 C CA . ALA B 1 100 ? 5.633 -25.281 -7.664 1 98.38 100 ALA B CA 1
ATOM 2682 C C . ALA B 1 100 ? 6.137 -25.062 -9.086 1 98.38 100 ALA B C 1
ATOM 2684 O O . ALA B 1 100 ? 6.191 -26 -9.883 1 98.38 100 ALA B O 1
ATOM 2685 N N . VAL B 1 101 ? 6.496 -23.812 -9.383 1 98.62 101 VAL B N 1
ATOM 2686 C CA . VAL B 1 101 ? 6.844 -23.562 -10.781 1 98.62 101 VAL B CA 1
ATOM 2687 C C . VAL B 1 101 ? 8.273 -23.031 -10.867 1 98.62 101 VAL B C 1
ATOM 2689 O O . VAL B 1 101 ? 8.656 -22.422 -11.875 1 98.62 101 VAL B O 1
ATOM 2692 N N . VAL B 1 102 ? 9.055 -23.141 -9.859 1 98.69 102 VAL B N 1
ATOM 2693 C CA . VAL B 1 102 ? 10.43 -22.641 -9.859 1 98.69 102 VAL B CA 1
ATOM 2694 C C . VAL B 1 102 ? 11.391 -23.797 -9.562 1 98.69 102 VAL B C 1
ATOM 2696 O O . VAL B 1 102 ? 11.141 -24.609 -8.664 1 98.69 102 VAL B O 1
ATOM 2699 N N . ASP B 1 103 ? 12.367 -23.969 -10.375 1 98.25 103 ASP B N 1
ATOM 2700 C CA . ASP B 1 103 ? 13.469 -24.875 -10.07 1 98.25 103 ASP B CA 1
ATOM 2701 C C . ASP B 1 103 ? 14.391 -24.281 -9.008 1 98.25 103 ASP B C 1
ATOM 2703 O O . ASP B 1 103 ? 15.273 -23.469 -9.328 1 98.25 103 ASP B O 1
ATOM 2707 N N . LEU B 1 104 ? 14.266 -24.719 -7.789 1 98 104 LEU B N 1
ATOM 2708 C CA . LEU B 1 104 ? 14.961 -24.109 -6.652 1 98 104 LEU B CA 1
ATOM 2709 C C . LEU B 1 104 ? 16.453 -24.406 -6.707 1 98 104 LEU B C 1
ATOM 2711 O O . LEU B 1 104 ? 17.266 -23.672 -6.141 1 98 104 LEU B O 1
ATOM 2715 N N . ASP B 1 105 ? 16.828 -25.516 -7.352 1 97.5 105 ASP B N 1
ATOM 2716 C CA . ASP B 1 105 ? 18.25 -25.797 -7.547 1 97.5 105 ASP B CA 1
ATOM 2717 C C . ASP B 1 105 ? 18.891 -24.766 -8.469 1 97.5 105 ASP B C 1
ATOM 2719 O O . ASP B 1 105 ? 19.984 -24.25 -8.164 1 97.5 105 ASP B O 1
ATOM 2723 N N . SER B 1 106 ? 18.234 -24.438 -9.516 1 97.44 106 SER B N 1
ATOM 2724 C CA . SER B 1 106 ? 18.75 -23.469 -10.469 1 97.44 106 SER B CA 1
ATOM 2725 C C . SER B 1 106 ? 18.766 -22.062 -9.883 1 97.44 106 SER B C 1
ATOM 2727 O O . SER B 1 106 ? 19.562 -21.203 -10.312 1 97.44 106 SER B O 1
ATOM 2729 N N . LEU B 1 107 ? 17.906 -21.766 -8.945 1 97.75 107 LEU B N 1
ATOM 2730 C CA . LEU B 1 107 ? 17.859 -20.469 -8.281 1 97.75 107 LEU B CA 1
ATOM 2731 C C . LEU B 1 107 ? 19.109 -20.25 -7.422 1 97.75 107 LEU B C 1
ATOM 2733 O O . LEU B 1 107 ? 19.547 -19.109 -7.227 1 97.75 107 LEU B O 1
ATOM 2737 N N . GLY B 1 108 ? 19.734 -21.391 -7.004 1 96.69 108 GLY B N 1
ATOM 2738 C CA . GLY B 1 108 ? 20.875 -21.297 -6.102 1 96.69 108 GLY B CA 1
ATOM 2739 C C . GLY B 1 108 ? 20.484 -20.812 -4.715 1 96.69 108 GLY B C 1
ATOM 2740 O O . GLY B 1 108 ? 19.312 -20.578 -4.43 1 96.69 108 GLY B O 1
ATOM 2741 N N . GLU B 1 109 ? 21.453 -20.641 -3.854 1 97 109 GLU B N 1
ATOM 2742 C CA . GLU B 1 109 ? 21.188 -20.281 -2.463 1 97 109 GLU B CA 1
ATOM 2743 C C . GLU B 1 109 ? 20.781 -18.812 -2.336 1 97 109 GLU B C 1
ATOM 2745 O O . GLU B 1 109 ? 21.547 -17.984 -1.853 1 97 109 GLU B O 1
ATOM 2750 N N . ARG B 1 110 ? 19.578 -18.594 -2.734 1 97.94 110 ARG B N 1
ATOM 2751 C CA . ARG B 1 110 ? 18.922 -17.297 -2.654 1 97.94 110 ARG B CA 1
ATOM 2752 C C . ARG B 1 110 ? 17.5 -17.438 -2.146 1 97.94 110 ARG B C 1
ATOM 2754 O O . ARG B 1 110 ? 16.859 -18.469 -2.34 1 97.94 110 ARG B O 1
ATOM 2761 N N . THR B 1 111 ? 17.078 -16.469 -1.481 1 98.56 111 THR B N 1
ATOM 2762 C CA . THR B 1 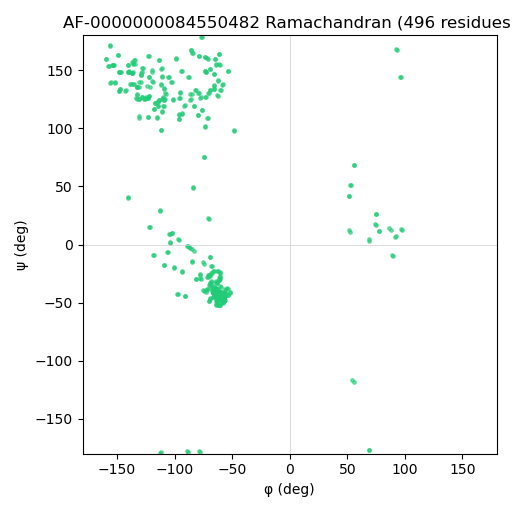111 ? 15.68 -16.422 -1.067 1 98.56 111 THR B CA 1
ATOM 2763 C C . THR B 1 111 ? 14.938 -15.32 -1.819 1 98.56 111 THR B C 1
ATOM 2765 O O . THR B 1 111 ? 15.406 -14.188 -1.905 1 98.56 111 THR B O 1
ATOM 2768 N N . VAL B 1 112 ? 13.891 -15.68 -2.457 1 98.81 112 VAL B N 1
ATOM 2769 C CA . VAL B 1 112 ? 12.961 -14.688 -2.998 1 98.81 112 VAL B CA 1
ATOM 2770 C C . VAL B 1 112 ? 11.836 -14.43 -2 1 98.81 112 VAL B C 1
ATOM 2772 O O . VAL B 1 112 ? 11.039 -15.328 -1.709 1 98.81 112 VAL B O 1
ATOM 2775 N N . TRP B 1 113 ? 11.781 -13.227 -1.43 1 98.81 113 TRP B N 1
ATOM 2776 C CA . TRP B 1 113 ? 10.734 -12.789 -0.521 1 98.81 113 TRP B CA 1
ATOM 2777 C C . TRP B 1 113 ? 9.602 -12.102 -1.287 1 98.81 113 TRP B C 1
ATOM 2779 O O . TRP B 1 113 ? 9.828 -11.086 -1.954 1 98.81 113 TRP B O 1
ATOM 2789 N N . ILE B 1 114 ? 8.453 -12.672 -1.166 1 98.88 114 ILE B N 1
ATOM 2790 C CA . ILE B 1 114 ? 7.281 -12.086 -1.808 1 98.88 114 ILE B CA 1
ATOM 2791 C C . ILE B 1 114 ? 6.453 -11.32 -0.773 1 98.88 114 ILE B C 1
ATOM 2793 O O . ILE B 1 114 ? 6.105 -11.867 0.278 1 98.88 114 ILE B O 1
ATOM 2797 N N . ASP B 1 115 ? 6.195 -10.078 -1.025 1 98.88 115 ASP B N 1
ATOM 2798 C CA . ASP B 1 115 ? 5.27 -9.305 -0.203 1 98.88 115 ASP B CA 1
ATOM 2799 C C . ASP B 1 115 ? 4.035 -8.898 -1.001 1 98.88 115 ASP B C 1
ATOM 2801 O O . ASP B 1 115 ? 4.145 -8.25 -2.039 1 98.88 115 ASP B O 1
ATOM 2805 N N . CYS B 1 116 ? 2.873 -9.328 -0.576 1 98.94 116 CYS B N 1
ATOM 2806 C CA . CYS B 1 116 ? 1.598 -8.945 -1.174 1 98.94 116 CYS B CA 1
ATOM 2807 C C . CYS B 1 116 ? 0.797 -8.055 -0.234 1 98.94 116 CYS B C 1
ATOM 2809 O O . CYS B 1 116 ? 0.39 -8.492 0.845 1 98.94 116 CYS B O 1
ATOM 2811 N N . ASP B 1 117 ? 0.58 -6.848 -0.598 1 98.88 117 ASP B N 1
ATOM 2812 C CA . ASP B 1 117 ? -0.15 -5.875 0.208 1 98.88 117 ASP B CA 1
ATOM 2813 C C . ASP B 1 117 ? -1.445 -5.453 -0.481 1 98.88 117 ASP B C 1
ATOM 2815 O O . ASP B 1 117 ? -1.416 -4.734 -1.484 1 98.88 117 ASP B O 1
ATOM 2819 N N . VAL B 1 118 ? -2.578 -5.883 0.073 1 98.88 118 VAL B N 1
ATOM 2820 C CA . VAL B 1 118 ? -3.883 -5.52 -0.469 1 98.88 118 VAL B CA 1
ATOM 2821 C C . VAL B 1 118 ? -4.215 -4.078 -0.091 1 98.88 118 VAL B C 1
ATOM 2823 O O . VAL B 1 118 ? -4.379 -3.76 1.09 1 98.88 118 VAL B O 1
ATOM 2826 N N . ILE B 1 119 ? -4.324 -3.201 -1.103 1 98.88 119 ILE B N 1
ATOM 2827 C CA . ILE B 1 119 ? -4.59 -1.801 -0.796 1 98.88 119 ILE B CA 1
ATOM 2828 C C . ILE B 1 119 ? -6.074 -1.498 -1.012 1 98.88 119 ILE B C 1
ATOM 2830 O O . ILE B 1 119 ? -6.602 -0.531 -0.46 1 98.88 119 ILE B O 1
ATOM 2834 N N . GLN B 1 120 ? -6.738 -2.322 -1.772 1 98.88 120 GLN B N 1
ATOM 2835 C CA . GLN B 1 120 ? -8.18 -2.26 -2.008 1 98.88 120 GLN B CA 1
ATOM 2836 C C . GLN B 1 120 ? -8.758 -3.652 -2.236 1 98.88 120 GLN B C 1
ATOM 2838 O O . GLN B 1 120 ? -8.219 -4.434 -3.021 1 98.88 120 GLN B O 1
ATOM 2843 N N . ALA B 1 121 ? -9.852 -3.949 -1.556 1 98.56 121 ALA B N 1
ATOM 2844 C CA . ALA B 1 121 ? -10.398 -5.301 -1.622 1 98.56 121 ALA B CA 1
ATOM 2845 C C . ALA B 1 121 ? -11.852 -5.285 -2.105 1 98.56 121 ALA B C 1
ATOM 2847 O O . ALA B 1 121 ? -12.688 -4.586 -1.538 1 98.56 121 ALA B O 1
ATOM 2848 N N . ASP B 1 122 ? -12.148 -6.051 -3.146 1 98.06 122 ASP B N 1
ATOM 2849 C CA . ASP B 1 122 ? -13.5 -6.289 -3.65 1 98.06 122 ASP B CA 1
ATOM 2850 C C . ASP B 1 122 ? -13.672 -7.742 -4.086 1 98.06 122 ASP B C 1
ATOM 2852 O O . ASP B 1 122 ? -14.156 -8.016 -5.188 1 98.06 122 ASP B O 1
ATOM 2856 N N . GLY B 1 123 ? -13.117 -8.656 -3.283 1 96.88 123 GLY B N 1
ATOM 2857 C CA . GLY B 1 123 ? -13.188 -10.078 -3.582 1 96.88 123 GLY B CA 1
ATOM 2858 C C . GLY B 1 123 ? -11.961 -10.594 -4.309 1 96.88 123 GLY B C 1
ATOM 2859 O O . GLY B 1 123 ? -11.344 -9.867 -5.094 1 96.88 123 GLY B O 1
ATOM 2860 N N . GLY B 1 124 ? -11.57 -11.836 -3.988 1 97.31 124 GLY B N 1
ATOM 2861 C CA . GLY B 1 124 ? -10.516 -12.508 -4.734 1 97.31 124 GLY B CA 1
ATOM 2862 C C . GLY B 1 124 ? -9.133 -11.992 -4.414 1 97.31 124 GLY B C 1
ATOM 2863 O O . GLY B 1 124 ? -8.25 -11.992 -5.273 1 97.31 124 GLY B O 1
ATOM 2864 N N . THR B 1 125 ? -8.883 -11.43 -3.215 1 98.44 125 THR B N 1
ATOM 2865 C CA . THR B 1 125 ? -7.582 -10.867 -2.879 1 98.44 125 THR B CA 1
ATOM 2866 C C . THR B 1 125 ? -6.512 -11.953 -2.85 1 98.44 125 THR B C 1
ATOM 2868 O O . THR B 1 125 ? -5.379 -11.727 -3.287 1 98.44 125 THR B O 1
ATOM 2871 N N . ARG B 1 126 ? -6.887 -13.141 -2.359 1 98.19 126 ARG B N 1
ATOM 2872 C CA . ARG B 1 126 ? -5.977 -14.281 -2.297 1 98.19 126 ARG B CA 1
ATOM 2873 C C . ARG B 1 126 ? -5.488 -14.664 -3.688 1 98.19 126 ARG B C 1
ATOM 2875 O O . ARG B 1 126 ? -4.285 -14.805 -3.914 1 98.19 126 ARG B O 1
ATOM 2882 N N . THR B 1 127 ? -6.375 -14.852 -4.602 1 98.75 127 THR B N 1
ATOM 2883 C CA . THR B 1 127 ? -6.027 -15.297 -5.945 1 98.75 127 THR B CA 1
ATOM 2884 C C . THR B 1 127 ? -5.324 -14.188 -6.723 1 98.75 127 THR B C 1
ATOM 2886 O O . THR B 1 127 ? -4.391 -14.453 -7.484 1 98.75 127 THR B O 1
ATOM 2889 N N . ALA B 1 128 ? -5.789 -12.914 -6.535 1 98.88 128 ALA B N 1
ATOM 2890 C CA . ALA B 1 128 ? -5.094 -11.781 -7.141 1 98.88 128 ALA B CA 1
ATOM 2891 C C . ALA B 1 128 ? -3.639 -11.727 -6.684 1 98.88 128 ALA B C 1
ATOM 2893 O O . ALA B 1 128 ? -2.738 -11.469 -7.484 1 98.88 128 ALA B O 1
ATOM 2894 N N . SER B 1 129 ? -3.387 -11.961 -5.434 1 98.94 129 SER B N 1
ATOM 2895 C CA . SER B 1 129 ? -2.043 -11.945 -4.863 1 98.94 129 SER B CA 1
ATOM 2896 C C . SER B 1 129 ? -1.156 -13.008 -5.512 1 98.94 129 SER B C 1
ATOM 2898 O O . SER B 1 129 ? -0.003 -12.734 -5.852 1 98.94 129 SER B O 1
ATOM 2900 N N . ILE B 1 130 ? -1.687 -14.203 -5.668 1 98.94 130 ILE B N 1
ATOM 2901 C CA . ILE B 1 130 ? -0.912 -15.289 -6.266 1 98.94 130 ILE B CA 1
ATOM 2902 C C . ILE B 1 130 ? -0.508 -14.914 -7.688 1 98.94 130 ILE B C 1
ATOM 2904 O O . ILE B 1 130 ? 0.657 -15.055 -8.07 1 98.94 130 ILE B O 1
ATOM 2908 N N . SER B 1 131 ? -1.45 -14.422 -8.461 1 98.94 131 SER B N 1
ATOM 2909 C CA . SER B 1 131 ? -1.21 -14.086 -9.859 1 98.94 131 SER B CA 1
ATOM 2910 C C . SER B 1 131 ? -0.235 -12.922 -9.992 1 98.94 131 SER B C 1
ATOM 2912 O O . SER B 1 131 ? 0.654 -12.938 -10.844 1 98.94 131 SER B O 1
ATOM 2914 N N . GLY B 1 132 ? -0.463 -11.883 -9.164 1 98.94 132 GLY B N 1
ATOM 2915 C CA . GLY B 1 132 ? 0.466 -10.766 -9.156 1 98.94 132 GLY B CA 1
ATOM 2916 C C . GLY B 1 132 ? 1.846 -11.141 -8.648 1 98.94 132 GLY B C 1
ATOM 2917 O O . GLY B 1 132 ? 2.855 -10.68 -9.18 1 98.94 132 GLY B O 1
ATOM 2918 N N . ALA B 1 133 ? 1.896 -11.938 -7.621 1 98.94 133 ALA B N 1
ATOM 2919 C CA . ALA B 1 133 ? 3.154 -12.391 -7.031 1 98.94 133 ALA B CA 1
ATOM 2920 C C . ALA B 1 133 ? 3.998 -13.148 -8.055 1 98.94 133 ALA B C 1
ATOM 2922 O O . ALA B 1 133 ? 5.223 -13 -8.086 1 98.94 133 ALA B O 1
ATOM 2923 N N . PHE B 1 134 ? 3.361 -13.977 -8.867 1 98.94 134 PHE B N 1
ATOM 2924 C CA . PHE B 1 134 ? 4.09 -14.688 -9.906 1 98.94 134 PHE B CA 1
ATOM 2925 C C . PHE B 1 134 ? 4.805 -13.703 -10.828 1 98.94 134 PHE B C 1
ATOM 2927 O O . PHE B 1 134 ? 5.988 -13.875 -11.125 1 98.94 134 PHE B O 1
ATOM 2934 N N . ALA B 1 135 ? 4.043 -12.68 -11.289 1 98.94 135 ALA B N 1
ATOM 2935 C CA . ALA B 1 135 ? 4.625 -11.703 -12.211 1 98.94 135 ALA B CA 1
ATOM 2936 C C . ALA B 1 135 ? 5.809 -10.984 -11.57 1 98.94 135 ALA B C 1
ATOM 2938 O O . ALA B 1 135 ? 6.863 -10.836 -12.188 1 98.94 135 ALA B O 1
ATOM 2939 N N . ALA B 1 136 ? 5.621 -10.547 -10.328 1 98.94 136 ALA B N 1
ATOM 2940 C CA . ALA B 1 136 ? 6.699 -9.875 -9.609 1 98.94 136 ALA B CA 1
ATOM 2941 C C . ALA B 1 136 ? 7.914 -10.789 -9.469 1 98.94 136 ALA B C 1
ATOM 2943 O O . ALA B 1 136 ? 9.055 -10.359 -9.664 1 98.94 136 ALA B O 1
ATOM 2944 N N . MET B 1 137 ? 7.66 -12.008 -9.148 1 98.94 137 MET B N 1
ATOM 2945 C CA . MET B 1 137 ? 8.727 -12.984 -8.969 1 98.94 137 MET B CA 1
ATOM 2946 C C . MET B 1 137 ? 9.492 -13.211 -10.266 1 98.94 137 MET B C 1
ATOM 2948 O O . MET B 1 137 ? 10.719 -13.234 -10.273 1 98.94 137 MET B O 1
ATOM 2952 N N . ALA B 1 138 ? 8.766 -13.383 -11.336 1 98.94 138 ALA B N 1
ATOM 2953 C CA . ALA B 1 138 ? 9.398 -13.609 -12.641 1 98.94 138 ALA B CA 1
ATOM 2954 C C . ALA B 1 138 ? 10.312 -12.445 -13.008 1 98.94 138 ALA B C 1
ATOM 2956 O O . ALA B 1 138 ? 11.422 -12.656 -13.5 1 98.94 138 ALA B O 1
ATOM 2957 N N . LEU B 1 139 ? 9.844 -11.25 -12.789 1 98.88 139 LEU B N 1
ATOM 2958 C CA . LEU B 1 139 ? 10.656 -10.062 -13.055 1 98.88 139 LEU B CA 1
ATOM 2959 C C . LEU B 1 139 ? 11.914 -10.062 -12.203 1 98.88 139 LEU B C 1
ATOM 2961 O O . LEU B 1 139 ? 13.008 -9.773 -12.695 1 98.88 139 LEU B O 1
ATOM 2965 N N . ALA B 1 140 ? 11.758 -10.375 -10.93 1 98.88 140 ALA B N 1
ATOM 2966 C CA . ALA B 1 140 ? 12.883 -10.375 -10 1 98.88 140 ALA B CA 1
ATOM 2967 C C . ALA B 1 140 ? 13.922 -11.422 -10.391 1 98.88 140 ALA B C 1
ATOM 2969 O O . ALA B 1 140 ? 15.125 -11.141 -10.398 1 98.88 140 ALA B O 1
ATOM 2970 N N . ILE B 1 141 ? 13.445 -12.609 -10.672 1 98.75 141 ILE B N 1
ATOM 2971 C CA . ILE B 1 141 ? 14.352 -13.695 -11.008 1 98.75 141 ILE B CA 1
ATOM 2972 C C . ILE B 1 141 ? 15.062 -13.391 -12.32 1 98.75 141 ILE B C 1
ATOM 2974 O O . ILE B 1 141 ? 16.234 -13.711 -12.492 1 98.75 141 ILE B O 1
ATOM 2978 N N . GLN B 1 142 ? 14.352 -12.805 -13.281 1 98.62 142 GLN B N 1
ATOM 2979 C CA . GLN B 1 142 ? 14.992 -12.375 -14.516 1 98.62 142 GLN B CA 1
ATOM 2980 C C . GLN B 1 142 ? 16.141 -11.414 -14.234 1 98.62 142 GLN B C 1
ATOM 2982 O O . GLN B 1 142 ? 17.234 -11.562 -14.789 1 98.62 142 GLN B O 1
ATOM 2987 N N . LYS B 1 143 ? 15.891 -10.461 -13.422 1 98.12 143 LYS B N 1
ATOM 2988 C CA . LYS B 1 143 ? 16.922 -9.492 -13.062 1 98.12 143 LYS B CA 1
ATOM 2989 C C . LYS B 1 143 ? 18.141 -10.188 -12.453 1 98.12 143 LYS B C 1
ATOM 2991 O O . LYS B 1 143 ? 19.281 -9.906 -12.836 1 98.12 143 LYS B O 1
ATOM 2996 N N . VAL B 1 144 ? 17.922 -11.062 -11.562 1 97.81 144 VAL B N 1
ATOM 2997 C CA . VAL B 1 144 ? 18.984 -11.773 -10.859 1 97.81 144 VAL B CA 1
ATOM 2998 C C . VAL B 1 144 ? 19.734 -12.68 -11.836 1 97.81 144 VAL B C 1
ATOM 3000 O O . VAL B 1 144 ? 20.953 -12.828 -11.75 1 97.81 144 VAL B O 1
ATOM 3003 N N . THR B 1 145 ? 19 -13.344 -12.695 1 97.81 145 THR B N 1
ATOM 3004 C CA . THR B 1 145 ? 19.594 -14.234 -13.688 1 97.81 145 THR B CA 1
ATOM 3005 C C . THR B 1 145 ? 20.609 -13.477 -14.547 1 97.81 145 THR B C 1
ATOM 3007 O O . THR B 1 145 ? 21.703 -13.977 -14.82 1 97.81 145 THR B O 1
ATOM 3010 N N . VAL B 1 146 ? 20.25 -12.328 -14.953 1 97.44 146 VAL B N 1
ATOM 3011 C CA . VAL B 1 146 ? 21.141 -11.508 -15.789 1 97.44 146 VAL B CA 1
ATOM 3012 C C . VAL B 1 146 ? 22.312 -11.016 -14.953 1 97.44 146 VAL B C 1
ATOM 3014 O O . VAL B 1 146 ? 23.469 -11.156 -15.367 1 97.44 146 VAL B O 1
ATOM 3017 N N . GLU B 1 147 ? 22.047 -10.492 -13.82 1 97.12 147 GLU B N 1
ATOM 3018 C CA . GLU B 1 147 ? 23.078 -9.898 -12.961 1 97.12 147 GLU B CA 1
ATOM 3019 C C . GLU B 1 147 ? 24.094 -10.93 -12.516 1 97.12 147 GLU B C 1
ATOM 3021 O O . GLU B 1 147 ? 25.281 -10.633 -12.414 1 97.12 147 GLU B O 1
ATOM 3026 N N . LYS B 1 148 ? 23.625 -12.141 -12.227 1 96.44 148 LYS B N 1
ATOM 3027 C CA . LYS B 1 148 ? 24.5 -13.164 -11.664 1 96.44 148 LYS B CA 1
ATOM 3028 C C . LYS B 1 148 ? 24.875 -14.203 -12.719 1 96.44 148 LYS B C 1
ATOM 3030 O O . LYS B 1 148 ? 25.562 -15.188 -12.422 1 96.44 148 LYS B O 1
ATOM 3035 N N . GLU B 1 149 ? 24.391 -13.961 -13.898 1 95.94 149 GLU B N 1
ATOM 3036 C CA . GLU B 1 149 ? 24.672 -14.844 -15.023 1 95.94 149 GLU B CA 1
ATOM 3037 C C . GLU B 1 149 ? 24.328 -16.297 -14.688 1 95.94 149 GLU B C 1
ATOM 3039 O O . GLU B 1 149 ? 25.172 -17.188 -14.844 1 95.94 149 GLU B O 1
ATOM 3044 N N . LEU B 1 150 ? 23.156 -16.5 -14.219 1 95.88 150 LEU B N 1
ATOM 3045 C CA . LEU B 1 150 ? 22.719 -17.859 -13.922 1 95.88 150 LEU B CA 1
ATOM 3046 C C . LEU B 1 150 ? 22.703 -18.703 -15.188 1 95.88 150 LEU B C 1
ATOM 3048 O O . LEU B 1 150 ? 22.312 -18.234 -16.25 1 95.88 150 LEU B O 1
ATOM 3052 N N . PRO B 1 151 ? 23.094 -19.922 -15.047 1 94.19 151 PRO B N 1
ATOM 3053 C CA . PRO B 1 151 ? 23.188 -20.781 -16.234 1 94.19 151 PRO B CA 1
ATOM 3054 C C . PRO B 1 151 ? 21.828 -21.141 -16.812 1 94.19 151 PRO B C 1
ATOM 3056 O O . PRO B 1 151 ? 21.688 -21.312 -18.031 1 94.19 151 PRO B O 1
ATOM 3059 N N . VAL B 1 152 ? 20.859 -21.297 -15.953 1 95.44 152 VAL B N 1
ATOM 3060 C CA . VAL B 1 152 ? 19.516 -21.672 -16.359 1 95.44 152 VAL B CA 1
ATOM 3061 C C . VAL B 1 152 ? 18.5 -20.719 -15.703 1 95.44 152 VAL B C 1
ATOM 3063 O O . VAL B 1 152 ? 18.641 -20.375 -14.531 1 95.44 152 VAL B O 1
ATOM 3066 N N . PHE B 1 153 ? 17.484 -20.344 -16.516 1 97.94 153 PHE B N 1
ATOM 3067 C CA . PHE B 1 153 ? 16.422 -19.547 -15.922 1 97.94 153 PHE B CA 1
ATOM 3068 C C . PHE B 1 153 ? 15.539 -20.406 -15.023 1 97.94 153 PHE B C 1
ATOM 3070 O O . PHE B 1 153 ? 14.969 -21.406 -15.477 1 97.94 153 PHE B O 1
ATOM 3077 N N . PRO B 1 154 ? 15.336 -20 -13.773 1 98.38 154 PRO B N 1
ATOM 3078 C CA . PRO B 1 154 ? 14.773 -20.922 -12.773 1 98.38 154 PRO B CA 1
ATOM 3079 C C . PRO B 1 154 ? 13.266 -21.094 -12.914 1 98.38 154 PRO B C 1
ATOM 3081 O O . PRO B 1 154 ? 12.719 -22.094 -12.461 1 98.38 154 PRO B O 1
ATOM 3084 N N . VAL B 1 155 ? 12.523 -20.156 -13.469 1 98.81 155 VAL B N 1
ATOM 3085 C CA . VAL B 1 155 ? 11.078 -20.25 -13.57 1 98.81 155 VAL B CA 1
ATOM 3086 C C . VAL B 1 155 ? 10.695 -21.188 -14.711 1 98.81 155 VAL B C 1
ATOM 3088 O O . VAL B 1 155 ? 11.07 -20.953 -15.867 1 98.81 155 VAL B O 1
ATOM 3091 N N . LYS B 1 156 ? 9.859 -22.203 -14.398 1 98.12 156 LYS B N 1
ATOM 3092 C CA . LYS B 1 156 ? 9.695 -23.312 -15.352 1 98.12 156 LYS B CA 1
ATOM 3093 C C . LYS B 1 156 ? 8.32 -23.266 -16 1 98.12 156 LYS B C 1
ATOM 3095 O O . LYS B 1 156 ? 8.07 -23.969 -16.984 1 98.12 156 LYS B O 1
ATOM 3100 N N . ASP B 1 157 ? 7.426 -22.547 -15.414 1 98.56 157 ASP B N 1
ATOM 3101 C CA . ASP B 1 157 ? 6.062 -22.453 -15.93 1 98.56 157 ASP B CA 1
ATOM 3102 C C . ASP B 1 157 ? 5.355 -21.203 -15.391 1 98.56 157 ASP B C 1
ATOM 3104 O O . ASP B 1 157 ? 5.816 -20.594 -14.438 1 98.56 157 ASP B O 1
ATOM 3108 N N . PHE B 1 158 ? 4.301 -20.812 -16.109 1 98.81 158 PHE B N 1
ATOM 3109 C CA . PHE B 1 158 ? 3.432 -19.75 -15.602 1 98.81 158 PHE B CA 1
ATOM 3110 C C . PHE B 1 158 ? 2.559 -20.266 -14.461 1 98.81 158 PHE B C 1
ATOM 3112 O O . PHE B 1 158 ? 2.389 -21.484 -14.297 1 98.81 158 PHE B O 1
ATOM 3119 N N . LEU B 1 159 ? 2.031 -19.406 -13.695 1 98.88 159 LEU B N 1
ATOM 3120 C CA . LEU B 1 159 ? 1.155 -19.703 -12.57 1 98.88 159 LEU B CA 1
ATOM 3121 C C . LEU B 1 159 ? 0.113 -18.609 -12.375 1 98.88 159 LEU B C 1
ATOM 3123 O O . LEU B 1 159 ? 0.445 -17.422 -12.398 1 98.88 159 LEU B O 1
ATOM 3127 N N . ALA B 1 160 ? -1.09 -19 -12.195 1 98.94 160 ALA B N 1
ATOM 3128 C CA . ALA B 1 160 ? -2.162 -18.031 -11.93 1 98.94 160 ALA B CA 1
ATOM 3129 C C . ALA B 1 160 ? -3.244 -18.656 -11.047 1 98.94 160 ALA B C 1
ATOM 3131 O O . ALA B 1 160 ? -3.275 -19.875 -10.859 1 98.94 160 ALA B O 1
ATOM 3132 N N . ALA B 1 161 ? -4.035 -17.812 -10.484 1 98.88 161 ALA B N 1
ATOM 3133 C CA . ALA B 1 161 ? -5.133 -18.234 -9.617 1 98.88 161 ALA B CA 1
ATOM 3134 C C . ALA B 1 161 ? -6.379 -17.391 -9.859 1 98.88 161 ALA B C 1
ATOM 3136 O O . ALA B 1 161 ? -6.277 -16.203 -10.211 1 98.88 161 ALA B O 1
ATOM 3137 N N . VAL B 1 162 ? -7.535 -18.016 -9.672 1 98.75 162 VAL B N 1
ATOM 3138 C CA . VAL B 1 162 ? -8.797 -17.312 -9.836 1 98.75 162 VAL B CA 1
ATOM 3139 C C . VAL B 1 162 ? -9.875 -17.953 -8.969 1 98.75 162 VAL B C 1
ATOM 3141 O O . VAL B 1 162 ? -9.75 -19.125 -8.586 1 98.75 162 VAL B O 1
ATOM 3144 N N . SER B 1 163 ? -10.828 -17.188 -8.617 1 98 163 SER B N 1
ATOM 3145 C CA . SER B 1 163 ? -11.961 -17.703 -7.855 1 98 163 SER B CA 1
ATOM 3146 C C . SER B 1 163 ? -13.109 -18.109 -8.781 1 98 163 SER B C 1
ATOM 3148 O O . SER B 1 163 ? -13.266 -17.547 -9.859 1 98 163 SER B O 1
ATOM 3150 N N . ALA B 1 164 ? -13.844 -19.047 -8.398 1 97.56 164 ALA B N 1
ATOM 3151 C CA . ALA B 1 164 ? -15.102 -19.484 -9 1 97.56 164 ALA B CA 1
ATOM 3152 C C . ALA B 1 164 ? -16.125 -19.859 -7.934 1 97.56 164 ALA B C 1
ATOM 3154 O O . ALA B 1 164 ? -15.766 -20.094 -6.777 1 97.56 164 ALA B O 1
ATOM 3155 N N . GLY B 1 165 ? -17.359 -19.766 -8.281 1 95.75 165 GLY B N 1
ATOM 3156 C CA . GLY B 1 165 ? -18.406 -20.125 -7.34 1 95.75 165 GLY B CA 1
ATOM 3157 C C . GLY B 1 165 ? -19.719 -20.516 -8.008 1 95.75 165 GLY B C 1
ATOM 3158 O O . GLY B 1 165 ? -19.812 -20.516 -9.242 1 95.75 165 GLY B O 1
ATOM 3159 N N . ILE B 1 166 ? -20.625 -21.016 -7.188 1 94.69 166 ILE B N 1
ATOM 3160 C CA . ILE B 1 166 ? -22 -21.266 -7.602 1 94.69 166 ILE B CA 1
ATOM 3161 C C . ILE B 1 166 ? -22.922 -20.266 -6.918 1 94.69 166 ILE B C 1
ATOM 3163 O O . ILE B 1 166 ? -22.953 -20.172 -5.688 1 94.69 166 ILE B O 1
ATOM 3167 N N . ASN B 1 167 ? -23.609 -19.469 -7.734 1 91.94 167 ASN B N 1
ATOM 3168 C CA . ASN B 1 167 ? -24.484 -18.469 -7.133 1 91.94 167 ASN B CA 1
ATOM 3169 C C . ASN B 1 167 ? -25.781 -19.094 -6.613 1 91.94 167 ASN B C 1
ATOM 3171 O O . ASN B 1 167 ? -25.953 -20.312 -6.684 1 91.94 167 ASN B O 1
ATOM 3175 N N . ALA B 1 168 ? -26.641 -18.312 -6.027 1 87.19 168 ALA B N 1
ATOM 3176 C CA . ALA B 1 168 ? -27.859 -18.781 -5.398 1 87.19 168 ALA B CA 1
ATOM 3177 C C . ALA B 1 168 ? -28.766 -19.469 -6.414 1 87.19 168 ALA B C 1
ATOM 3179 O O . ALA B 1 168 ? -29.578 -20.328 -6.047 1 87.19 168 ALA B O 1
ATOM 3180 N N . GLU B 1 169 ? -28.641 -19.172 -7.684 1 89.19 169 GLU B N 1
ATOM 3181 C CA . GLU B 1 169 ? -29.469 -19.734 -8.742 1 89.19 169 GLU B CA 1
ATOM 3182 C C . GLU B 1 169 ? -28.859 -21.031 -9.281 1 89.19 169 GLU B C 1
ATOM 3184 O O . GLU B 1 169 ? -29.391 -21.641 -10.211 1 89.19 169 GLU B O 1
ATOM 3189 N N . GLY B 1 170 ? -27.75 -21.391 -8.766 1 89.81 170 GLY B N 1
ATOM 3190 C CA . GLY B 1 170 ? -27.094 -22.625 -9.172 1 89.81 170 GLY B CA 1
ATOM 3191 C C . GLY B 1 170 ? -26.203 -22.453 -10.383 1 89.81 170 GLY B C 1
ATOM 3192 O O . GLY B 1 170 ? -25.781 -23.438 -11 1 89.81 170 GLY B O 1
ATOM 3193 N N . GLN B 1 171 ? -25.906 -21.297 -10.742 1 93.75 171 GLN B N 1
ATOM 3194 C CA . GLN B 1 171 ? -25.078 -21 -11.906 1 93.75 171 GLN B CA 1
ATOM 3195 C C . GLN B 1 171 ? -23.625 -20.797 -11.516 1 93.75 171 GLN B C 1
ATOM 3197 O O . GLN B 1 171 ? -23.312 -20.078 -10.57 1 93.75 171 GLN B O 1
ATOM 3202 N N . PRO B 1 172 ? -22.719 -21.516 -12.281 1 96.44 172 PRO B N 1
ATOM 3203 C CA . PRO B 1 172 ? -21.297 -21.234 -12.039 1 96.44 172 PRO B CA 1
ATOM 3204 C C . PRO B 1 172 ? -20.906 -19.812 -12.445 1 96.44 172 PRO B C 1
ATOM 3206 O O . PRO B 1 172 ? -21.312 -19.328 -13.508 1 96.44 172 PRO B O 1
ATOM 3209 N N . ILE B 1 173 ? -20.156 -19.125 -11.547 1 97.38 173 ILE B N 1
ATOM 3210 C CA . ILE B 1 173 ? -19.688 -17.781 -11.836 1 97.38 173 ILE B CA 1
ATOM 3211 C C . ILE B 1 173 ? -18.188 -17.688 -11.594 1 97.38 173 ILE B C 1
ATOM 3213 O O . ILE B 1 173 ? -17.656 -18.344 -10.695 1 97.38 173 ILE B O 1
ATOM 3217 N N . LEU B 1 174 ? -17.531 -16.875 -12.422 1 98.06 174 LEU B N 1
ATOM 3218 C CA . LEU B 1 174 ? -16.078 -16.719 -12.398 1 98.06 174 LEU B CA 1
ATOM 3219 C C . LEU B 1 174 ? -15.672 -15.398 -11.766 1 98.06 174 LEU B C 1
ATOM 3221 O O . LEU B 1 174 ? -16.344 -14.375 -11.961 1 98.06 174 LEU B O 1
ATOM 3225 N N . ASP B 1 175 ? -14.508 -15.414 -11.008 1 98.19 175 ASP B N 1
ATOM 3226 C CA . ASP B 1 175 ? -13.883 -14.18 -10.523 1 98.19 175 ASP B CA 1
ATOM 3227 C C . ASP B 1 175 ? -14.867 -13.352 -9.711 1 98.19 175 ASP B C 1
ATOM 3229 O O . ASP B 1 175 ? -15.227 -12.234 -10.102 1 98.19 175 ASP B O 1
ATOM 3233 N N . LEU B 1 176 ? -15.18 -13.891 -8.586 1 96.75 176 LEU B N 1
ATOM 3234 C CA . LEU B 1 176 ? -16.219 -13.32 -7.742 1 96.75 176 LEU B CA 1
ATOM 3235 C C . LEU B 1 176 ? -15.758 -12.008 -7.125 1 96.75 176 LEU B C 1
ATOM 3237 O O . LEU B 1 176 ? -14.641 -11.922 -6.605 1 96.75 176 LEU B O 1
ATOM 3241 N N . ASN B 1 177 ? -16.578 -10.945 -7.234 1 96.19 177 ASN B N 1
ATOM 3242 C CA . ASN B 1 177 ? -16.359 -9.781 -6.379 1 96.19 177 ASN B CA 1
ATOM 3243 C C . ASN B 1 177 ? -16.875 -10.016 -4.965 1 96.19 177 ASN B C 1
ATOM 3245 O O . ASN B 1 177 ? -17.359 -11.109 -4.648 1 96.19 177 ASN B O 1
ATOM 3249 N N . TYR B 1 178 ? -16.75 -9.008 -4.148 1 94.88 178 TYR B N 1
ATOM 3250 C CA . TYR B 1 178 ? -17.078 -9.195 -2.738 1 94.88 178 TYR B CA 1
ATOM 3251 C C . TYR B 1 178 ? -18.562 -9.539 -2.562 1 94.88 178 TYR B C 1
ATOM 3253 O O . TYR B 1 178 ? -18.906 -10.461 -1.828 1 94.88 178 TYR B O 1
ATOM 3261 N N . ALA B 1 179 ? -19.469 -8.805 -3.162 1 93.5 179 ALA B N 1
ATOM 3262 C CA . ALA B 1 179 ? -20.906 -9.016 -3.045 1 93.5 179 ALA B CA 1
ATOM 3263 C C . ALA B 1 179 ? -21.281 -10.43 -3.457 1 93.5 179 ALA B C 1
ATOM 3265 O O . ALA B 1 179 ? -22.125 -11.07 -2.811 1 93.5 179 ALA B O 1
ATOM 3266 N N . GLU B 1 180 ? -20.703 -10.93 -4.492 1 93.31 180 GLU B N 1
ATOM 3267 C CA . GLU B 1 180 ? -20.969 -12.281 -4.984 1 93.31 180 GLU B CA 1
ATOM 3268 C C . GLU B 1 180 ? -20.422 -13.336 -4.027 1 93.31 180 GLU B C 1
ATOM 3270 O O . GLU B 1 180 ? -21.094 -14.328 -3.746 1 93.31 180 GLU B O 1
ATOM 3275 N N . ASP B 1 181 ? -19.172 -13.133 -3.576 1 90.38 181 ASP B N 1
ATOM 3276 C CA . ASP B 1 181 ? -18.516 -14.078 -2.68 1 90.38 181 ASP B CA 1
ATOM 3277 C C . ASP B 1 181 ? -19.281 -14.234 -1.373 1 90.38 181 ASP B C 1
ATOM 3279 O O . ASP B 1 181 ? -19.406 -15.336 -0.843 1 90.38 181 ASP B O 1
ATOM 3283 N N . SER B 1 182 ? -19.875 -13.141 -0.878 1 88.31 182 SER B N 1
ATOM 3284 C CA . SER B 1 182 ? -20.578 -13.133 0.4 1 88.31 182 SER B CA 1
ATOM 3285 C C . SER B 1 182 ? -21.922 -13.836 0.292 1 88.31 182 SER B C 1
ATOM 3287 O O . SER B 1 182 ? -22.516 -14.227 1.304 1 88.31 182 SER B O 1
ATOM 3289 N N . THR B 1 183 ? -22.391 -14.031 -0.924 1 86.69 183 THR B N 1
ATOM 3290 C CA . THR B 1 183 ? -23.719 -14.586 -1.081 1 86.69 183 THR B CA 1
ATOM 3291 C C . THR B 1 183 ? -23.672 -15.922 -1.807 1 86.69 183 THR B C 1
ATOM 3293 O O . THR B 1 183 ? -24.688 -16.609 -1.91 1 86.69 183 THR B O 1
ATOM 3296 N N . ALA B 1 184 ? -22.516 -16.25 -2.32 1 87.44 184 ALA B N 1
ATOM 3297 C CA . ALA B 1 184 ? -22.391 -17.484 -3.094 1 87.44 184 ALA B CA 1
ATOM 3298 C C . ALA B 1 184 ? -22.609 -18.719 -2.209 1 87.44 184 ALA B C 1
ATOM 3300 O O . ALA B 1 184 ? -22.156 -18.75 -1.058 1 87.44 184 ALA B O 1
ATOM 3301 N N . ASP B 1 185 ? -23.172 -19.734 -2.754 1 88.44 185 ASP B N 1
ATOM 3302 C CA . ASP B 1 185 ? -23.375 -21 -2.045 1 88.44 185 ASP B CA 1
ATOM 3303 C C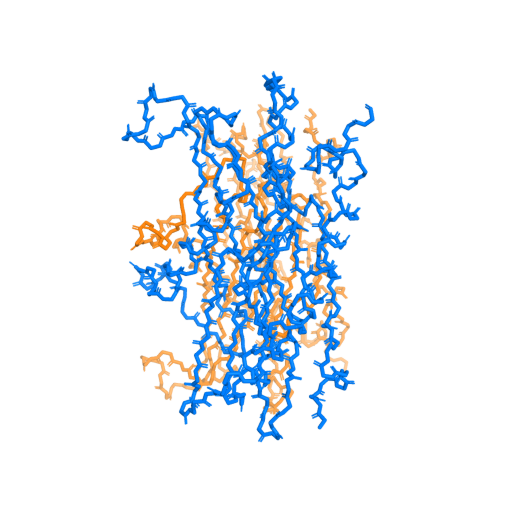 . ASP B 1 185 ? -22.062 -21.75 -1.864 1 88.44 185 ASP B C 1
ATOM 3305 O O . ASP B 1 185 ? -21.844 -22.406 -0.839 1 88.44 185 ASP B O 1
ATOM 3309 N N . VAL B 1 186 ? -21.312 -21.688 -2.902 1 90.19 186 VAL B N 1
ATOM 3310 C CA . VAL B 1 186 ? -20 -22.328 -2.932 1 90.19 186 VAL B CA 1
ATOM 3311 C C . VAL B 1 186 ? -18.969 -21.375 -3.537 1 90.19 186 VAL B C 1
ATOM 3313 O O . VAL B 1 186 ? -19.266 -20.641 -4.48 1 90.19 186 VAL B O 1
ATOM 3316 N N . ASP B 1 187 ? -17.781 -21.344 -2.936 1 91.75 187 ASP B N 1
ATOM 3317 C CA . ASP B 1 187 ? -16.672 -20.625 -3.539 1 91.75 187 ASP B CA 1
ATOM 3318 C C . ASP B 1 187 ? -15.422 -21.5 -3.615 1 91.75 187 ASP B C 1
ATOM 3320 O O . ASP B 1 187 ? -15.258 -22.422 -2.805 1 91.75 187 ASP B O 1
ATOM 3324 N N . MET B 1 188 ? -14.656 -21.266 -4.621 1 95.5 188 MET B N 1
ATOM 3325 C CA . MET B 1 188 ? -13.469 -22.078 -4.855 1 95.5 188 MET B CA 1
ATOM 3326 C C . MET B 1 188 ? -12.32 -21.234 -5.379 1 95.5 188 MET B C 1
ATOM 3328 O O . MET B 1 188 ? -12.516 -20.375 -6.238 1 95.5 188 MET B O 1
ATOM 3332 N N . ASN B 1 189 ? -11.18 -21.406 -4.809 1 97.38 189 ASN B N 1
ATOM 3333 C CA . ASN B 1 189 ? -9.945 -20.859 -5.348 1 97.38 189 ASN B CA 1
ATOM 3334 C C . ASN B 1 189 ? -9.195 -21.875 -6.195 1 97.38 189 ASN B C 1
ATOM 3336 O O . ASN B 1 189 ? -8.922 -23 -5.738 1 97.38 189 ASN B O 1
ATOM 3340 N N . ILE B 1 190 ? -8.891 -21.547 -7.336 1 98.44 190 ILE B N 1
ATOM 3341 C CA . ILE B 1 190 ? -8.242 -22.453 -8.289 1 98.44 190 ILE B CA 1
ATOM 3342 C C . ILE B 1 190 ? -6.859 -21.906 -8.648 1 98.44 190 ILE B C 1
ATOM 3344 O O . ILE B 1 190 ? -6.73 -20.781 -9.117 1 98.44 190 ILE B O 1
ATOM 3348 N N . VAL B 1 191 ? -5.82 -22.641 -8.43 1 98.75 191 VAL B N 1
ATOM 3349 C CA . VAL B 1 191 ? -4.449 -22.312 -8.797 1 98.75 191 VAL B CA 1
ATOM 3350 C C . VAL B 1 191 ? -3.936 -23.312 -9.836 1 98.75 191 VAL B C 1
ATOM 3352 O O . VAL B 1 191 ? -3.934 -24.516 -9.594 1 98.75 191 VAL B O 1
ATOM 3355 N N . MET B 1 192 ? -3.516 -22.812 -10.969 1 98.69 192 MET B N 1
ATOM 3356 C CA . MET B 1 192 ? -3.062 -23.703 -12.047 1 98.69 192 MET B CA 1
ATOM 3357 C C . MET B 1 192 ? -1.792 -23.156 -12.688 1 98.69 192 MET B C 1
ATOM 3359 O O . MET B 1 192 ? -1.531 -21.953 -12.648 1 98.69 192 MET B O 1
ATOM 3363 N N . THR B 1 193 ? -1.052 -24.062 -13.297 1 98.5 193 THR B N 1
ATOM 3364 C CA . THR B 1 193 ? 0.121 -23.688 -14.078 1 98.5 193 THR B CA 1
ATOM 3365 C C . THR B 1 193 ? -0.272 -23.328 -15.508 1 98.5 193 THR B C 1
ATOM 3367 O O . THR B 1 193 ? -1.397 -23.594 -15.93 1 98.5 193 THR B O 1
ATOM 3370 N N . GLY B 1 194 ? 0.652 -22.734 -16.219 1 97.5 194 GLY B N 1
ATOM 3371 C CA . GLY B 1 194 ? 0.444 -22.438 -17.625 1 97.5 194 GLY B CA 1
ATOM 3372 C C . GLY B 1 194 ? 0.204 -23.672 -18.469 1 97.5 194 GLY B C 1
ATOM 3373 O O . GLY B 1 194 ? -0.463 -23.609 -19.5 1 97.5 194 GLY B O 1
ATOM 3374 N N . SER B 1 195 ? 0.711 -24.766 -18.062 1 96.31 195 SER B N 1
ATOM 3375 C CA . SER B 1 195 ? 0.576 -26.016 -18.797 1 96.31 195 SER B CA 1
ATOM 3376 C C . SER B 1 195 ? -0.744 -26.719 -18.453 1 96.31 195 SER B C 1
ATOM 3378 O O . SER B 1 195 ? -1.047 -27.781 -19 1 96.31 195 SER B O 1
ATOM 3380 N N . GLY B 1 196 ? -1.462 -26.109 -17.516 1 95.69 196 GLY B N 1
ATOM 3381 C CA . GLY B 1 196 ? -2.805 -26.594 -17.25 1 95.69 196 GLY B CA 1
ATOM 3382 C C . GLY B 1 196 ? -2.869 -27.562 -16.078 1 95.69 196 GLY B C 1
ATOM 3383 O O . GLY B 1 196 ? -3.885 -28.234 -15.883 1 95.69 196 GLY B O 1
ATOM 3384 N N . GLU B 1 197 ? -1.818 -27.641 -15.297 1 96.81 197 GLU B N 1
ATOM 3385 C CA . GLU B 1 197 ? -1.812 -28.5 -14.117 1 96.81 197 GLU B CA 1
ATOM 3386 C C . GLU B 1 197 ? -2.348 -27.75 -12.891 1 96.81 197 GLU B C 1
ATOM 3388 O O . GLU B 1 197 ? -2.078 -26.562 -12.719 1 96.81 197 GLU B O 1
ATOM 3393 N N . PHE B 1 198 ? -3.064 -28.453 -12.039 1 97.25 198 PHE B N 1
ATOM 3394 C CA . PHE B 1 198 ? -3.549 -27.891 -10.789 1 97.25 198 PHE B CA 1
ATOM 3395 C C . PHE B 1 198 ? -2.445 -27.859 -9.742 1 97.25 198 PHE B C 1
ATOM 3397 O O . PHE B 1 198 ? -1.745 -28.859 -9.547 1 97.25 198 PHE B O 1
ATOM 3404 N N . VAL B 1 199 ? -2.262 -26.766 -9.133 1 97.25 199 VAL B N 1
ATOM 3405 C CA . VAL B 1 199 ? -1.332 -26.656 -8.016 1 97.25 199 VAL B CA 1
ATOM 3406 C C . VAL B 1 199 ? -2.094 -26.766 -6.691 1 97.25 199 VAL B C 1
ATOM 3408 O O . VAL B 1 199 ? -1.628 -27.406 -5.754 1 97.25 199 VAL B O 1
ATOM 3411 N N . GLU B 1 200 ? -3.236 -26.094 -6.629 1 95.31 200 GLU B N 1
ATOM 3412 C CA . GLU B 1 200 ? -4.074 -26.156 -5.434 1 95.31 200 GLU B CA 1
ATOM 3413 C C . GLU B 1 200 ? -5.531 -25.844 -5.77 1 95.31 200 GLU B C 1
ATOM 3415 O O . GLU B 1 200 ? -5.816 -25.016 -6.625 1 95.31 200 GLU B O 1
ATOM 3420 N N . LEU B 1 201 ? -6.406 -26.562 -5.172 1 94.81 201 LEU B N 1
ATOM 3421 C CA . LEU B 1 201 ? -7.844 -26.312 -5.195 1 94.81 201 LEU B CA 1
ATOM 3422 C C . LEU B 1 201 ? -8.398 -26.203 -3.779 1 94.81 201 LEU B C 1
ATOM 3424 O O . LEU B 1 201 ? -8.109 -27.047 -2.924 1 94.81 201 LEU B O 1
ATOM 3428 N N . GLN B 1 202 ? -9.023 -25.188 -3.59 1 92.62 202 GLN B N 1
ATOM 3429 C CA . GLN B 1 202 ? -9.672 -25.016 -2.297 1 92.62 202 GLN B CA 1
ATOM 3430 C C . GLN B 1 202 ? -11.133 -24.594 -2.469 1 92.62 202 GLN B C 1
ATOM 3432 O O . GLN B 1 202 ? -11.414 -23.484 -2.928 1 92.62 202 GLN B O 1
ATOM 3437 N N . GLY B 1 203 ? -11.992 -25.453 -2.145 1 90.38 203 GLY B N 1
ATOM 3438 C CA . GLY B 1 203 ? -13.422 -25.172 -2.25 1 90.38 203 GLY B CA 1
ATOM 3439 C C . GLY B 1 203 ? -14.156 -25.359 -0.939 1 90.38 203 GLY B C 1
ATOM 3440 O O . GLY B 1 203 ? -13.875 -26.281 -0.177 1 90.38 203 GLY B O 1
ATOM 3441 N N . THR B 1 204 ? -15 -24.438 -0.649 1 84.56 204 THR B N 1
ATOM 3442 C CA . THR B 1 204 ? -15.789 -24.531 0.57 1 84.56 204 THR B CA 1
ATOM 3443 C C . THR B 1 204 ? -17.266 -24.219 0.284 1 84.56 204 THR B C 1
ATOM 3445 O O . THR B 1 204 ? -17.578 -23.25 -0.407 1 84.56 204 THR B O 1
ATOM 3448 N N . GLY B 1 205 ? -18.141 -25.125 0.663 1 82.31 205 GLY B N 1
ATOM 3449 C CA . GLY B 1 205 ? -19.562 -24.812 0.68 1 82.31 205 GLY B CA 1
ATOM 3450 C C . GLY B 1 205 ? -19.984 -24.016 1.905 1 82.31 205 GLY B C 1
ATOM 3451 O O . GLY B 1 205 ? -19.719 -24.422 3.037 1 82.31 205 GLY B O 1
ATOM 3452 N N . GLU B 1 206 ? -20.375 -22.719 1.66 1 72.06 206 GLU B N 1
ATOM 3453 C CA . GLU B 1 206 ? -20.938 -22 2.801 1 72.06 206 GLU B CA 1
ATOM 3454 C C . GLU B 1 206 ? -22.312 -22.531 3.162 1 72.06 206 GLU B C 1
ATOM 3456 O O . GLU B 1 206 ? -23.297 -22.297 2.443 1 72.06 206 GLU B O 1
ATOM 3461 N N . GLU B 1 207 ? -22.5 -23.172 4.152 1 69.62 207 GLU B N 1
ATOM 3462 C CA . GLU B 1 207 ? -23.734 -23.797 4.605 1 69.62 207 GLU B CA 1
ATOM 3463 C C . GLU B 1 207 ? -24.344 -24.672 3.504 1 69.62 207 GLU B C 1
ATOM 3465 O O . GLU B 1 207 ? -25.562 -24.828 3.447 1 69.62 207 GLU B O 1
ATOM 3470 N N . ALA B 1 208 ? -23.656 -24.922 2.473 1 76 208 ALA B N 1
ATOM 3471 C CA . ALA B 1 208 ? -24.156 -25.75 1.378 1 76 208 ALA B CA 1
ATOM 3472 C C . ALA B 1 208 ? -23.094 -26.766 0.926 1 76 208 ALA B C 1
ATOM 3474 O O . ALA B 1 208 ? -21.938 -26.656 1.312 1 76 208 ALA B O 1
ATOM 3475 N N . SER B 1 209 ? -23.516 -27.812 0.374 1 83.62 209 SER B N 1
ATOM 3476 C CA . SER B 1 209 ? -22.656 -28.75 -0.348 1 83.62 209 SER B CA 1
ATOM 3477 C C . SER B 1 209 ? -22.734 -28.516 -1.854 1 83.62 209 SER B C 1
ATOM 3479 O O . SER B 1 209 ? -23.484 -27.656 -2.318 1 83.62 209 SER B O 1
ATOM 3481 N N . PHE B 1 210 ? -21.781 -28.984 -2.586 1 89.31 210 PHE B N 1
ATOM 3482 C CA . PHE B 1 210 ? -21.844 -28.875 -4.039 1 89.31 210 PHE B CA 1
ATOM 3483 C C . PHE B 1 210 ? -21.609 -30.234 -4.691 1 89.31 210 PHE B C 1
ATOM 3485 O O . PHE B 1 210 ? -20.953 -31.109 -4.121 1 89.31 210 PHE B O 1
ATOM 3492 N N . THR B 1 211 ? -22.172 -30.391 -5.832 1 91.62 211 THR B N 1
ATOM 3493 C CA . THR B 1 211 ? -22.156 -31.672 -6.543 1 91.62 211 THR B CA 1
ATOM 3494 C C . THR B 1 211 ? -20.859 -31.812 -7.344 1 91.62 211 THR B C 1
ATOM 3496 O O . THR B 1 211 ? -20.141 -30.844 -7.551 1 91.62 211 THR B O 1
ATOM 3499 N N . HIS B 1 212 ? -20.688 -33.062 -7.719 1 94.56 212 HIS B N 1
ATOM 3500 C CA . HIS B 1 212 ? -19.562 -33.312 -8.609 1 94.56 212 HIS B CA 1
ATOM 3501 C C . HIS B 1 212 ? -19.672 -32.5 -9.891 1 94.56 212 HIS B C 1
ATOM 3503 O O . HIS B 1 212 ? -18.672 -31.969 -10.375 1 94.56 212 HIS B O 1
ATOM 3509 N N . GLN B 1 213 ? -20.828 -32.438 -10.414 1 94.94 213 GLN B N 1
ATOM 3510 C CA . GLN B 1 213 ? -21.031 -31.672 -11.641 1 94.94 213 GLN B CA 1
ATOM 3511 C C . GLN B 1 213 ? -20.734 -30.188 -11.43 1 94.94 213 GLN B C 1
ATOM 3513 O O . GLN B 1 213 ? -20.109 -29.547 -12.281 1 94.94 213 GLN B O 1
ATOM 3518 N N . GLU B 1 214 ? -21.188 -29.672 -10.352 1 92.75 214 GLU B N 1
ATOM 3519 C CA . GLU B 1 214 ? -20.891 -28.281 -10.016 1 92.75 214 GLU B CA 1
ATOM 3520 C C . GLU B 1 214 ? -19.391 -28.047 -9.922 1 92.75 214 GLU B C 1
ATOM 3522 O O . GLU B 1 214 ? -18.891 -27 -10.352 1 92.75 214 GLU B O 1
ATOM 3527 N N . LEU B 1 215 ? -18.703 -28.984 -9.32 1 94.5 215 LEU B N 1
ATOM 3528 C CA . LEU B 1 215 ? -17.25 -28.906 -9.258 1 94.5 215 LEU B CA 1
ATOM 3529 C C . LEU B 1 215 ? -16.656 -28.828 -10.656 1 94.5 215 LEU B C 1
ATOM 3531 O O . LEU B 1 215 ? -15.828 -27.953 -10.93 1 94.5 215 LEU B O 1
ATOM 3535 N N . LEU B 1 216 ? -17.094 -29.688 -11.508 1 96.44 216 LEU B N 1
ATOM 3536 C CA . LEU B 1 216 ? -16.562 -29.719 -12.867 1 96.44 216 LEU B CA 1
ATOM 3537 C C . LEU B 1 216 ? -16.844 -28.406 -13.594 1 96.44 216 LEU B C 1
ATOM 3539 O O . LEU B 1 216 ? -16 -27.891 -14.32 1 96.44 216 LEU B O 1
ATOM 3543 N N . ASP B 1 217 ? -18.031 -27.906 -13.422 1 96.56 217 ASP B N 1
ATOM 3544 C CA . ASP B 1 217 ? -18.406 -26.641 -14.047 1 96.56 217 ASP B CA 1
ATOM 3545 C C . ASP B 1 217 ? -17.516 -25.5 -13.562 1 96.56 217 ASP B C 1
ATOM 3547 O O . ASP B 1 217 ? -17.062 -24.672 -14.359 1 96.56 217 ASP B O 1
ATOM 3551 N N . MET B 1 218 ? -17.234 -25.422 -12.234 1 96.5 218 MET B N 1
ATOM 3552 C CA . MET B 1 218 ? -16.359 -24.406 -11.664 1 96.5 218 MET B CA 1
ATOM 3553 C C . MET B 1 218 ? -14.945 -24.531 -12.203 1 96.5 218 MET B C 1
ATOM 3555 O O . MET B 1 218 ? -14.305 -23.531 -12.523 1 96.5 218 MET B O 1
ATOM 3559 N N . LEU B 1 219 ? -14.5 -25.781 -12.32 1 97.38 219 LEU B N 1
ATOM 3560 C CA . LEU B 1 219 ? -13.148 -26.016 -12.82 1 97.38 219 LEU B CA 1
ATOM 3561 C C . LEU B 1 219 ? -13.023 -25.578 -14.281 1 97.38 219 LEU B C 1
ATOM 3563 O O . LEU B 1 219 ? -12 -25.016 -14.68 1 97.38 219 LEU B O 1
ATOM 3567 N N . GLN B 1 220 ? -14.055 -25.859 -15.031 1 97.5 220 GLN B N 1
ATOM 3568 C CA . GLN B 1 220 ? -14.031 -25.484 -16.438 1 97.5 220 GLN B CA 1
ATOM 3569 C C . GLN B 1 220 ? -13.93 -23.969 -16.609 1 97.5 220 GLN B C 1
ATOM 3571 O O . GLN B 1 220 ? -13.07 -23.484 -17.344 1 97.5 220 GLN B O 1
ATOM 3576 N N . ILE B 1 221 ? -14.781 -23.203 -15.984 1 97.56 221 ILE B N 1
ATOM 3577 C CA . ILE B 1 221 ? -14.75 -21.75 -16.141 1 97.56 221 ILE B CA 1
ATOM 3578 C C . ILE B 1 221 ? -13.477 -21.188 -15.508 1 97.56 221 ILE B C 1
ATOM 3580 O O . ILE B 1 221 ? -12.93 -20.188 -15.977 1 97.56 221 ILE B O 1
ATOM 3584 N N . GLY B 1 222 ? -13 -21.859 -14.406 1 98 222 GLY B N 1
ATOM 3585 C CA . GLY B 1 222 ? -11.742 -21.469 -13.789 1 98 222 GLY B CA 1
ATOM 3586 C C . GLY B 1 222 ? -10.555 -21.594 -14.727 1 98 222 GLY B C 1
ATOM 3587 O O . GLY B 1 222 ? -9.703 -20.703 -14.781 1 98 222 GLY B O 1
ATOM 3588 N N . GLN B 1 223 ? -10.539 -22.703 -15.43 1 97.94 223 GLN B N 1
ATOM 3589 C CA . GLN B 1 223 ? -9.453 -22.938 -16.375 1 97.94 223 GLN B CA 1
ATOM 3590 C C . GLN B 1 223 ? -9.438 -21.844 -17.453 1 97.94 223 GLN B C 1
ATOM 3592 O O . GLN B 1 223 ? -8.367 -21.359 -17.844 1 97.94 223 GLN B O 1
ATOM 3597 N N . GLU B 1 224 ? -10.586 -21.5 -17.922 1 97.31 224 GLU B N 1
ATOM 3598 C CA . GLU B 1 224 ? -10.688 -20.438 -18.906 1 97.31 224 GLU B CA 1
ATOM 3599 C C . GLU B 1 224 ? -10.195 -19.109 -18.344 1 97.31 224 GLU B C 1
ATOM 3601 O O . GLU B 1 224 ? -9.492 -18.359 -19.016 1 97.31 224 GLU B O 1
ATOM 3606 N N . GLY B 1 225 ? -10.578 -18.781 -17.125 1 98.31 225 GLY B N 1
ATOM 3607 C CA . GLY B 1 225 ? -10.117 -17.578 -16.469 1 98.31 225 GLY B CA 1
ATOM 3608 C C . GLY B 1 225 ? -8.609 -17.547 -16.266 1 98.31 225 GLY B C 1
ATOM 3609 O O . GLY B 1 225 ? -7.977 -16.516 -16.516 1 98.31 225 GLY B O 1
ATOM 3610 N N . ILE B 1 226 ? -8.062 -18.688 -15.914 1 98.62 226 ILE B N 1
ATOM 3611 C CA . ILE B 1 226 ? -6.625 -18.797 -15.703 1 98.62 226 ILE B CA 1
ATOM 3612 C C . ILE B 1 226 ? -5.891 -18.484 -17.016 1 98.62 226 ILE B C 1
ATOM 3614 O O . ILE B 1 226 ? -4.875 -17.781 -17 1 98.62 226 ILE B O 1
ATOM 3618 N N . GLY B 1 227 ? -6.41 -19.031 -18.047 1 98.25 227 GLY B N 1
ATOM 3619 C CA . GLY B 1 227 ? -5.832 -18.719 -19.344 1 98.25 227 GLY B CA 1
ATOM 3620 C C . GLY B 1 227 ? -5.746 -17.234 -19.625 1 98.25 227 GLY B C 1
ATOM 3621 O O . GLY B 1 227 ? -4.734 -16.75 -20.141 1 98.25 227 GLY B O 1
ATOM 3622 N N . ARG B 1 228 ? -6.75 -16.5 -19.328 1 98.25 228 ARG B N 1
ATOM 3623 C CA . ARG B 1 228 ? -6.793 -15.062 -19.547 1 98.25 228 ARG B CA 1
ATOM 3624 C C . ARG B 1 228 ? -5.77 -14.344 -18.672 1 98.25 228 ARG B C 1
ATOM 3626 O O . ARG B 1 228 ? -5.109 -13.406 -19.125 1 98.25 228 ARG B O 1
ATOM 3633 N N . ILE B 1 229 ? -5.66 -14.734 -17.422 1 98.88 229 ILE B N 1
ATOM 3634 C CA . ILE B 1 229 ? -4.703 -14.141 -16.5 1 98.88 229 ILE B CA 1
ATOM 3635 C C . ILE B 1 229 ? -3.281 -14.359 -17.016 1 98.88 229 ILE B C 1
ATOM 3637 O O . ILE B 1 229 ? -2.471 -13.43 -17.031 1 98.88 229 ILE B O 1
ATOM 3641 N N . ILE B 1 230 ? -3.018 -15.578 -17.484 1 98.75 230 ILE B N 1
ATOM 3642 C CA . ILE B 1 230 ? -1.685 -15.922 -17.969 1 98.75 230 ILE B CA 1
ATOM 3643 C C . ILE B 1 230 ? -1.362 -15.102 -19.219 1 98.75 230 ILE B C 1
ATOM 3645 O O . ILE B 1 230 ? -0.222 -14.672 -19.406 1 98.75 230 ILE B O 1
ATOM 3649 N N . GLN B 1 231 ? -2.352 -14.875 -20.016 1 98.31 231 GLN B N 1
ATOM 3650 C CA . GLN B 1 231 ? -2.139 -14.023 -21.188 1 98.31 231 GLN B CA 1
ATOM 3651 C C . GLN B 1 231 ? -1.739 -12.609 -20.766 1 98.31 231 GLN B C 1
ATOM 3653 O O . GLN B 1 231 ? -0.864 -12 -21.391 1 98.31 231 GLN B O 1
ATOM 3658 N N . GLU B 1 232 ? -2.398 -12.07 -19.781 1 98.5 232 GLU B N 1
ATOM 3659 C CA . GLU B 1 232 ? -2.027 -10.758 -19.281 1 98.5 232 GLU B CA 1
ATOM 3660 C C . GLU B 1 232 ? -0.608 -10.758 -18.719 1 98.5 232 GLU B C 1
ATOM 3662 O O . GLU B 1 232 ? 0.155 -9.82 -18.938 1 98.5 232 GLU B O 1
ATOM 3667 N N . GLN B 1 233 ? -0.242 -11.82 -17.969 1 98.81 233 GLN B N 1
ATOM 3668 C CA . GLN B 1 233 ? 1.113 -11.969 -17.453 1 98.81 233 GLN B CA 1
ATOM 3669 C C . GLN B 1 233 ? 2.139 -11.961 -18.578 1 98.81 233 GLN B C 1
ATOM 3671 O O . GLN B 1 233 ? 3.148 -11.258 -18.5 1 98.81 233 GLN B O 1
ATOM 3676 N N . LYS B 1 234 ? 1.851 -12.742 -19.625 1 98.56 234 LYS B N 1
ATOM 3677 C CA . LYS B 1 234 ? 2.742 -12.797 -20.781 1 98.56 234 LYS B CA 1
ATOM 3678 C C . LYS B 1 234 ? 2.914 -11.422 -21.406 1 98.56 234 LYS B C 1
ATOM 3680 O O . LYS B 1 234 ? 4.023 -11.039 -21.797 1 98.56 234 LYS B O 1
ATOM 3685 N N . SER B 1 235 ? 1.847 -10.75 -21.531 1 98.38 235 SER B N 1
ATOM 3686 C CA . SER B 1 235 ? 1.861 -9.43 -22.156 1 98.38 235 SER B CA 1
ATOM 3687 C C . SER B 1 235 ? 2.809 -8.484 -21.438 1 98.38 235 SER B C 1
ATOM 3689 O O . SER B 1 235 ? 3.605 -7.785 -22.062 1 98.38 235 SER B O 1
ATOM 3691 N N . ILE B 1 236 ? 2.793 -8.445 -20.125 1 98.12 236 ILE B N 1
ATOM 3692 C CA . ILE B 1 236 ? 3.58 -7.469 -19.391 1 98.12 236 ILE B CA 1
ATOM 3693 C C . ILE B 1 236 ? 5.02 -7.953 -19.266 1 98.12 236 ILE B C 1
ATOM 3695 O O . ILE B 1 236 ? 5.949 -7.148 -19.156 1 98.12 236 ILE B O 1
ATOM 3699 N N . LEU B 1 237 ? 5.234 -9.273 -19.234 1 98.38 237 LEU B N 1
ATOM 3700 C CA . LEU B 1 237 ? 6.574 -9.828 -19.078 1 98.38 237 LEU B CA 1
ATOM 3701 C C . LEU B 1 237 ? 7.348 -9.766 -20.391 1 98.38 237 LEU B C 1
ATOM 3703 O O . LEU B 1 237 ? 8.578 -9.75 -20.391 1 98.38 237 LEU B O 1
ATOM 3707 N N . GLY B 1 238 ? 6.605 -9.828 -21.531 1 97.88 238 GLY B N 1
ATOM 3708 C CA . GLY B 1 238 ? 7.234 -9.695 -22.844 1 97.88 238 GLY B CA 1
ATOM 3709 C C . GLY B 1 238 ? 7.617 -11.023 -23.453 1 97.88 238 GLY B C 1
ATOM 3710 O O . GLY B 1 238 ? 7.695 -12.039 -22.75 1 97.88 238 GLY B O 1
ATOM 3711 N N . GLU B 1 239 ? 7.945 -10.992 -24.703 1 97 239 GLU B N 1
ATOM 3712 C CA . GLU B 1 239 ? 8.188 -12.195 -25.5 1 97 239 GLU B CA 1
ATOM 3713 C C . GLU B 1 239 ? 9.438 -12.93 -25.016 1 97 239 GLU B C 1
ATOM 3715 O O . GLU B 1 239 ? 9.461 -14.156 -24.938 1 97 239 GLU B O 1
ATOM 3720 N N . GLU B 1 240 ? 10.422 -12.18 -24.719 1 96.25 240 GLU B N 1
ATOM 3721 C CA . GLU B 1 240 ? 11.695 -12.781 -24.344 1 96.25 240 GLU B CA 1
ATOM 3722 C C . GLU B 1 240 ? 11.562 -13.578 -23.047 1 96.25 240 GLU B C 1
ATOM 3724 O O . GLU B 1 240 ? 11.961 -14.75 -22.984 1 96.25 240 GLU B O 1
ATOM 3729 N N . LEU B 1 241 ? 11.008 -12.969 -22.016 1 97.75 241 LEU B N 1
ATOM 3730 C CA . LEU B 1 241 ? 10.844 -13.648 -20.734 1 97.75 241 LEU B CA 1
ATOM 3731 C C . LEU B 1 241 ? 9.836 -14.781 -20.844 1 97.75 241 LEU B C 1
ATOM 3733 O O . LEU B 1 241 ? 10.008 -15.844 -20.234 1 97.75 241 LEU B O 1
ATOM 3737 N N . THR B 1 242 ? 8.797 -14.609 -21.609 1 98 242 THR B N 1
ATOM 3738 C CA . THR B 1 242 ? 7.812 -15.656 -21.859 1 98 242 THR B CA 1
ATOM 3739 C C . THR B 1 242 ? 8.477 -16.891 -22.484 1 98 242 THR B C 1
ATOM 3741 O O . THR B 1 242 ? 8.195 -18.016 -22.078 1 98 242 THR B O 1
ATOM 3744 N N . ALA B 1 243 ? 9.336 -16.625 -23.406 1 96.81 243 ALA B N 1
ATOM 3745 C CA . ALA B 1 243 ? 10.039 -17.719 -24.078 1 96.81 243 ALA B CA 1
ATOM 3746 C C . ALA B 1 243 ? 10.938 -18.469 -23.094 1 96.81 243 ALA B C 1
ATOM 3748 O O . ALA B 1 243 ? 11.039 -19.703 -23.172 1 96.81 243 ALA B O 1
ATOM 3749 N N . LYS B 1 244 ? 11.547 -17.734 -22.25 1 96.44 244 LYS B N 1
ATOM 3750 C CA . LYS B 1 244 ? 12.398 -18.375 -21.234 1 96.44 244 LYS B CA 1
ATOM 3751 C C . LYS B 1 244 ? 11.586 -19.312 -20.344 1 96.44 244 LYS B C 1
ATOM 3753 O O . LYS B 1 244 ? 12.039 -20.406 -20 1 96.44 244 LYS B O 1
ATOM 3758 N N . ILE B 1 245 ? 10.422 -18.891 -19.984 1 97.62 245 ILE B N 1
ATOM 3759 C CA . ILE B 1 245 ? 9.586 -19.625 -19.047 1 97.62 245 ILE B CA 1
ATOM 3760 C C . ILE B 1 245 ? 8.992 -20.859 -19.75 1 97.62 245 ILE B C 1
ATOM 3762 O O . ILE B 1 245 ? 8.906 -21.938 -19.156 1 97.62 245 ILE B O 1
ATOM 3766 N N . THR B 1 246 ? 8.578 -20.75 -21 1 93.62 246 THR B N 1
ATOM 3767 C CA . THR B 1 246 ? 7.898 -21.828 -21.703 1 93.62 246 THR B CA 1
ATOM 3768 C C . THR B 1 246 ? 8.906 -22.766 -22.359 1 93.62 246 THR B C 1
ATOM 3770 O O . THR B 1 246 ? 8.547 -23.859 -22.797 1 93.62 246 THR B O 1
ATOM 3773 N N . GLY B 1 247 ? 10.164 -22.5 -22.281 1 84.94 247 GLY B N 1
ATOM 3774 C CA . GLY B 1 247 ? 11.195 -23.312 -22.906 1 84.94 247 GLY B CA 1
ATOM 3775 C C . GLY B 1 247 ? 11.195 -23.25 -24.422 1 84.94 247 GLY B C 1
ATOM 3776 O O . GLY B 1 247 ? 11.734 -24.125 -25.078 1 84.94 247 GLY B O 1
ATOM 3777 N N . GLU B 1 248 ? 10.336 -22.438 -25.047 1 67.12 248 GLU B N 1
ATOM 3778 C CA . GLU B 1 248 ? 10.32 -22.328 -26.5 1 67.12 248 GLU B CA 1
ATOM 3779 C C . GLU B 1 248 ? 11.57 -21.609 -27.016 1 67.12 248 GLU B C 1
ATOM 3781 O O . GLU B 1 248 ? 11.617 -21.172 -28.172 1 67.12 248 GLU B O 1
ATOM 3786 N N . GLN B 1 249 ? 12.602 -21.531 -26.406 1 48.72 249 GLN B N 1
ATOM 3787 C CA . GLN B 1 249 ? 13.797 -20.938 -27 1 48.72 249 GLN B CA 1
ATOM 3788 C C . GLN B 1 249 ? 14.062 -21.5 -28.391 1 48.72 249 GLN B C 1
ATOM 3790 O O . GLN B 1 249 ? 14.062 -22.719 -28.594 1 48.72 249 GLN B O 1
ATOM 3795 N N . SER B 1 250 ? 13.555 -20.625 -29.359 1 37.84 250 SER B N 1
ATOM 3796 C CA . SER B 1 250 ? 14.047 -20.859 -30.719 1 37.84 250 SER B CA 1
ATOM 3797 C C . SER B 1 250 ? 15.555 -21.109 -30.719 1 37.84 250 SER B C 1
ATOM 3799 O O . SER B 1 250 ? 16.281 -20.547 -29.906 1 37.84 250 SER B O 1
#

Sequence (500 aa):
MRPDERAPSEMRQITIEKNYLMHPEGSVLVSFGDTKVICTASVEERVPPFMRGQGKGWITAEYAMLPRATGQRTIRESSKGKVSGRTMEIQRLIGRALRAVVDLDSLGERTVWIDCDVIQADGGTRTASISGAFAAMALAIQKVTVEKELPVFPVKDFLAAVSAGINAEGQPILDLNYAEDSTADVDMNIVMTGSGEFVELQGTGEEASFTHQELLDMLQIGQEGIGRIIQEQKSILGEELTAKITGEQSMRPDERAPSEMRQITIEKNYLMHPEGSVLVSFGDTKVICTASVEERVPPFMRGQGKGWITAEYAMLPRATGQRTIRESSKGKVSGRTMEIQRLIGRALRAVVDLDSLGERTVWIDCDVIQADGGTRTA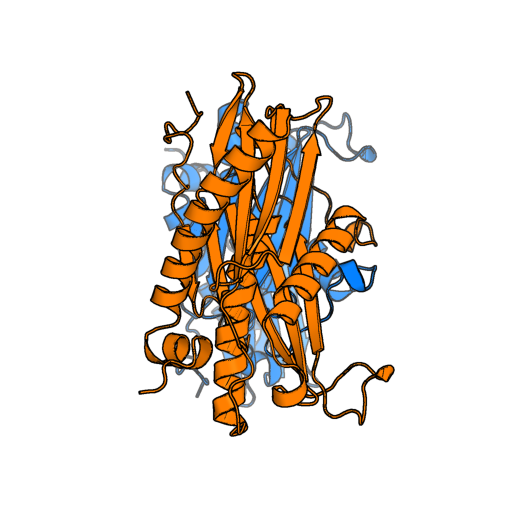SISGAFAAMALAIQKVTVEKELPVFPVKDFLAAVSAGINAEGQPILDLNYAEDSTADVDMNIVMTGSGEFVELQGTGEEASFTHQELLDMLQIGQEGIGRIIQEQKSILGEELTAKITGEQS

Foldseek 3Di:
DDPVPDDQLDWADWAWAWCPDPPALTWIWIDGHQWTKIKAKHKDQAAPPVCPPVFFEFEFEFEEEAQPQDPHGHDGCVVVVHDDPVRVVLRVVLRQLLVVFFQRNLLTRMYIYMYMYTDHAFDDSSQRSSLNNQLRNLSNQVSVCVVVVRVARGGAWHKGKWKWFQAPVRDIGTRDTNVRVVHTQKMKMWMATRVGHTSDIDMDGDVDDDDPVSVVNRSVSGSVVRNVSVVNSDVVSDDVSVCRRPVVPD/DDPVPDDQLDWADWAWAWCPDPPALTWIWIDGHQWTKIKAKHKDQAAPPVCPPVFFEAEFEFEEEAQPQDVHGHDGCVVVVHDDPVRVVLRVVLRQLLVVFFQRNLLTRMYIYMYMYTDHAFDDSSQRSSLNNQLRNLSNQVSVCVVVVRVARGGAWHKGKWKWFQAPVRDIGTRDTNVRVVHTQKMKMWMATRVGHTSDIDMDGDVDDDDPVSVVNRSVSGSVVRNVSVVNSDVVSDDVSVCRRPVVPD

Nearest PDB structures (foldseek):
  3dd6-assembly1_A  TM=9.664E-01  e=1.034E-39  unclassified
  1oyr-assembly1_C  TM=9.882E-01  e=1.315E-38  Bacillus subtilis
  1oyp-assembly1_B  TM=9.809E-01  e=1.770E-35  Bacillus subtilis
  3b4t-assembly1_A  TM=9.738E-01  e=6.279E-32  Mycobacterium tuberculosis H37Rv
  1oys-assembly1_A-2  TM=9.816E-01  e=1.984E-31  Bacillus subtilis

Secondary structure (DSSP, 8-state):
--TT---TTPPPPEEEEES-SSSSSEEEEEEETTEEEEEEEEEES---GGGTTS---EEEEEEEE-TTSSSS----HHHHTS--HHHHHHHHHHHHHHHTTB-HHHH-S-EEEEEEEEEE-SS-HHHHHHHHHHHHHHHHHHHHHHHHT-SS--B-S-EEEEEEEE-TTS-EEES--HHHHHH-SEEEEEEEETTS-EEEEEEEESS----HHHHHHHHHHHHHHHHHHHHHHHHHHHHHHHHHHHT---/--TT---TTPPPPEEEEES-SSSSSEEEEEEETTEEEEEEEEEES---GGGTTS---EEEEEEEE-TTSSSS----HHHHTS--HHHHHHHHHHHHHHHTTB-HHHH-S-EEEEEEEEEE-SS-HHHHHHHHHHHHHHHHHHHHHHHHT-SS--B-S-EEEEEEEE-TTS-EEES--HHHHHH-SEEEEEEEETTS-EEEEEEEESS----HHHHHHHHHHHHHHHHHHHHHHHHHHHHHHHHHHHT---